Protein AF-A0A914VQD8-F1 (afdb_monomer)

Radius of gyration: 40.3 Å; Cα contacts (8 Å, |Δi|>4): 75; chains: 1; bounding box: 139×73×96 Å

Secondary structure (DSSP, 8-state):
--------PPPP--------SSHHHHHHHHHHHHHHHHHHHHHHHHHHHHHHHHHHHHHHHHHTT----------------PPPP------------PPP---HHHHHHHHHHHHHHHH-SS----------------------S--TTHHHHHHHHHHS-HHHHHHHHHHH-HHHHHHHHH-S-HHHHTS-TT-----------SSTTSPPP--TTSPPPSS--S-SS---------TTT-GGG----HHHHHHHTTHHHHHHHHHHHHHHHHHHHHTTT-HHHHHHHHHHHHHHHHHHHHHHHHHHHHHHHHHHHHHHHHHHHTTPPP----HHHHHHHHHHHHHHHHHHTT-HHHHHHHHHHHHHHHS---------------

Mean predicted aligned error: 22.5 Å

Foldseek 3Di:
DDDDDDDDDDDDDDDDPDDDDDVVVVVVVVVVVVVVVVVVVVVVVVVVVVVVVVVVVVVVVVVVVDDDPDDDDDDDDDPDDDDDPDDDDDPPPPPPPPPDPDDPVVVVVLVVLVVVLVPPPDDDPDPDDDDDDDDDDDDDDDDDPDDVPLVVVQVVLVPDDPVVNVVVCVVCDVVRSCCSNVNDDPVCVVPDPPDDPPPPPDQDDPDPPDDDDDDPPDDDDPDDPPPPPPPVPPPPDDLVPDVVVDDDDPVVCCVVVVCVVVVLVVVLVVLVVVLVVCVPPPVVVSVVSVVVSVVSVVVVVVVVVVVVVVVVVVVLVVVQVVCVVVVHHRDDDDPSVVSSVVSVVVCVVCVVVVNNVVVVVVVVVVVVVPPPDPPPPPPPPPDDDD

Structure (mmCIF, N/CA/C/O backbone):
data_AF-A0A914VQD8-F1
#
_entry.id   AF-A0A914VQD8-F1
#
loop_
_atom_site.group_PDB
_atom_site.id
_atom_site.type_symbol
_atom_site.label_atom_id
_atom_site.label_alt_id
_atom_site.label_comp_id
_atom_site.label_asym_id
_atom_site.label_entity_id
_atom_site.label_seq_id
_atom_site.pdbx_PDB_ins_code
_atom_site.Cartn_x
_atom_site.Cartn_y
_atom_site.Cartn_z
_atom_site.occupancy
_atom_site.B_iso_or_equiv
_atom_site.auth_seq_id
_atom_site.auth_comp_id
_atom_site.auth_asym_id
_atom_site.auth_atom_id
_atom_site.pdbx_PDB_model_num
ATOM 1 N N . MET A 1 1 ? 89.943 42.894 22.067 1.00 38.12 1 MET A N 1
ATOM 2 C CA . MET A 1 1 ? 89.591 43.968 21.122 1.00 38.12 1 MET A CA 1
ATOM 3 C C . MET A 1 1 ? 88.122 43.827 20.820 1.00 38.12 1 MET A C 1
ATOM 5 O O . MET A 1 1 ? 87.694 42.748 20.424 1.00 38.12 1 MET A O 1
ATOM 9 N N . GLU A 1 2 ? 87.382 44.873 21.157 1.00 41.12 2 GLU A N 1
ATOM 10 C CA . GLU A 1 2 ? 85.942 44.996 20.986 1.00 41.12 2 GLU A CA 1
ATOM 11 C C . GLU A 1 2 ? 85.512 44.722 19.547 1.00 41.12 2 GLU A C 1
ATOM 13 O O . GLU A 1 2 ? 86.228 45.039 18.602 1.00 41.12 2 GLU A O 1
ATOM 18 N N . ASN A 1 3 ? 84.305 44.184 19.399 1.00 42.91 3 ASN A N 1
ATOM 19 C CA . ASN A 1 3 ? 83.435 44.547 18.291 1.00 42.91 3 ASN A CA 1
ATOM 20 C C . ASN A 1 3 ? 81.985 44.344 18.729 1.00 42.91 3 ASN A C 1
ATOM 22 O O . ASN A 1 3 ? 81.437 43.243 18.719 1.00 42.91 3 ASN A O 1
ATOM 26 N N . GLU A 1 4 ? 81.388 45.454 19.142 1.00 46.78 4 GLU A N 1
ATOM 27 C CA . GLU A 1 4 ? 79.953 45.644 19.286 1.00 46.78 4 GLU A CA 1
ATOM 28 C C . GLU A 1 4 ? 79.242 45.360 17.956 1.00 46.78 4 GLU A C 1
ATOM 30 O O . GLU A 1 4 ? 79.749 45.737 16.896 1.00 46.78 4 GLU A O 1
ATOM 35 N N . ARG A 1 5 ? 78.031 44.781 18.005 1.00 43.19 5 ARG A N 1
ATOM 36 C CA . ARG A 1 5 ? 76.924 45.147 17.101 1.00 43.19 5 ARG A CA 1
ATOM 37 C C . ARG A 1 5 ? 75.587 44.500 17.490 1.00 43.19 5 ARG A C 1
ATOM 39 O O . ARG A 1 5 ? 75.412 43.292 17.401 1.00 43.19 5 ARG A O 1
ATOM 46 N N . ARG A 1 6 ? 74.623 45.408 17.698 1.00 44.56 6 ARG A N 1
ATOM 47 C CA . ARG A 1 6 ? 73.211 45.375 17.258 1.00 44.56 6 ARG A CA 1
ATOM 48 C C . ARG A 1 6 ? 72.182 44.721 18.182 1.00 44.56 6 ARG A C 1
ATOM 50 O O . ARG A 1 6 ? 71.815 43.559 18.062 1.00 44.56 6 ARG A O 1
ATOM 57 N N . THR A 1 7 ? 71.614 45.593 19.008 1.00 49.12 7 THR A N 1
ATOM 58 C CA . THR A 1 7 ? 70.276 45.514 19.593 1.00 49.12 7 THR A CA 1
ATOM 59 C C . THR A 1 7 ? 69.188 45.640 18.512 1.00 49.12 7 THR A C 1
ATOM 61 O O . THR A 1 7 ? 69.287 46.466 17.605 1.00 49.12 7 THR A O 1
ATOM 64 N N . PHE A 1 8 ? 68.122 44.841 18.627 1.00 45.28 8 PHE A N 1
ATOM 65 C CA . PHE A 1 8 ? 66.859 45.014 17.898 1.00 45.28 8 PHE A CA 1
ATOM 66 C C . PHE A 1 8 ? 65.726 45.285 18.906 1.00 45.28 8 PHE A C 1
ATOM 68 O O . PHE A 1 8 ? 65.614 44.550 19.891 1.00 45.28 8 PHE A O 1
ATOM 75 N N . PRO A 1 9 ? 64.870 46.303 18.694 1.00 49.47 9 PRO A N 1
ATOM 76 C CA . PRO A 1 9 ? 63.769 46.611 19.604 1.00 49.47 9 PRO A CA 1
ATOM 77 C C . PRO A 1 9 ? 62.592 45.631 19.447 1.00 49.47 9 PRO A C 1
ATOM 79 O O . PRO A 1 9 ? 62.105 45.381 18.340 1.00 49.47 9 PRO A O 1
ATOM 82 N N . LYS A 1 10 ? 62.106 45.102 20.580 1.00 47.50 10 LYS A N 1
ATOM 83 C CA . LYS A 1 10 ? 60.870 44.307 20.687 1.00 47.50 10 LYS A CA 1
ATOM 84 C C . LYS A 1 10 ? 59.663 45.171 20.309 1.00 47.50 10 LYS A C 1
ATOM 86 O O . LYS A 1 10 ? 59.457 46.245 20.867 1.00 47.50 10 LYS A O 1
ATOM 91 N N . LYS A 1 11 ? 58.880 44.682 19.348 1.00 46.66 11 LYS A N 1
ATOM 92 C CA . LYS A 1 11 ? 57.687 45.340 18.811 1.00 46.66 11 LYS A CA 1
ATOM 93 C C . LYS A 1 11 ? 56.562 45.414 19.851 1.00 46.66 11 LYS A C 1
ATOM 95 O O . LYS A 1 11 ? 56.348 44.486 20.625 1.00 46.66 11 LYS A O 1
ATOM 100 N N . PHE A 1 12 ? 55.870 46.548 19.798 1.00 38.16 12 PHE A N 1
ATOM 101 C CA . PHE A 1 12 ? 54.685 46.951 20.549 1.00 38.16 12 PHE A CA 1
ATOM 102 C C . PHE A 1 12 ? 53.541 45.924 20.521 1.00 38.16 12 PHE A C 1
ATOM 104 O O . PHE A 1 12 ? 53.239 45.336 19.482 1.00 38.16 12 PHE A O 1
ATOM 111 N N . SER A 1 13 ? 52.858 45.794 21.660 1.00 43.69 13 SER A N 1
ATOM 112 C CA . SER A 1 13 ? 51.566 45.129 21.829 1.00 43.69 13 SER A CA 1
ATOM 113 C C . SER A 1 13 ? 50.455 45.918 21.133 1.00 43.69 13 SER A C 1
ATOM 115 O O . SER A 1 13 ? 50.132 47.034 21.540 1.00 43.69 13 SER A O 1
ATOM 117 N N . GLY A 1 14 ? 49.875 45.319 20.093 1.00 37.81 14 GLY A N 1
ATOM 118 C CA . GLY A 1 14 ? 48.688 45.801 19.393 1.00 37.81 14 GLY A CA 1
ATOM 119 C C . GLY A 1 14 ? 47.431 45.065 19.855 1.00 37.81 14 GLY A C 1
ATOM 120 O O . GLY A 1 14 ? 47.380 43.840 19.886 1.00 37.81 14 GLY A O 1
ATOM 121 N N . THR A 1 15 ? 46.431 45.853 20.216 1.00 45.75 15 THR A N 1
ATOM 122 C CA . THR A 1 15 ? 45.051 45.531 20.577 1.00 45.75 15 THR A CA 1
ATOM 123 C C . THR A 1 15 ? 44.308 44.763 19.475 1.00 45.75 15 THR A C 1
ATOM 125 O O . THR A 1 15 ? 44.280 45.206 18.331 1.00 45.75 15 THR A O 1
ATOM 128 N N . THR A 1 16 ? 43.577 43.701 19.832 1.00 44.03 16 THR A N 1
ATOM 129 C CA . THR A 1 16 ? 42.424 43.205 19.053 1.00 44.03 16 THR A CA 1
ATOM 130 C C . THR A 1 16 ? 41.225 43.002 19.976 1.00 44.03 16 THR A C 1
ATOM 132 O O . THR A 1 16 ? 40.936 41.899 20.431 1.00 44.03 16 THR A O 1
ATOM 135 N N . ALA A 1 17 ? 40.517 44.096 20.256 1.00 51.00 17 ALA A N 1
ATOM 136 C CA . ALA A 1 17 ? 39.102 44.046 20.598 1.00 51.00 17 ALA A CA 1
ATOM 137 C C . ALA A 1 17 ? 38.326 43.990 19.273 1.00 51.00 17 ALA A C 1
ATOM 139 O O . ALA A 1 17 ? 38.384 44.936 18.489 1.00 51.00 17 ALA A O 1
ATOM 140 N N . GLY A 1 18 ? 37.646 42.877 18.986 1.00 38.78 18 GLY A N 1
ATOM 141 C CA . GLY A 1 18 ? 36.969 42.686 17.705 1.00 38.78 18 GLY A CA 1
ATOM 142 C C . GLY A 1 18 ? 35.860 41.636 17.744 1.00 38.78 18 GLY A C 1
ATOM 143 O O . GLY A 1 18 ? 36.127 40.445 17.703 1.00 38.78 18 GLY A O 1
ATOM 144 N N . TYR A 1 19 ? 34.615 42.123 17.749 1.00 45.91 19 TYR A N 1
ATOM 145 C CA . TYR A 1 19 ? 33.457 41.528 17.068 1.00 45.91 19 TYR A CA 1
ATOM 146 C C . TYR A 1 19 ? 33.001 40.104 17.456 1.00 45.91 19 TYR A C 1
ATOM 148 O O . TYR A 1 19 ? 32.973 39.192 16.638 1.00 45.91 19 TYR A O 1
ATOM 156 N N . ALA A 1 20 ? 32.438 39.951 18.656 1.00 49.69 20 ALA A N 1
ATOM 157 C CA . ALA A 1 20 ? 31.472 38.884 18.944 1.00 49.69 20 ALA A CA 1
ATOM 158 C C . ALA A 1 20 ? 30.211 39.507 19.564 1.00 49.69 20 ALA A C 1
ATOM 160 O O . ALA A 1 20 ? 30.188 39.818 20.749 1.00 49.69 20 ALA A O 1
ATOM 161 N N . GLY A 1 21 ? 29.164 39.775 18.769 1.00 51.62 21 GLY A N 1
ATOM 162 C CA . GLY A 1 21 ? 27.957 40.397 19.346 1.00 51.62 21 GLY A CA 1
ATOM 163 C C . GLY A 1 21 ? 26.736 40.654 18.459 1.00 51.62 21 GLY A C 1
ATOM 164 O O . GLY A 1 21 ? 25.701 41.056 18.981 1.00 51.62 21 GLY A O 1
ATOM 165 N N . GLN A 1 22 ? 26.786 40.421 17.144 1.00 51.38 22 GLN A N 1
ATOM 166 C CA . GLN A 1 22 ? 25.637 40.702 16.256 1.00 51.38 22 GLN A CA 1
ATOM 167 C C . GLN A 1 22 ? 24.951 39.436 15.704 1.00 51.38 22 GLN A C 1
ATOM 169 O O . GLN A 1 22 ? 23.740 39.442 15.475 1.00 51.38 22 GLN A O 1
ATOM 174 N N . GLY A 1 23 ? 25.686 38.330 15.528 1.00 49.38 23 GLY A N 1
ATOM 175 C CA . GLY A 1 23 ? 25.142 37.071 14.998 1.00 49.38 23 GLY A CA 1
ATOM 176 C C . GLY A 1 23 ? 24.211 36.344 15.975 1.00 49.38 23 GLY A C 1
ATOM 177 O O . GLY A 1 23 ? 23.111 35.932 15.597 1.00 49.38 23 GLY A O 1
ATOM 178 N N . ASP A 1 24 ? 24.602 36.259 17.248 1.00 55.53 24 ASP A N 1
ATOM 179 C CA . ASP A 1 24 ? 23.857 35.494 18.255 1.00 55.53 24 ASP A CA 1
ATOM 180 C C . ASP A 1 24 ? 22.565 36.177 18.705 1.00 55.53 24 ASP A C 1
ATOM 182 O O . ASP A 1 24 ? 21.549 35.509 18.904 1.00 55.53 24 ASP A O 1
ATOM 186 N N . LEU A 1 25 ? 22.534 37.513 18.773 1.00 52.12 25 LEU A N 1
ATOM 187 C CA . LEU A 1 25 ? 21.296 38.241 19.066 1.00 52.12 25 LEU A CA 1
ATOM 188 C C . LEU A 1 25 ? 20.255 38.074 17.948 1.00 52.12 25 LEU A C 1
ATOM 190 O O . LEU A 1 25 ? 19.067 37.933 18.240 1.00 52.12 25 LEU A O 1
ATOM 194 N N . LYS A 1 26 ? 20.671 38.049 16.673 1.00 56.47 26 LYS A N 1
ATOM 195 C CA . LYS A 1 26 ? 19.756 37.840 15.535 1.00 56.47 26 LYS A CA 1
ATOM 196 C C . LYS A 1 26 ? 19.213 36.408 15.496 1.00 56.47 26 LYS A C 1
ATOM 198 O O . LYS A 1 26 ? 18.017 36.231 15.266 1.00 56.47 26 LYS A O 1
ATOM 203 N N . LYS A 1 27 ? 20.046 35.400 15.786 1.00 56.53 27 LYS A N 1
ATOM 204 C CA . LYS A 1 27 ? 19.617 33.992 15.897 1.00 56.53 27 LYS A CA 1
ATOM 205 C C . LYS A 1 27 ? 18.636 33.784 17.057 1.00 56.53 27 LYS A C 1
ATOM 207 O O . LYS A 1 27 ? 17.594 33.164 16.861 1.00 56.53 27 LYS A O 1
ATOM 212 N N . ARG A 1 28 ? 18.904 34.381 18.227 1.00 61.25 28 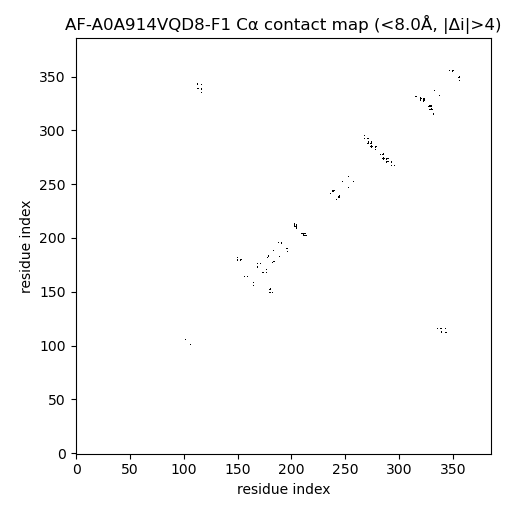ARG A N 1
ATOM 213 C CA . ARG A 1 28 ? 18.000 34.340 19.393 1.00 61.25 28 ARG A CA 1
ATOM 214 C C . ARG A 1 28 ? 16.667 35.047 19.127 1.00 61.25 28 ARG A C 1
ATOM 216 O O . ARG A 1 28 ? 15.627 34.514 19.486 1.00 61.25 28 ARG A O 1
ATOM 223 N N . LYS A 1 29 ? 16.670 36.199 18.443 1.00 64.38 29 LYS A N 1
ATOM 224 C CA . LYS A 1 29 ? 15.431 36.911 18.067 1.00 64.38 29 LYS A CA 1
ATOM 225 C C . LYS A 1 29 ? 14.594 36.144 17.033 1.00 64.38 29 LYS A C 1
ATOM 227 O O . LYS A 1 29 ? 13.368 36.131 17.128 1.00 64.38 29 LYS A O 1
ATOM 232 N N . ARG A 1 30 ? 15.235 35.476 16.063 1.00 62.09 30 ARG A N 1
ATOM 233 C CA . ARG A 1 30 ? 14.542 34.598 15.100 1.00 62.09 30 ARG A CA 1
ATOM 234 C C . ARG A 1 30 ? 13.937 33.372 15.787 1.00 62.09 30 ARG A C 1
ATOM 236 O O . ARG A 1 30 ? 12.787 33.049 15.512 1.00 62.09 30 ARG A O 1
ATOM 243 N N . SER A 1 31 ? 14.650 32.741 16.721 1.00 68.62 31 SER A N 1
ATOM 244 C CA . SER A 1 31 ? 14.124 31.573 17.439 1.00 68.62 31 SER A CA 1
ATOM 245 C C . SER A 1 31 ? 12.974 31.921 18.389 1.00 68.62 31 SER A C 1
ATOM 247 O O . SER A 1 31 ? 12.025 31.147 18.494 1.00 68.62 31 SER A O 1
ATOM 249 N N . THR A 1 32 ? 12.982 33.099 19.027 1.00 74.38 32 THR A N 1
ATOM 250 C CA . THR A 1 32 ? 11.830 33.566 19.817 1.00 74.38 32 THR A CA 1
ATOM 251 C C . THR A 1 32 ? 10.622 33.893 18.945 1.00 74.38 32 THR A C 1
ATOM 253 O O . THR A 1 32 ? 9.503 33.575 19.336 1.00 74.38 32 THR A O 1
ATOM 256 N N . LYS A 1 33 ? 10.832 34.467 17.751 1.00 81.81 33 LYS A N 1
ATOM 257 C CA . LYS A 1 33 ? 9.748 34.767 16.804 1.00 81.81 33 LYS A CA 1
ATOM 258 C C . LYS A 1 33 ? 9.082 33.487 16.284 1.00 81.81 33 LYS A C 1
ATOM 260 O O . LYS A 1 33 ? 7.865 33.376 16.343 1.00 81.81 33 LYS A O 1
ATOM 265 N N . LEU A 1 34 ? 9.877 32.486 15.898 1.00 77.56 34 LEU A N 1
ATOM 266 C CA . LEU A 1 34 ? 9.370 31.177 15.463 1.00 77.56 34 LEU A CA 1
ATOM 267 C C . LEU A 1 34 ? 8.591 30.453 16.573 1.00 77.56 34 LEU A C 1
ATOM 269 O O . LEU A 1 34 ? 7.558 29.845 16.306 1.00 77.56 34 LEU A O 1
ATOM 273 N N . LYS A 1 35 ? 9.036 30.554 17.834 1.00 80.75 35 LYS A N 1
ATOM 274 C CA . LYS A 1 35 ? 8.293 30.001 18.981 1.00 80.75 35 LYS A CA 1
ATOM 275 C C . LYS A 1 35 ? 6.947 30.700 19.194 1.00 80.75 35 LYS A C 1
ATOM 277 O O . LYS A 1 35 ? 5.954 30.024 19.442 1.00 80.75 35 LYS A O 1
ATOM 282 N N . GLN A 1 36 ? 6.901 32.026 19.063 1.00 82.38 36 GLN A N 1
ATOM 283 C CA . GLN A 1 36 ? 5.659 32.800 19.185 1.00 82.38 36 GLN A CA 1
ATOM 284 C C . GLN A 1 36 ? 4.675 32.498 18.044 1.00 82.38 36 GLN A C 1
ATOM 286 O O . GLN A 1 36 ? 3.476 32.373 18.288 1.00 82.38 36 GLN A O 1
ATOM 291 N N . GLU A 1 37 ? 5.169 32.324 16.816 1.00 82.56 37 GLU A N 1
ATOM 292 C CA . GLU A 1 37 ? 4.354 31.948 15.652 1.00 82.56 37 GLU A CA 1
ATOM 293 C C . GLU A 1 37 ? 3.789 30.524 15.788 1.00 82.56 37 GLU A C 1
ATOM 295 O O . GLU A 1 37 ? 2.594 30.315 15.569 1.00 82.56 37 GLU A O 1
ATOM 300 N N . ALA A 1 38 ? 4.597 29.562 16.248 1.00 82.75 38 ALA A N 1
ATOM 301 C CA . ALA A 1 38 ? 4.138 28.198 16.520 1.00 82.75 38 ALA A CA 1
ATOM 302 C C . ALA A 1 38 ? 3.072 28.152 17.631 1.00 82.75 38 ALA A C 1
ATOM 304 O O . ALA A 1 38 ? 2.064 27.454 17.509 1.00 82.75 38 ALA A O 1
ATOM 305 N N . GLU A 1 39 ? 3.245 28.939 18.696 1.00 85.50 39 GLU A N 1
ATOM 306 C CA . GLU A 1 39 ? 2.265 29.040 19.780 1.00 85.50 39 GLU A CA 1
ATOM 307 C C . GLU A 1 39 ? 0.954 29.699 19.310 1.00 85.50 39 GLU A C 1
ATOM 309 O O . GLU A 1 39 ? -0.137 29.267 19.693 1.00 85.50 39 GLU A O 1
ATOM 314 N N . ALA A 1 40 ? 1.030 30.708 18.437 1.00 87.75 40 ALA A N 1
ATOM 315 C CA . ALA A 1 40 ? -0.143 31.333 17.829 1.00 87.75 40 ALA A CA 1
ATOM 316 C C . ALA A 1 40 ? -0.903 30.359 16.910 1.00 87.75 40 ALA A C 1
ATOM 318 O O . ALA A 1 40 ? -2.132 30.268 16.993 1.00 87.75 40 ALA A O 1
ATOM 319 N N . MET A 1 41 ? -0.192 29.566 16.101 1.00 82.12 41 MET A N 1
ATOM 320 C CA . MET A 1 41 ? -0.794 28.511 15.276 1.00 82.12 41 MET A CA 1
ATOM 321 C C . MET A 1 41 ? -1.443 27.410 16.131 1.00 82.12 41 MET A C 1
ATOM 323 O O . MET A 1 41 ? -2.557 26.968 15.836 1.00 82.12 41 MET A O 1
ATOM 327 N N . ALA A 1 42 ? -0.819 27.013 17.243 1.00 86.50 42 ALA A N 1
ATOM 328 C CA . ALA A 1 42 ? -1.397 26.055 18.188 1.00 86.50 42 ALA A CA 1
ATOM 329 C C . ALA A 1 42 ? -2.680 26.595 18.857 1.00 86.50 42 ALA A C 1
ATOM 331 O O . ALA A 1 42 ? -3.669 25.875 19.009 1.00 86.50 42 ALA A O 1
ATOM 332 N N . LYS A 1 43 ? -2.719 27.888 19.201 1.00 86.88 43 LYS A N 1
ATOM 333 C CA . LYS A 1 43 ? -3.926 28.542 19.740 1.00 86.88 43 LYS A CA 1
ATOM 334 C C . LYS A 1 43 ? -5.045 28.626 18.699 1.00 86.88 43 LYS A C 1
ATOM 336 O O . LYS A 1 43 ? -6.201 28.352 19.026 1.00 86.88 43 LYS A O 1
ATOM 341 N N . HIS A 1 44 ? -4.717 28.946 17.448 1.00 88.50 44 HIS A N 1
ATOM 342 C CA . HIS A 1 44 ? -5.692 29.008 16.358 1.00 88.50 44 HIS A CA 1
ATOM 343 C C . HIS A 1 44 ? -6.298 27.629 16.049 1.00 88.50 44 HIS A C 1
ATOM 345 O O . HIS A 1 44 ? -7.518 27.488 15.945 1.00 88.50 44 HIS A O 1
ATOM 351 N N . THR A 1 45 ? -5.470 26.582 15.988 1.00 86.56 45 THR A N 1
ATOM 352 C CA . THR A 1 45 ? -5.936 25.200 15.781 1.00 86.56 45 THR A CA 1
ATOM 353 C C . THR A 1 45 ? -6.788 24.699 16.951 1.00 86.56 45 THR A C 1
ATOM 355 O O . THR A 1 45 ? -7.850 24.112 16.728 1.00 86.56 45 THR A O 1
ATOM 358 N N . ALA A 1 46 ? -6.411 25.000 18.197 1.00 87.50 46 ALA A N 1
ATOM 359 C CA . ALA A 1 46 ? -7.210 24.664 19.375 1.00 87.50 46 ALA A CA 1
ATOM 360 C C . ALA A 1 46 ? -8.579 25.370 19.385 1.00 87.50 46 ALA A C 1
ATOM 362 O O . ALA A 1 46 ? -9.590 24.752 19.737 1.00 87.50 46 ALA A O 1
ATOM 363 N N . ASN A 1 47 ? -8.636 26.639 18.971 1.00 87.44 47 ASN A N 1
ATOM 364 C CA . ASN A 1 47 ? -9.890 27.385 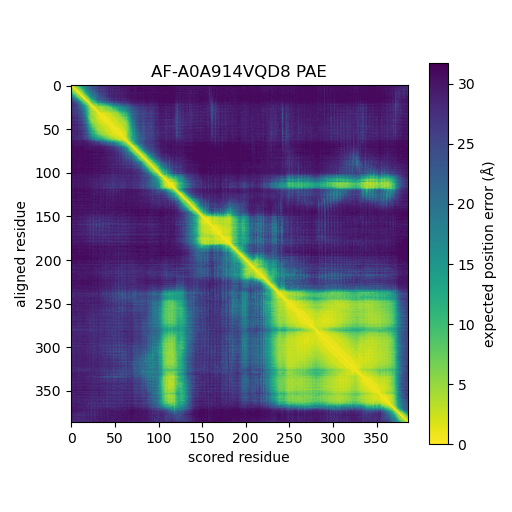18.855 1.00 87.44 47 ASN A CA 1
ATOM 365 C C . ASN A 1 47 ? -10.780 26.832 17.733 1.00 87.44 47 ASN A C 1
ATOM 367 O O . ASN 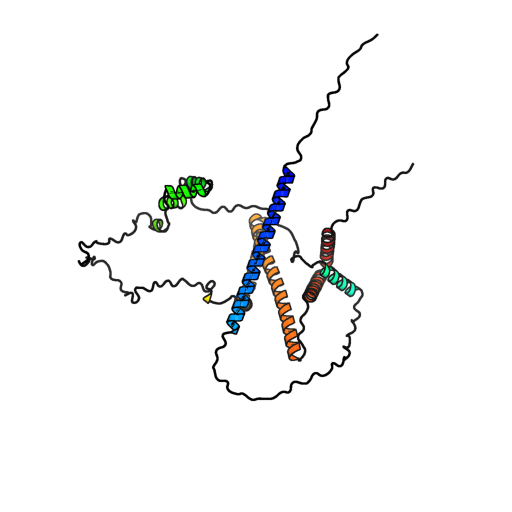A 1 47 ? -11.954 26.564 17.984 1.00 87.44 47 ASN A O 1
ATOM 371 N N . SER A 1 48 ? -10.213 26.530 16.559 1.00 90.25 48 SER A N 1
ATOM 372 C CA . SER A 1 48 ? -10.934 25.874 15.457 1.00 90.25 48 SER A CA 1
ATOM 373 C C . SER A 1 48 ? -11.522 24.517 15.878 1.00 90.25 48 SER A C 1
ATOM 375 O O . SER A 1 48 ? -12.681 24.204 15.600 1.00 90.25 48 SER A O 1
ATOM 377 N N . MET A 1 49 ? -10.767 23.717 16.637 1.00 86.25 49 MET A N 1
ATOM 378 C CA . MET A 1 49 ? -11.240 22.429 17.156 1.00 86.25 49 MET A CA 1
ATOM 379 C C . MET A 1 49 ? -12.343 22.582 18.215 1.00 86.25 49 MET A C 1
ATOM 381 O O . MET A 1 49 ? -13.279 21.776 18.256 1.00 86.25 49 MET A O 1
ATOM 385 N N . LYS A 1 50 ? -12.272 23.612 19.071 1.00 88.25 50 LYS A N 1
ATOM 386 C CA . LYS A 1 50 ? -13.342 23.941 20.030 1.00 88.25 50 LYS A CA 1
ATOM 387 C C . LYS A 1 50 ? -14.624 24.370 19.317 1.00 88.25 50 LYS A C 1
ATOM 389 O O . LYS A 1 50 ? -15.706 23.945 19.727 1.00 88.25 50 LYS A O 1
ATOM 394 N N . GLU A 1 51 ? -14.508 25.144 18.245 1.00 89.06 51 GLU A N 1
ATOM 395 C CA . GLU A 1 51 ? -15.642 25.605 17.445 1.00 89.06 51 GLU A CA 1
ATOM 396 C C . GLU A 1 51 ? -16.336 24.440 16.728 1.00 89.06 51 GLU A C 1
ATOM 398 O O . GLU A 1 51 ? -17.535 24.233 16.929 1.00 89.06 51 GLU A O 1
ATOM 403 N N . LYS A 1 52 ? -15.571 23.551 16.077 1.00 87.00 52 LYS A N 1
ATOM 404 C CA . LYS A 1 52 ? -16.092 22.300 15.491 1.00 87.00 52 LYS A CA 1
ATOM 405 C C . LYS A 1 52 ? -16.796 21.407 16.522 1.00 87.00 52 LYS A C 1
ATOM 407 O O . LYS A 1 52 ? -17.822 20.791 16.230 1.00 87.00 52 LYS A O 1
ATOM 412 N N . ARG A 1 53 ? -16.290 21.320 17.763 1.00 86.75 53 ARG A N 1
ATOM 413 C CA . ARG A 1 53 ? -16.978 20.584 18.850 1.00 86.75 53 ARG A CA 1
ATOM 414 C C . ARG A 1 53 ? -18.291 21.259 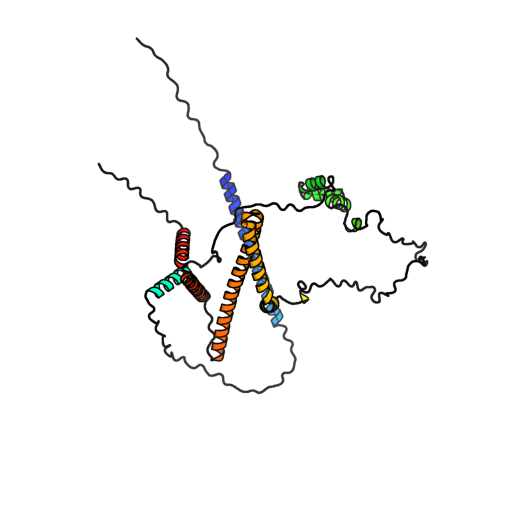19.254 1.00 86.75 53 ARG A C 1
ATOM 416 O O . ARG A 1 53 ? -19.256 20.548 19.546 1.00 86.75 53 ARG A O 1
ATOM 423 N N . ARG A 1 54 ? -18.349 22.595 19.261 1.00 86.69 54 ARG A N 1
ATOM 424 C CA . ARG A 1 54 ? -19.571 23.359 19.556 1.00 86.69 54 ARG A CA 1
ATOM 425 C C . ARG A 1 54 ? -20.624 23.160 18.465 1.00 86.69 54 ARG A C 1
ATOM 427 O O . ARG A 1 54 ? -21.774 22.889 18.799 1.00 86.69 54 ARG A O 1
ATOM 434 N N . GLU A 1 55 ? -20.222 23.178 17.196 1.00 86.12 55 GLU A N 1
ATOM 435 C CA . GLU A 1 55 ? -21.094 22.888 16.050 1.00 86.12 55 GLU A CA 1
ATOM 436 C C . GLU A 1 55 ? -21.646 21.462 16.088 1.00 86.12 55 GLU A C 1
ATOM 438 O O . GLU A 1 55 ? -22.855 21.266 15.981 1.00 86.12 55 GLU A O 1
ATOM 443 N N . ARG A 1 56 ? -20.799 20.455 16.350 1.00 83.56 56 ARG A N 1
ATOM 444 C CA . ARG A 1 56 ? -21.256 19.062 16.508 1.00 83.56 56 ARG A CA 1
ATOM 445 C C . ARG A 1 56 ? -22.252 18.905 17.657 1.00 83.56 56 ARG A C 1
ATOM 447 O O . ARG A 1 56 ? -23.228 18.171 17.522 1.00 83.56 56 ARG A O 1
ATOM 454 N N . ARG A 1 57 ? -22.042 19.606 18.777 1.00 83.38 57 ARG A N 1
ATOM 455 C CA . ARG A 1 57 ? -22.977 19.598 19.914 1.00 83.38 57 ARG A CA 1
ATOM 456 C C . ARG A 1 57 ? -24.300 20.295 19.573 1.00 83.38 57 ARG A C 1
ATOM 458 O O . ARG A 1 57 ? -25.344 19.806 19.992 1.00 83.38 57 ARG A O 1
ATOM 465 N N . ALA A 1 58 ? -24.264 21.376 18.792 1.00 81.38 58 ALA A N 1
ATOM 466 C CA . ALA A 1 58 ? -25.453 22.083 18.311 1.00 81.38 58 ALA A CA 1
ATOM 467 C C . ALA A 1 58 ? -26.246 21.275 17.265 1.00 81.38 58 ALA A C 1
ATOM 469 O O . ALA A 1 58 ? -27.475 21.284 17.272 1.00 81.38 58 ALA A O 1
ATOM 470 N N . LEU A 1 59 ? -25.562 20.528 16.394 1.00 77.38 59 LEU A N 1
ATOM 471 C CA . LEU A 1 59 ? -26.194 19.584 15.467 1.00 77.38 59 LEU A CA 1
ATOM 472 C C . LEU A 1 59 ? -26.837 18.414 16.219 1.00 77.38 59 LEU A C 1
ATOM 474 O O . LEU A 1 59 ? -27.972 18.047 15.925 1.00 77.38 59 LEU A O 1
ATOM 478 N N . ALA A 1 60 ? -26.161 17.879 17.240 1.00 75.56 60 ALA A N 1
ATOM 479 C CA . ALA A 1 60 ? -26.706 16.820 18.085 1.00 75.56 60 ALA A CA 1
ATOM 480 C C . ALA A 1 60 ? -27.926 17.280 18.906 1.00 75.56 60 ALA A C 1
ATOM 482 O O . ALA A 1 60 ? -28.865 16.505 19.081 1.00 75.56 60 ALA A O 1
ATOM 483 N N . SER A 1 61 ? -27.956 18.532 19.384 1.00 71.25 61 SER A N 1
ATOM 484 C CA . SER A 1 61 ? -29.137 19.080 20.067 1.00 71.25 61 SER A CA 1
ATOM 485 C C . SER A 1 61 ? -30.288 19.374 19.100 1.00 71.25 61 SER A C 1
ATOM 487 O O . SER A 1 61 ? -31.434 19.093 19.442 1.00 71.25 61 SER A O 1
ATOM 489 N N . LYS A 1 62 ? -30.008 19.829 17.868 1.00 72.88 62 LYS A N 1
ATOM 490 C CA . LYS A 1 62 ? -31.017 19.962 16.797 1.00 72.88 62 LYS A CA 1
ATOM 491 C C . LYS A 1 62 ? -31.608 18.617 16.371 1.00 72.88 62 LYS A C 1
ATOM 493 O O . LYS A 1 62 ? -32.816 18.525 16.172 1.00 72.88 62 LYS A O 1
ATOM 498 N N . ALA A 1 63 ? -30.790 17.568 16.290 1.00 63.19 63 ALA A N 1
ATOM 499 C CA . ALA A 1 63 ? -31.249 16.217 15.967 1.00 63.19 63 ALA A CA 1
ATOM 500 C C . ALA A 1 63 ? -32.149 15.617 17.064 1.00 63.19 63 ALA A C 1
ATOM 502 O O . ALA A 1 63 ? -33.017 14.802 16.770 1.00 63.19 63 ALA A O 1
ATOM 503 N N . LYS A 1 64 ? -31.995 16.053 18.322 1.00 57.53 64 LYS A N 1
ATOM 504 C CA . LYS A 1 64 ? -32.786 15.553 19.457 1.00 57.53 64 LYS A CA 1
ATOM 505 C C . LYS A 1 64 ? -34.171 16.201 19.593 1.00 57.53 64 LYS A C 1
ATOM 507 O O . LYS A 1 64 ? -34.984 15.703 20.362 1.00 57.53 64 LYS A O 1
ATOM 512 N N . ILE A 1 65 ? -34.447 17.271 18.840 1.00 51.19 65 ILE A N 1
ATOM 513 C CA . ILE A 1 65 ? -35.731 18.002 18.850 1.00 51.19 65 ILE A CA 1
ATOM 514 C C . ILE A 1 65 ? -36.654 17.567 17.692 1.00 51.19 65 ILE A C 1
ATOM 516 O O . ILE A 1 65 ? -37.830 17.916 17.677 1.00 51.19 65 ILE A O 1
ATOM 520 N N . LYS A 1 66 ? -36.186 16.744 16.742 1.00 49.47 66 LYS A N 1
ATOM 521 C CA . LYS A 1 66 ? -36.997 16.288 15.600 1.00 49.47 66 LYS A CA 1
ATOM 522 C C . LYS A 1 66 ? -37.269 14.782 15.651 1.00 49.47 66 LYS A C 1
ATOM 524 O O . LYS A 1 66 ? -36.755 14.029 14.833 1.00 49.47 66 LYS A O 1
ATOM 529 N N . ALA A 1 67 ? -38.097 14.352 16.601 1.00 39.53 67 ALA A N 1
ATOM 530 C CA . ALA A 1 67 ? -38.831 13.092 16.481 1.00 39.53 67 ALA A CA 1
ATOM 531 C C . ALA A 1 67 ? -40.244 13.415 15.961 1.00 39.53 67 ALA A C 1
ATOM 533 O O . ALA A 1 67 ? -40.937 14.209 16.601 1.00 39.53 67 ALA A O 1
ATOM 534 N N . PRO A 1 68 ? -40.684 12.877 14.810 1.00 41.28 68 PRO A N 1
ATOM 535 C CA . PRO A 1 68 ? -42.058 13.057 14.367 1.00 41.28 68 PRO A CA 1
ATOM 536 C C . PRO A 1 68 ? -42.998 12.260 15.279 1.00 41.28 68 PRO A C 1
ATOM 538 O O . PRO A 1 68 ? -42.897 11.040 15.400 1.00 41.28 68 PRO A O 1
ATOM 541 N N . SER A 1 69 ? -43.919 12.970 15.925 1.00 49.94 69 SER A N 1
ATOM 542 C CA . SER A 1 69 ? -45.097 12.381 16.548 1.00 49.94 69 SER A CA 1
ATOM 543 C C . SER A 1 69 ? -46.009 11.805 15.460 1.00 49.94 69 SER A C 1
ATOM 545 O O . SER A 1 69 ? -46.597 12.563 14.690 1.00 49.94 69 SER A O 1
ATOM 547 N N . GLY A 1 70 ? -46.144 10.479 15.426 1.00 44.75 70 GLY A N 1
ATOM 548 C CA . GLY A 1 70 ? -47.240 9.797 14.734 1.00 44.75 70 GLY A CA 1
ATOM 549 C C . GLY A 1 70 ? -46.816 8.722 13.735 1.00 44.75 70 GLY A C 1
ATOM 550 O O . GLY A 1 70 ? -46.518 9.037 12.590 1.00 44.75 70 GLY A O 1
ATOM 551 N N . ALA A 1 71 ? -46.872 7.454 14.156 1.00 34.91 71 ALA A N 1
ATOM 552 C CA . ALA A 1 71 ? -47.298 6.320 13.328 1.00 34.91 71 ALA A CA 1
ATOM 553 C C . ALA A 1 71 ? -47.461 5.051 14.191 1.00 34.91 71 ALA A C 1
ATOM 555 O O . ALA A 1 71 ? -46.578 4.679 14.959 1.00 34.91 71 ALA A O 1
ATOM 556 N N . ASN A 1 72 ? -48.632 4.437 14.037 1.00 42.59 72 ASN A N 1
ATOM 557 C CA . ASN A 1 72 ? -49.186 3.220 14.634 1.00 42.59 72 ASN A CA 1
ATOM 558 C C . ASN A 1 72 ? -48.199 2.092 15.000 1.00 42.59 72 ASN A C 1
ATOM 560 O O . ASN A 1 72 ? -47.506 1.550 14.142 1.00 42.59 72 ASN A O 1
ATOM 564 N N . MET A 1 73 ? -48.248 1.658 16.265 1.00 34.38 73 MET A N 1
ATOM 565 C CA . MET A 1 73 ? -47.653 0.407 16.745 1.00 34.38 73 MET A CA 1
ATOM 566 C C . MET A 1 73 ? -48.717 -0.694 16.793 1.00 34.38 73 MET A C 1
ATOM 568 O O . MET A 1 73 ? -49.743 -0.555 17.455 1.00 34.38 73 MET A O 1
ATOM 572 N N . ILE A 1 74 ? -48.444 -1.799 16.105 1.00 38.94 74 ILE A N 1
ATOM 573 C CA . ILE A 1 74 ? -49.142 -3.082 16.245 1.00 38.94 74 ILE A CA 1
ATOM 574 C C . ILE A 1 74 ? -48.597 -3.759 17.520 1.00 38.94 74 ILE A C 1
ATOM 576 O O . ILE A 1 74 ? -47.373 -3.842 17.655 1.00 38.94 74 ILE A O 1
ATOM 580 N N . PRO A 1 75 ? -49.430 -4.243 18.463 1.00 39.50 75 PRO A N 1
ATOM 581 C CA . PRO A 1 75 ? -48.931 -4.862 19.684 1.00 39.50 75 PRO A CA 1
ATOM 582 C C . PRO A 1 75 ? -48.596 -6.339 19.433 1.00 39.50 75 PRO A C 1
ATOM 584 O O . PRO A 1 75 ? -49.486 -7.164 19.241 1.00 39.50 75 PRO A O 1
ATOM 587 N N . LEU A 1 76 ? -47.309 -6.692 19.465 1.00 38.34 76 LEU A N 1
ATOM 588 C CA . LEU A 1 76 ? -46.871 -8.083 19.593 1.00 38.34 76 LEU A CA 1
ATOM 589 C C . LEU A 1 76 ? -46.535 -8.375 21.061 1.00 38.34 76 LEU A C 1
ATOM 591 O O . LEU A 1 76 ? -45.588 -7.825 21.613 1.00 38.34 76 LEU A O 1
ATOM 595 N N . GLY A 1 77 ? -47.364 -9.235 21.659 1.00 32.66 77 GLY A N 1
ATOM 596 C CA . GLY A 1 77 ? -47.084 -10.152 22.769 1.00 32.66 77 GLY A CA 1
ATOM 597 C C . GLY A 1 77 ? -46.140 -9.692 23.880 1.00 32.66 77 GLY A C 1
ATOM 598 O O . GLY A 1 77 ? -44.925 -9.853 23.798 1.00 32.66 77 GLY A O 1
ATOM 599 N N . THR A 1 78 ? -46.713 -9.274 25.006 1.00 37.47 78 THR A N 1
ATOM 600 C CA . THR A 1 78 ? -46.000 -9.186 26.282 1.00 37.47 78 THR A CA 1
ATOM 601 C C . THR A 1 78 ? -45.689 -10.592 26.807 1.00 37.47 78 THR A C 1
ATOM 603 O O . THR A 1 78 ? -46.543 -11.231 27.418 1.00 37.47 78 THR A O 1
ATOM 606 N N . SER A 1 79 ? -44.461 -11.074 26.605 1.00 36.34 79 SER A N 1
ATOM 607 C CA . SER A 1 79 ? -43.888 -12.142 27.430 1.00 36.34 79 SER A CA 1
ATOM 608 C C . SER A 1 79 ? -42.984 -11.496 28.476 1.00 36.34 79 SER A C 1
ATOM 610 O O . SER A 1 79 ? -41.896 -11.005 28.175 1.00 36.34 79 SER A O 1
ATOM 612 N N . SER A 1 80 ? -43.480 -11.411 29.709 1.00 39.38 80 SER A N 1
ATOM 613 C CA . SER A 1 80 ? -42.755 -10.841 30.840 1.00 39.38 80 SER A CA 1
ATOM 614 C C . SER A 1 80 ? -41.646 -11.795 31.295 1.00 39.38 80 SER A C 1
ATOM 616 O O . SER A 1 80 ? -41.868 -12.649 32.155 1.00 39.38 80 SER A O 1
ATOM 618 N N . MET A 1 81 ? -40.432 -11.650 30.765 1.00 39.59 81 MET A N 1
ATOM 619 C CA . MET A 1 81 ? -39.260 -12.211 31.437 1.00 39.59 81 MET A CA 1
ATOM 620 C C . MET A 1 81 ? -38.834 -11.280 32.574 1.00 39.59 81 MET A C 1
ATOM 622 O O . MET A 1 81 ? -38.458 -10.127 32.366 1.00 39.59 81 MET A O 1
ATOM 626 N N . ARG A 1 82 ? -38.934 -11.803 33.801 1.00 37.22 82 ARG A N 1
ATOM 627 C CA . ARG A 1 82 ? -38.437 -11.190 35.036 1.00 37.22 82 ARG A CA 1
ATOM 628 C C . ARG A 1 82 ? -36.962 -10.815 34.901 1.00 37.22 82 ARG A C 1
ATOM 630 O O . ARG A 1 82 ? -36.122 -11.663 34.623 1.00 37.22 82 ARG A O 1
ATOM 637 N N . ILE A 1 83 ? -36.655 -9.568 35.235 1.00 43.84 83 ILE A N 1
ATOM 638 C CA . ILE A 1 83 ? -35.316 -9.129 35.636 1.00 43.84 83 ILE A CA 1
ATOM 639 C C . ILE A 1 83 ? -34.979 -9.847 36.958 1.00 43.84 83 ILE A C 1
ATOM 641 O O . ILE A 1 83 ? -35.735 -9.681 37.922 1.00 43.84 83 ILE A O 1
ATOM 645 N N . PRO A 1 84 ? -33.889 -10.632 37.065 1.00 41.53 84 PRO A N 1
ATOM 646 C CA . PRO A 1 84 ? -33.481 -11.183 38.348 1.00 41.53 84 PRO A CA 1
ATOM 647 C C . PRO A 1 84 ? -32.906 -10.064 39.216 1.00 41.53 84 PRO A C 1
ATOM 649 O O . PRO A 1 84 ? -32.067 -9.273 38.778 1.00 41.53 84 PRO A O 1
ATOM 652 N N . GLN A 1 85 ? -33.366 -10.002 40.464 1.00 43.41 85 GLN A N 1
ATOM 653 C CA . GLN A 1 85 ? -32.800 -9.126 41.478 1.00 43.41 85 GLN A CA 1
ATOM 654 C C . GLN A 1 85 ? -31.316 -9.433 41.706 1.00 43.41 85 GLN A C 1
ATOM 656 O O . GLN A 1 85 ? -30.872 -10.573 41.586 1.00 43.41 85 GLN A O 1
ATOM 661 N N . LYS A 1 86 ? -30.565 -8.382 42.053 1.00 45.38 86 LYS A N 1
ATOM 662 C CA . LYS A 1 86 ? -29.136 -8.395 42.381 1.00 45.38 86 LYS A CA 1
ATOM 663 C C . LYS A 1 86 ? -28.811 -9.489 43.411 1.00 45.38 86 LYS A C 1
ATOM 665 O O . LYS A 1 86 ? -28.957 -9.277 44.613 1.00 45.38 86 LYS A O 1
ATOM 670 N N . GLY A 1 87 ? -28.341 -10.637 42.928 1.00 32.97 87 GLY A N 1
ATOM 671 C CA . GLY A 1 87 ? -27.711 -11.676 43.735 1.00 32.97 87 GLY A CA 1
ATOM 672 C C . GLY A 1 87 ? -26.296 -11.252 44.121 1.00 32.97 87 GLY A C 1
ATOM 673 O O . GLY A 1 87 ? -25.536 -10.757 43.289 1.00 32.97 87 GLY A O 1
ATOM 674 N N . LYS A 1 88 ? -25.965 -11.403 45.404 1.00 34.62 88 LYS A N 1
ATOM 675 C CA . LYS A 1 88 ? -24.626 -11.184 45.955 1.00 34.62 88 LYS A CA 1
ATOM 676 C C . LYS A 1 88 ? -23.618 -12.085 45.236 1.00 34.62 88 LYS A C 1
ATOM 678 O O . LYS A 1 88 ? -23.885 -13.260 45.009 1.00 34.62 88 LYS A O 1
ATOM 683 N N . TRP A 1 89 ? -22.465 -11.519 44.903 1.00 33.19 89 TRP A N 1
ATOM 684 C CA . TRP A 1 89 ? -21.366 -12.226 44.258 1.00 33.19 89 TRP A CA 1
ATOM 685 C C . TRP A 1 89 ? -20.699 -13.163 45.263 1.00 33.19 89 TRP A C 1
ATOM 687 O O . TRP A 1 89 ? -19.987 -12.720 46.165 1.00 33.19 89 TRP A O 1
ATOM 697 N N . GLU A 1 90 ? -20.933 -14.458 45.108 1.00 37.22 90 GLU A N 1
ATOM 698 C CA . GLU A 1 90 ? -20.114 -15.489 45.725 1.00 37.22 90 GLU A CA 1
ATOM 699 C C . GLU A 1 90 ? -18.774 -15.516 44.975 1.00 37.22 90 GLU A C 1
ATOM 701 O O . GLU A 1 90 ? -18.729 -15.742 43.762 1.00 37.22 90 GLU A O 1
ATOM 706 N N . LYS A 1 91 ? -17.675 -15.206 45.677 1.00 41.66 91 LYS A N 1
ATOM 707 C CA . LYS A 1 91 ? -16.307 -15.373 45.167 1.00 41.66 91 LYS A CA 1
ATOM 708 C C . LYS A 1 91 ? -16.061 -16.866 44.958 1.00 41.66 91 LYS A C 1
ATOM 710 O O . LYS A 1 91 ? -15.500 -17.537 45.820 1.00 41.66 91 LYS A O 1
ATOM 715 N N . LYS A 1 92 ? -16.483 -17.387 43.810 1.00 34.53 92 LYS A N 1
ATOM 716 C CA . LYS A 1 92 ? -16.054 -18.698 43.346 1.00 34.53 92 LYS A CA 1
ATOM 717 C C . LYS A 1 92 ? -14.576 -18.562 43.011 1.00 34.53 92 LYS A C 1
ATOM 719 O O . LYS A 1 92 ? -14.214 -17.730 42.181 1.00 34.53 92 LYS A O 1
ATOM 724 N N . GLN A 1 93 ? -13.742 -19.289 43.751 1.00 36.50 93 GLN A N 1
ATOM 725 C CA . GLN A 1 93 ? -12.308 -19.342 43.526 1.00 36.50 93 GLN A CA 1
ATOM 726 C C . GLN A 1 93 ? -12.078 -19.659 42.051 1.00 36.50 93 GLN A C 1
ATOM 728 O O . GLN A 1 93 ? -12.416 -20.736 41.567 1.00 36.50 93 GLN A O 1
ATOM 733 N N . GLU A 1 94 ? -11.574 -18.660 41.339 1.00 37.91 94 GLU A N 1
ATOM 734 C CA . GLU A 1 94 ? -10.951 -18.835 40.047 1.00 37.91 94 GLU A CA 1
ATOM 735 C C . GLU A 1 94 ? -9.807 -19.815 40.283 1.00 37.91 94 GLU A C 1
ATOM 737 O O . GLU A 1 94 ? -8.829 -19.504 40.970 1.00 37.91 94 GLU A O 1
ATOM 742 N N . GLU A 1 95 ? -10.007 -21.042 39.813 1.00 37.19 95 GLU A N 1
ATOM 743 C CA . GLU A 1 95 ? -8.984 -22.063 39.728 1.00 37.19 95 GLU A CA 1
ATOM 744 C C . GLU A 1 95 ? -7.877 -21.464 38.862 1.00 37.19 95 GLU A C 1
ATOM 746 O O . GLU A 1 95 ? -7.944 -21.441 37.631 1.00 37.19 95 GLU A O 1
ATOM 751 N N . LYS A 1 96 ? -6.900 -20.847 39.535 1.00 40.53 96 LYS A N 1
ATOM 752 C CA . LYS A 1 96 ? -5.661 -20.385 38.933 1.00 40.53 96 LYS A CA 1
ATOM 753 C C . LYS A 1 96 ? -5.100 -21.598 38.215 1.00 40.53 96 LYS A C 1
ATOM 755 O O . LYS A 1 96 ? -4.569 -22.496 38.865 1.00 40.53 96 LYS A O 1
ATOM 760 N N . ARG A 1 97 ? -5.220 -21.631 36.884 1.00 36.19 97 ARG A N 1
ATOM 761 C CA . ARG A 1 97 ? -4.367 -22.486 36.064 1.00 36.19 97 ARG A CA 1
ATOM 762 C C . ARG A 1 97 ? -2.951 -22.092 36.460 1.00 36.19 97 ARG A C 1
ATOM 764 O O . ARG A 1 97 ? -2.508 -20.984 36.158 1.00 36.19 97 ARG A O 1
ATOM 771 N N . LEU A 1 98 ? -2.325 -22.950 37.262 1.00 32.03 98 LEU A N 1
ATOM 772 C CA . LEU A 1 98 ? -0.924 -22.854 37.625 1.00 32.03 98 LEU A CA 1
ATOM 773 C C . LEU A 1 98 ? -0.149 -22.619 36.324 1.00 32.03 98 LEU A C 1
ATOM 775 O O . LEU A 1 98 ? -0.444 -23.304 35.336 1.00 32.03 98 LEU A O 1
ATOM 779 N N . PRO A 1 99 ? 0.784 -21.653 36.286 1.00 43.19 99 PRO A N 1
ATOM 780 C CA . PRO A 1 99 ? 1.717 -21.564 35.179 1.00 43.19 99 PRO A CA 1
ATOM 781 C C . PRO A 1 99 ? 2.348 -22.944 35.042 1.00 43.19 99 PRO A C 1
ATOM 783 O O . PRO A 1 99 ? 2.900 -23.472 36.012 1.00 43.19 99 PRO A O 1
ATOM 786 N N . GLN A 1 100 ? 2.188 -23.564 33.877 1.00 34.69 100 GLN A N 1
ATOM 787 C CA . GLN A 1 100 ? 3.008 -24.716 33.549 1.00 34.69 100 GLN A CA 1
ATOM 788 C C . GLN A 1 100 ? 4.453 -24.233 33.688 1.00 34.69 100 GLN A C 1
ATOM 790 O O . GLN A 1 100 ? 4.778 -23.139 33.237 1.00 34.69 100 GLN A O 1
ATOM 795 N N . HIS A 1 101 ? 5.265 -24.964 34.443 1.00 39.31 101 HIS A N 1
ATOM 796 C CA . HIS A 1 101 ? 6.668 -24.635 34.638 1.00 39.31 101 HIS A CA 1
ATOM 797 C C . HIS A 1 101 ? 7.364 -24.788 33.281 1.00 39.31 101 HIS A C 1
ATOM 799 O O . HIS A 1 101 ? 7.739 -25.892 32.891 1.00 39.31 101 HIS A O 1
ATOM 805 N N . GLU A 1 102 ? 7.478 -23.687 32.546 1.00 42.97 102 GLU A N 1
ATOM 806 C CA . GLU A 1 102 ? 8.229 -23.607 31.295 1.00 42.97 102 GLU A CA 1
ATOM 807 C C . GLU A 1 102 ? 9.728 -23.628 31.634 1.00 42.97 102 GLU A C 1
ATOM 809 O O . GLU A 1 102 ? 10.131 -23.333 32.763 1.00 42.97 102 GLU A O 1
ATOM 814 N N . GLY A 1 103 ? 10.565 -24.128 30.729 1.00 38.69 103 GLY A N 1
ATOM 815 C CA . GLY A 1 103 ? 11.984 -24.315 31.026 1.00 38.69 103 GLY A CA 1
ATOM 816 C C . GLY A 1 103 ? 12.704 -22.971 31.225 1.00 38.69 103 GLY A C 1
ATOM 817 O O . GLY A 1 103 ? 12.230 -21.939 30.753 1.00 38.69 103 GLY A O 1
ATOM 818 N N . PRO A 1 104 ? 13.909 -22.955 31.827 1.00 51.91 104 PRO A N 1
ATOM 819 C CA . PRO A 1 104 ? 14.686 -21.724 32.033 1.00 51.91 104 PRO A CA 1
ATOM 820 C C . PRO A 1 104 ? 15.015 -20.954 30.735 1.00 51.91 104 PRO A C 1
ATOM 822 O O . PRO A 1 104 ? 15.402 -19.788 30.786 1.00 51.91 104 PRO A O 1
ATOM 825 N N . ALA A 1 105 ? 14.859 -21.583 29.565 1.00 54.72 105 ALA A N 1
ATOM 826 C CA . ALA A 1 105 ? 15.037 -20.953 28.260 1.00 54.72 105 ALA A CA 1
ATOM 827 C C . ALA A 1 105 ? 13.832 -20.096 27.819 1.00 54.72 105 ALA A C 1
ATOM 829 O O . ALA A 1 105 ? 14.033 -19.082 27.150 1.00 54.72 105 ALA A O 1
ATOM 830 N N . ASP A 1 106 ? 12.608 -20.459 28.209 1.00 55.25 106 ASP A N 1
ATOM 831 C CA . ASP A 1 106 ? 11.378 -19.776 27.782 1.00 55.25 106 ASP A CA 1
ATOM 832 C C . ASP A 1 106 ? 11.151 -18.495 28.603 1.00 55.25 106 ASP A C 1
ATOM 834 O O . ASP A 1 106 ? 10.784 -17.445 28.064 1.00 55.25 106 ASP A O 1
ATOM 838 N N . ASP A 1 107 ? 11.527 -18.521 29.886 1.00 61.00 107 ASP A N 1
ATOM 839 C CA . ASP A 1 107 ? 11.548 -17.341 30.759 1.00 61.00 107 ASP A CA 1
ATOM 840 C C . ASP A 1 107 ? 12.531 -16.264 30.261 1.00 61.00 107 ASP A C 1
ATOM 842 O O . ASP A 1 107 ? 12.236 -15.064 30.299 1.00 61.00 107 ASP A O 1
ATOM 846 N N . ALA A 1 108 ? 13.683 -16.665 29.714 1.00 66.88 108 ALA A N 1
ATOM 847 C CA . ALA A 1 108 ? 14.649 -15.740 29.119 1.00 66.88 108 ALA A CA 1
ATOM 848 C C . ALA A 1 108 ? 14.104 -15.069 27.841 1.00 66.88 108 ALA A C 1
ATOM 850 O O . ALA A 1 108 ? 14.346 -13.887 27.591 1.00 66.88 108 ALA A O 1
ATOM 851 N N . GLN A 1 109 ? 13.321 -15.792 27.035 1.00 66.69 109 GLN A N 1
ATOM 852 C CA . GLN A 1 109 ? 12.687 -15.228 25.840 1.00 66.69 109 GLN A CA 1
ATOM 853 C C . GLN A 1 109 ? 11.546 -14.278 26.206 1.00 66.69 109 GLN A C 1
ATOM 855 O O . GLN A 1 109 ? 11.426 -13.194 25.632 1.00 66.69 109 GLN A O 1
ATOM 860 N N . LYS A 1 110 ? 10.743 -14.646 27.206 1.00 72.50 110 LYS A N 1
ATOM 861 C CA . LYS A 1 110 ? 9.648 -13.825 27.722 1.00 72.50 110 LYS A CA 1
ATOM 862 C C . LYS A 1 110 ? 10.147 -12.511 28.319 1.00 72.50 110 LYS A C 1
ATOM 864 O O . LYS A 1 110 ? 9.645 -11.448 27.959 1.00 72.50 110 LYS A O 1
ATOM 869 N N . THR A 1 111 ? 11.183 -12.569 29.156 1.00 74.88 111 THR A N 1
ATOM 870 C CA . THR A 1 111 ? 11.830 -11.371 29.721 1.00 74.88 111 THR A CA 1
ATOM 871 C C . THR A 1 111 ? 12.415 -10.473 28.632 1.00 74.88 111 THR A C 1
ATOM 873 O O . THR A 1 111 ? 12.308 -9.251 28.717 1.00 74.88 111 THR A O 1
ATOM 876 N N . MET A 1 112 ? 12.957 -11.054 27.559 1.00 74.56 112 MET A N 1
ATOM 877 C CA . MET A 1 112 ? 13.461 -10.302 26.411 1.00 74.56 112 MET A CA 1
ATOM 878 C C . MET A 1 112 ? 12.348 -9.635 25.593 1.00 74.56 112 MET A C 1
ATOM 880 O O . MET A 1 112 ? 12.498 -8.481 25.193 1.00 74.56 112 MET A O 1
ATOM 884 N N . VAL A 1 113 ? 11.222 -10.314 25.358 1.00 79.69 113 VAL A N 1
ATOM 885 C CA . VAL A 1 113 ? 10.052 -9.712 24.697 1.00 79.69 113 VAL A CA 1
ATOM 886 C C . VAL A 1 113 ? 9.478 -8.577 25.543 1.00 79.69 113 VAL A C 1
ATOM 888 O O . VAL A 1 113 ? 9.152 -7.527 24.993 1.00 79.69 113 VAL A O 1
ATOM 891 N N . ASP A 1 114 ? 9.410 -8.747 26.864 1.00 78.38 114 ASP A N 1
ATOM 892 C CA . ASP A 1 114 ? 8.971 -7.704 27.794 1.00 78.38 114 ASP A CA 1
ATOM 893 C C . ASP A 1 114 ? 9.915 -6.497 27.803 1.00 78.38 114 ASP A C 1
ATOM 895 O O . ASP A 1 114 ? 9.448 -5.358 27.740 1.00 78.38 114 ASP A O 1
ATOM 899 N N . TYR A 1 115 ? 11.227 -6.741 27.791 1.00 79.62 115 TYR A N 1
ATOM 900 C CA . TYR A 1 115 ? 12.239 -5.699 27.648 1.00 79.62 115 TYR A CA 1
ATOM 901 C C . TYR A 1 115 ? 12.090 -4.964 26.308 1.00 79.62 115 TYR A C 1
ATOM 903 O O . TYR A 1 115 ? 11.990 -3.745 26.276 1.00 79.62 115 TYR A O 1
ATOM 911 N N . LEU A 1 116 ? 11.974 -5.659 25.171 1.00 74.75 116 LEU A N 1
ATOM 912 C CA . LEU A 1 116 ? 11.753 -4.969 23.893 1.00 74.75 116 LEU A CA 1
ATOM 913 C C . LEU A 1 116 ? 10.398 -4.251 23.827 1.00 74.75 116 LEU A C 1
ATOM 915 O O . LEU A 1 116 ? 10.286 -3.223 23.157 1.00 74.75 116 LEU A O 1
ATOM 919 N N . ALA A 1 117 ? 9.366 -4.764 24.490 1.00 76.19 117 ALA A N 1
ATOM 920 C CA . ALA A 1 117 ? 8.067 -4.109 24.540 1.00 76.19 117 ALA A CA 1
ATOM 921 C C . ALA A 1 117 ? 8.128 -2.768 25.290 1.00 76.19 117 ALA A C 1
ATOM 923 O O . ALA A 1 117 ? 7.405 -1.853 24.898 1.00 76.19 117 ALA A O 1
ATOM 924 N N . SER A 1 118 ? 8.998 -2.624 26.301 1.00 73.25 118 SER A N 1
ATOM 925 C CA . SER A 1 118 ? 9.125 -1.387 27.085 1.00 73.25 118 SER A CA 1
ATOM 926 C C . SER A 1 118 ? 9.900 -0.266 26.385 1.00 73.25 118 SER A C 1
ATOM 928 O O . SER A 1 118 ? 9.687 0.894 26.711 1.00 73.25 118 SER A O 1
ATOM 930 N N . TYR A 1 119 ? 10.780 -0.578 25.427 1.00 68.31 119 TYR A N 1
ATOM 931 C CA . TYR A 1 119 ? 11.566 0.437 24.701 1.00 68.31 119 TYR A CA 1
ATOM 932 C C . TYR A 1 119 ? 10.876 0.986 23.447 1.00 68.31 119 TYR A C 1
ATOM 934 O O . TYR A 1 119 ? 11.257 2.038 22.950 1.00 68.31 119 TYR A O 1
ATOM 942 N N . ASN A 1 120 ? 9.876 0.290 22.903 1.00 58.72 120 ASN A N 1
ATOM 943 C CA . ASN A 1 120 ? 9.256 0.667 21.628 1.00 58.72 120 ASN A CA 1
ATOM 944 C C . ASN A 1 120 ? 8.040 1.609 21.798 1.00 58.72 120 ASN A C 1
ATOM 946 O O . ASN A 1 120 ? 7.080 1.452 21.043 1.00 58.72 120 ASN A O 1
ATOM 950 N N . ASP A 1 121 ? 7.991 2.504 22.792 1.00 48.34 121 ASP A N 1
ATOM 951 C CA . ASP A 1 121 ? 6.744 3.242 23.090 1.00 48.34 121 ASP A CA 1
ATOM 952 C C . ASP A 1 121 ? 6.430 4.416 22.141 1.00 48.34 121 ASP A C 1
ATOM 954 O O . ASP A 1 121 ? 5.286 4.846 22.086 1.00 48.34 121 ASP A O 1
ATOM 958 N N . ASP A 1 122 ? 7.361 4.889 21.312 1.00 45.44 122 ASP A N 1
ATOM 959 C CA . ASP A 1 122 ? 7.042 5.941 20.337 1.00 45.44 122 ASP A CA 1
ATOM 960 C C . ASP A 1 122 ? 8.078 5.978 19.214 1.00 45.44 122 ASP A C 1
ATOM 962 O O . ASP A 1 122 ? 9.037 6.724 19.302 1.00 45.44 122 ASP A O 1
ATOM 966 N N . GLU A 1 123 ? 7.946 5.121 18.200 1.00 41.12 123 GLU A N 1
ATOM 967 C CA . GLU A 1 123 ? 8.451 5.407 16.849 1.00 41.12 123 GLU A CA 1
ATOM 968 C C . GLU A 1 123 ? 7.993 4.323 15.869 1.00 41.12 123 GLU A C 1
ATOM 970 O O . GLU A 1 123 ? 7.825 3.151 16.223 1.00 41.12 123 GLU A O 1
ATOM 975 N N . GLY A 1 124 ? 7.702 4.759 14.644 1.00 44.19 124 GLY A N 1
ATOM 976 C CA . GLY A 1 124 ? 7.206 3.932 13.554 1.00 44.19 124 GLY A CA 1
ATOM 977 C C . GLY A 1 124 ? 8.089 2.720 13.267 1.00 44.19 124 GLY A C 1
ATOM 978 O O . GLY A 1 124 ? 9.239 2.630 13.683 1.00 44.19 124 GLY A O 1
ATOM 979 N N . ASP A 1 125 ? 7.489 1.769 12.562 1.00 41.84 125 ASP A N 1
ATOM 980 C CA . ASP A 1 125 ? 8.081 0.526 12.075 1.00 41.84 125 ASP A CA 1
ATOM 981 C C . ASP A 1 125 ? 9.292 0.810 11.167 1.00 41.84 125 ASP A C 1
ATOM 983 O O . ASP A 1 125 ? 9.181 0.838 9.946 1.00 41.84 125 ASP A O 1
ATOM 987 N N . ASP A 1 126 ? 10.435 1.085 11.791 1.00 42.47 126 ASP A N 1
ATOM 988 C CA . ASP A 1 126 ? 11.691 1.447 11.145 1.00 42.47 126 ASP A CA 1
ATOM 989 C C . ASP A 1 126 ? 12.678 0.284 11.297 1.00 42.47 126 ASP A C 1
ATOM 991 O O . ASP A 1 126 ? 13.656 0.300 12.057 1.00 42.47 126 ASP A O 1
ATOM 995 N N . ASP A 1 127 ? 12.361 -0.810 10.607 1.00 44.06 127 ASP A N 1
ATOM 996 C CA . ASP A 1 127 ? 13.387 -1.754 10.192 1.00 44.06 127 ASP A CA 1
ATOM 997 C C . ASP A 1 127 ? 14.008 -1.275 8.874 1.00 44.06 127 ASP A C 1
ATOM 999 O O . ASP A 1 127 ? 13.637 -1.710 7.787 1.00 44.06 127 ASP A O 1
ATOM 1003 N N . GLU A 1 128 ? 15.011 -0.413 9.043 1.00 49.00 128 GLU A N 1
ATOM 1004 C CA . GLU A 1 128 ? 16.175 -0.171 8.182 1.00 49.00 128 GLU A CA 1
ATOM 1005 C C . GLU A 1 128 ? 16.576 -1.379 7.305 1.00 49.00 128 GLU A C 1
ATOM 1007 O O . GLU A 1 128 ? 16.755 -2.490 7.836 1.00 49.00 128 GLU A O 1
ATOM 1012 N N . MET A 1 129 ? 16.831 -1.130 6.007 1.00 40.91 129 MET A N 1
ATOM 1013 C CA .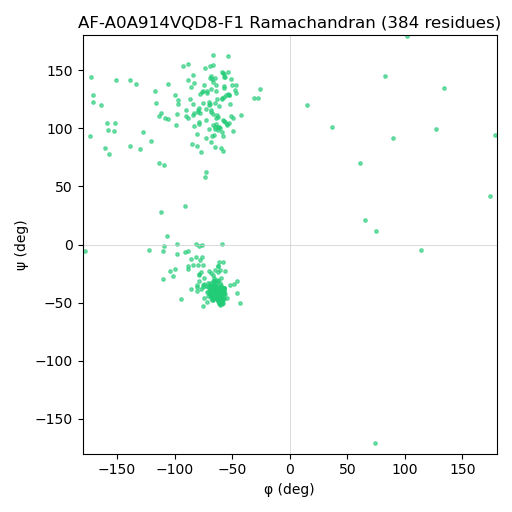 MET A 1 129 ? 18.188 -1.143 5.409 1.00 40.91 129 MET A CA 1
ATOM 1014 C C . MET A 1 129 ? 18.218 -0.444 4.028 1.00 40.91 129 MET A C 1
ATOM 1016 O O . MET A 1 129 ? 17.530 -0.868 3.102 1.00 40.91 129 MET A O 1
ATOM 1020 N N . GLU A 1 130 ? 19.043 0.605 3.959 1.00 39.41 130 GLU A N 1
ATOM 1021 C CA . GLU A 1 130 ? 20.051 0.957 2.935 1.00 39.41 130 GLU A CA 1
ATOM 1022 C C . GLU A 1 130 ? 20.009 0.228 1.577 1.00 39.41 130 GLU A C 1
ATOM 1024 O O . GLU A 1 130 ? 20.207 -0.986 1.525 1.00 39.41 130 GLU A O 1
ATOM 1029 N N . ASP A 1 131 ? 19.825 0.995 0.492 1.00 35.84 131 ASP A N 1
ATOM 1030 C CA . ASP A 1 131 ? 20.837 1.245 -0.562 1.00 35.84 131 ASP A CA 1
ATOM 1031 C C . ASP A 1 131 ? 20.201 2.140 -1.652 1.00 35.84 131 ASP A C 1
ATOM 1033 O O . ASP A 1 131 ? 19.477 1.649 -2.519 1.00 35.84 131 ASP A O 1
ATOM 1037 N N . ALA A 1 132 ? 20.385 3.458 -1.556 1.00 38.22 132 ALA A N 1
ATOM 1038 C CA . ALA A 1 132 ? 20.094 4.402 -2.637 1.00 38.22 132 ALA A CA 1
ATOM 1039 C C . ALA A 1 132 ? 20.913 5.672 -2.391 1.00 38.22 132 ALA A C 1
ATOM 1041 O O . ALA A 1 132 ? 20.571 6.490 -1.534 1.00 38.22 132 ALA A O 1
ATOM 1042 N N . GLU A 1 133 ? 22.039 5.762 -3.093 1.00 34.84 133 GLU A N 1
ATOM 1043 C CA . GLU A 1 133 ? 22.799 6.995 -3.244 1.00 34.84 133 GLU A CA 1
ATOM 1044 C C . GLU A 1 133 ? 21.924 8.097 -3.844 1.00 34.84 133 GLU A C 1
ATOM 1046 O O . GLU A 1 133 ? 21.023 7.859 -4.651 1.00 34.84 133 GLU A O 1
ATOM 1051 N N . ASP A 1 134 ? 22.236 9.298 -3.381 1.00 35.94 134 ASP A N 1
ATOM 1052 C CA . ASP A 1 134 ? 21.730 10.585 -3.817 1.00 35.94 134 ASP A CA 1
ATOM 1053 C C . ASP A 1 134 ? 21.921 10.753 -5.331 1.00 35.94 134 ASP A C 1
ATOM 1055 O O . ASP A 1 134 ? 23.002 10.515 -5.871 1.00 35.94 134 ASP A O 1
ATOM 1059 N N . GLY A 1 135 ? 20.849 11.131 -6.015 1.00 33.38 135 GLY A N 1
ATOM 1060 C CA . GLY A 1 135 ? 20.790 11.227 -7.466 1.00 33.38 135 GLY A CA 1
ATOM 1061 C C . GLY A 1 135 ? 19.681 12.184 -7.850 1.00 33.38 135 GLY A C 1
ATOM 1062 O O . GLY A 1 135 ? 18.569 11.778 -8.180 1.00 33.38 135 GLY A O 1
ATOM 1063 N N . GLU A 1 136 ? 19.985 13.468 -7.723 1.00 36.56 136 GLU A N 1
ATOM 1064 C CA . GLU A 1 136 ? 19.183 14.569 -8.233 1.00 36.56 136 GLU A CA 1
ATOM 1065 C C . GLU A 1 136 ? 19.103 14.433 -9.762 1.00 36.56 136 GLU A C 1
ATOM 1067 O O . GLU A 1 136 ? 20.062 14.747 -10.463 1.00 36.56 136 GLU A O 1
ATOM 1072 N N . GLU A 1 137 ? 17.990 13.917 -10.296 1.00 33.12 137 GLU A N 1
ATOM 1073 C CA . GLU A 1 137 ? 17.782 13.836 -11.745 1.00 33.12 137 GLU A CA 1
ATOM 1074 C C . GLU A 1 137 ? 16.638 14.758 -12.173 1.00 33.12 137 GLU A C 1
ATOM 1076 O O . GLU A 1 137 ? 15.459 14.583 -11.852 1.00 33.12 137 GLU A O 1
ATOM 1081 N N . GLN A 1 138 ? 17.077 15.795 -12.872 1.00 32.81 138 GLN A N 1
ATOM 1082 C CA . GLN A 1 138 ? 16.336 16.844 -13.538 1.00 32.81 138 GLN A CA 1
ATOM 1083 C C . GLN A 1 138 ? 15.346 16.256 -14.552 1.00 32.81 138 GLN A C 1
ATOM 1085 O O . GLN A 1 138 ? 15.697 15.453 -15.412 1.00 32.81 138 GLN A O 1
ATOM 1090 N N . THR A 1 139 ? 14.079 16.652 -14.442 1.00 29.44 139 THR A N 1
ATOM 1091 C CA . THR A 1 139 ? 13.040 16.281 -15.403 1.00 29.44 139 THR A CA 1
ATOM 1092 C C . THR A 1 139 ? 13.132 17.183 -16.631 1.00 29.44 139 THR A C 1
ATOM 1094 O O . THR A 1 139 ? 12.540 18.261 -16.632 1.00 29.44 139 THR A O 1
ATOM 1097 N N . ASP A 1 140 ? 13.820 16.737 -17.678 1.00 30.98 140 ASP A N 1
ATOM 1098 C CA . ASP A 1 140 ? 13.699 17.353 -19.001 1.00 30.98 140 ASP A CA 1
ATOM 1099 C C . ASP A 1 140 ? 12.550 16.683 -19.767 1.00 30.98 140 ASP A C 1
ATOM 1101 O O . ASP A 1 140 ? 12.600 15.512 -20.154 1.00 30.98 140 ASP A O 1
ATOM 1105 N N . ALA A 1 141 ? 11.463 17.437 -19.928 1.00 31.25 141 ALA A N 1
ATOM 1106 C CA . ALA A 1 141 ? 10.353 17.086 -20.802 1.00 31.25 141 ALA A CA 1
ATOM 1107 C C . ALA A 1 141 ? 10.681 17.507 -22.249 1.00 31.25 141 ALA A C 1
ATOM 1109 O O . ALA A 1 141 ? 11.205 18.603 -22.444 1.00 31.25 141 ALA A O 1
ATOM 1110 N N . PRO A 1 142 ? 10.363 16.687 -23.267 1.00 43.62 142 PRO A N 1
ATOM 1111 C CA . PRO A 1 142 ? 10.602 17.038 -24.660 1.00 43.62 142 PRO A CA 1
ATOM 1112 C C . PRO A 1 142 ? 9.411 17.799 -25.266 1.00 43.62 142 PRO A C 1
ATOM 1114 O O . PRO A 1 142 ? 8.257 17.428 -25.039 1.00 43.62 142 PRO A O 1
ATOM 1117 N N . GLY A 1 143 ? 9.716 18.796 -26.099 1.00 32.59 143 GLY A N 1
ATOM 1118 C CA . GLY A 1 143 ? 8.783 19.494 -26.997 1.00 32.59 143 GLY A CA 1
ATOM 1119 C C . GLY A 1 143 ? 8.977 21.011 -26.920 1.00 32.59 143 GLY A C 1
ATOM 1120 O O . GLY A 1 143 ? 9.105 21.545 -25.828 1.00 32.59 143 GLY A O 1
ATOM 1121 N N . ASP A 1 144 ? 9.036 21.789 -27.992 1.00 37.12 144 ASP A N 1
ATOM 1122 C CA . ASP A 1 144 ? 8.956 21.549 -29.432 1.00 37.12 144 ASP A CA 1
ATOM 1123 C C . ASP A 1 144 ? 9.804 22.658 -30.090 1.00 37.12 144 ASP A C 1
ATOM 1125 O O . ASP A 1 144 ? 9.817 23.797 -29.624 1.00 37.12 144 ASP A O 1
ATOM 1129 N N . GLU A 1 145 ? 10.542 22.333 -31.149 1.00 46.38 145 GLU A N 1
ATOM 1130 C CA . GLU A 1 145 ? 11.371 23.285 -31.899 1.00 46.38 145 GLU A CA 1
ATOM 1131 C C . GLU A 1 145 ? 10.510 24.165 -32.824 1.00 46.38 145 GLU A C 1
ATOM 1133 O O . GLU A 1 145 ? 10.436 23.878 -34.013 1.00 46.38 145 GLU A O 1
ATOM 1138 N N . ASP A 1 146 ? 9.856 25.210 -32.303 1.00 50.34 146 ASP A N 1
ATOM 1139 C CA . ASP A 1 146 ? 9.482 26.424 -33.062 1.00 50.34 146 ASP A CA 1
ATOM 1140 C C . ASP A 1 146 ? 8.878 27.477 -32.111 1.00 50.34 146 ASP A C 1
ATOM 1142 O O . ASP A 1 146 ? 7.693 27.377 -31.821 1.00 50.34 146 ASP A O 1
ATOM 1146 N N . ASP A 1 147 ? 9.668 28.425 -31.569 1.00 49.22 147 ASP A N 1
ATOM 1147 C CA . ASP A 1 147 ? 9.194 29.745 -31.057 1.00 49.22 147 ASP A CA 1
ATOM 1148 C C . ASP A 1 147 ? 10.303 30.583 -30.357 1.00 49.22 147 ASP A C 1
ATOM 1150 O O . ASP A 1 147 ? 10.067 31.260 -29.353 1.00 49.22 147 ASP A O 1
ATOM 1154 N N . GLY A 1 148 ? 11.527 30.631 -30.899 1.00 50.81 148 GLY A N 1
ATOM 1155 C CA . GLY A 1 148 ? 12.690 31.275 -30.249 1.00 50.81 148 GLY A CA 1
ATOM 1156 C C . GLY A 1 148 ? 12.586 32.778 -29.904 1.00 50.81 148 GLY A C 1
ATOM 1157 O O . GLY A 1 148 ? 13.534 33.333 -29.370 1.00 50.81 148 GLY A O 1
ATOM 1158 N N . ILE A 1 149 ? 11.467 33.454 -30.191 1.00 53.69 149 ILE A N 1
ATOM 1159 C CA . ILE A 1 149 ? 11.223 34.865 -29.833 1.00 53.69 149 ILE A CA 1
ATOM 1160 C C . ILE A 1 149 ? 10.309 35.001 -28.596 1.00 53.69 149 ILE A C 1
ATOM 1162 O O . ILE A 1 149 ? 10.399 35.993 -27.875 1.00 53.69 149 ILE A O 1
ATOM 1166 N N . ASN A 1 150 ? 9.429 34.030 -28.316 1.00 64.12 150 ASN A N 1
ATOM 1167 C CA . ASN A 1 150 ? 8.497 34.114 -27.179 1.00 64.12 150 ASN A CA 1
ATOM 1168 C C . ASN A 1 150 ? 9.090 33.557 -25.876 1.00 64.12 150 ASN A C 1
ATOM 1170 O O . ASN A 1 150 ? 8.628 33.929 -24.797 1.00 64.12 150 ASN A O 1
ATOM 1174 N N . ASP A 1 151 ? 10.113 32.707 -25.955 1.00 69.75 151 ASP A N 1
ATOM 1175 C CA . ASP A 1 151 ? 10.719 32.093 -24.770 1.00 69.75 151 ASP A CA 1
ATOM 1176 C C . ASP A 1 151 ? 11.609 33.070 -23.989 1.00 69.75 151 ASP A C 1
ATOM 1178 O O . ASP A 1 151 ? 11.510 33.128 -22.765 1.00 69.75 151 ASP A O 1
ATOM 1182 N N . GLU A 1 152 ? 12.341 33.958 -24.669 1.00 79.31 152 GLU A N 1
ATOM 1183 C CA . GLU A 1 152 ? 13.097 35.042 -24.016 1.00 79.31 152 GLU A CA 1
ATOM 1184 C C . GLU A 1 152 ? 12.168 35.979 -23.219 1.00 79.31 152 GLU A C 1
ATOM 1186 O O . GLU A 1 152 ? 12.447 36.343 -22.075 1.00 79.31 152 GLU A O 1
ATOM 1191 N N . PHE A 1 153 ? 11.000 36.310 -23.784 1.00 80.31 153 PHE A N 1
ATOM 1192 C CA . PHE A 1 153 ? 9.986 37.132 -23.119 1.00 80.31 153 PHE A CA 1
ATOM 1193 C C . PHE A 1 153 ? 9.352 36.420 -21.910 1.00 80.31 153 PHE A C 1
ATOM 1195 O O . PHE A 1 153 ? 9.028 37.055 -20.902 1.00 80.31 153 PHE A O 1
ATOM 1202 N N . ARG A 1 154 ? 9.186 35.092 -21.975 1.00 84.00 154 ARG A N 1
ATOM 1203 C CA . ARG A 1 154 ? 8.693 34.274 -20.853 1.00 84.00 154 ARG A CA 1
ATOM 1204 C C . ARG A 1 154 ? 9.706 34.203 -19.716 1.00 84.00 154 ARG A C 1
ATOM 1206 O O . ARG A 1 154 ? 9.311 34.351 -18.559 1.00 84.00 154 ARG A O 1
ATOM 1213 N N . GLU A 1 155 ? 10.982 34.006 -20.032 1.00 86.19 155 GLU A N 1
ATOM 1214 C CA . GLU A 1 155 ? 12.068 33.982 -19.050 1.00 86.19 155 GLU A CA 1
ATOM 1215 C C . GLU A 1 155 ? 12.238 35.343 -18.360 1.00 86.19 155 GLU A C 1
ATOM 1217 O O . GLU A 1 155 ? 12.399 35.410 -17.138 1.00 86.19 155 GLU A O 1
ATOM 1222 N N . GLU A 1 156 ? 12.117 36.445 -19.104 1.00 85.94 156 GLU A N 1
ATOM 1223 C CA . GLU A 1 156 ? 12.166 37.800 -18.545 1.00 85.94 156 GLU A CA 1
ATOM 1224 C C . GLU A 1 156 ? 10.986 38.068 -17.592 1.00 85.94 156 GLU A C 1
ATOM 1226 O O . GLU A 1 156 ? 11.180 38.573 -16.484 1.00 85.94 156 GLU A O 1
ATOM 1231 N N . ILE A 1 157 ? 9.767 37.645 -17.956 1.00 87.31 157 ILE A N 1
ATOM 1232 C CA . ILE A 1 157 ? 8.591 37.734 -17.073 1.00 87.31 157 ILE A CA 1
ATOM 1233 C C . ILE A 1 157 ? 8.750 36.860 -15.824 1.00 87.31 157 ILE A C 1
ATOM 1235 O O . ILE A 1 157 ? 8.345 37.286 -14.741 1.00 87.31 157 ILE A O 1
ATOM 1239 N N . ALA A 1 158 ? 9.328 35.663 -15.949 1.00 88.50 158 ALA A N 1
ATOM 1240 C CA . ALA A 1 158 ? 9.548 34.757 -14.822 1.00 88.50 158 ALA A CA 1
ATOM 1241 C C . ALA A 1 158 ? 10.530 35.334 -13.786 1.00 88.50 158 ALA A C 1
ATOM 1243 O O . ALA A 1 158 ? 10.389 35.071 -12.590 1.00 88.50 158 ALA A O 1
ATOM 1244 N N . ASN A 1 159 ? 11.481 36.158 -14.236 1.00 90.25 159 ASN A N 1
ATOM 1245 C CA . ASN A 1 159 ? 12.475 36.815 -13.388 1.00 90.25 159 ASN A CA 1
ATOM 1246 C C . ASN A 1 159 ? 11.995 38.151 -12.778 1.00 90.25 159 ASN A C 1
ATOM 1248 O O . ASN A 1 159 ? 12.634 38.659 -11.852 1.00 90.25 159 ASN A O 1
ATOM 1252 N N . MET A 1 160 ? 10.872 38.721 -13.236 1.00 87.44 160 MET A N 1
ATOM 1253 C CA . MET A 1 160 ? 10.299 39.951 -12.669 1.00 87.44 160 MET A CA 1
ATOM 1254 C C . MET A 1 160 ? 9.408 39.686 -11.438 1.00 87.44 160 MET A C 1
ATOM 1256 O O . MET A 1 160 ? 8.687 38.688 -11.378 1.00 87.44 160 MET A O 1
ATOM 1260 N N . PRO A 1 161 ? 9.380 40.592 -10.436 1.00 94.31 161 PRO A N 1
ATOM 1261 C CA . PRO A 1 161 ? 8.489 40.446 -9.291 1.00 94.31 161 PRO A CA 1
ATOM 1262 C C . PRO A 1 161 ? 7.020 40.532 -9.728 1.00 94.31 161 PRO A C 1
ATOM 1264 O O . PRO A 1 161 ? 6.644 41.348 -10.569 1.00 94.31 161 PRO A O 1
ATOM 1267 N N . LEU A 1 162 ? 6.156 39.737 -9.090 1.00 90.69 162 LEU A N 1
ATOM 1268 C CA . LEU A 1 162 ? 4.740 39.601 -9.461 1.00 90.69 162 LEU A CA 1
ATOM 1269 C C . LEU A 1 162 ? 3.991 40.942 -9.579 1.00 90.69 162 LEU A C 1
ATOM 1271 O O . LEU A 1 162 ? 3.126 41.088 -10.439 1.00 90.69 162 LEU A O 1
ATOM 1275 N N . SER A 1 163 ? 4.327 41.937 -8.752 1.00 91.81 163 SER A N 1
ATOM 1276 C CA . SER A 1 163 ? 3.730 43.278 -8.828 1.00 91.81 163 SER A CA 1
ATOM 1277 C C . SER A 1 163 ? 3.967 43.963 -10.175 1.00 91.81 163 SER A C 1
ATOM 1279 O O . SER A 1 163 ? 3.093 44.663 -10.681 1.00 91.81 163 SER A O 1
ATOM 1281 N N . GLU A 1 164 ? 5.142 43.754 -10.759 1.00 91.94 164 GLU A N 1
ATOM 1282 C CA . GLU A 1 164 ? 5.551 44.353 -12.026 1.00 91.94 164 GLU A CA 1
ATOM 1283 C C . GLU A 1 164 ? 4.955 43.593 -13.213 1.00 91.94 164 GLU A C 1
ATOM 1285 O O . GLU A 1 164 ? 4.461 44.213 -14.153 1.00 91.94 164 GLU A O 1
ATOM 1290 N N . VAL A 1 165 ? 4.847 42.266 -13.099 1.00 92.06 165 VAL A N 1
ATOM 1291 C CA . VAL A 1 165 ? 4.121 41.421 -14.061 1.00 92.06 165 VAL A CA 1
ATOM 1292 C C . VAL A 1 165 ? 2.635 41.795 -14.127 1.00 92.06 165 VAL A C 1
ATOM 1294 O O . VAL A 1 165 ? 2.069 41.903 -15.215 1.00 92.06 165 VAL A O 1
ATOM 1297 N N . MET A 1 166 ? 1.994 42.062 -12.983 1.00 90.31 166 MET A N 1
ATOM 1298 C CA . MET A 1 166 ? 0.601 42.527 -12.950 1.00 90.31 166 MET A CA 1
ATOM 1299 C C . MET A 1 166 ? 0.445 43.904 -13.605 1.00 90.31 166 MET A C 1
ATOM 1301 O O . MET A 1 166 ? -0.453 44.091 -14.424 1.00 90.31 166 MET A O 1
ATOM 1305 N N . ALA A 1 167 ? 1.356 44.842 -13.326 1.00 93.69 167 ALA A N 1
ATOM 1306 C CA . ALA A 1 167 ? 1.345 46.153 -13.971 1.00 93.69 167 ALA A CA 1
ATOM 1307 C C . ALA A 1 167 ? 1.583 46.060 -15.490 1.00 93.69 167 ALA A C 1
ATOM 1309 O O . ALA A 1 167 ? 0.992 46.826 -16.253 1.00 93.69 167 ALA A O 1
ATOM 1310 N N . LEU A 1 168 ? 2.425 45.126 -15.944 1.00 90.75 168 LEU A N 1
ATOM 1311 C CA . LEU A 1 168 ? 2.662 44.861 -17.362 1.00 90.75 168 LEU A CA 1
ATOM 1312 C C . LEU A 1 168 ? 1.406 44.294 -18.039 1.00 90.75 168 LEU A C 1
ATOM 1314 O O . LEU A 1 168 ? 1.002 44.795 -19.089 1.00 90.75 168 LEU A O 1
ATOM 1318 N N . ARG A 1 169 ? 0.738 43.319 -17.408 1.00 89.12 169 ARG A N 1
ATOM 1319 C CA . ARG A 1 169 ? -0.549 42.772 -17.865 1.00 89.12 169 ARG A CA 1
ATOM 1320 C C . ARG A 1 169 ? -1.622 43.855 -17.979 1.00 89.12 169 ARG A C 1
ATOM 1322 O O . ARG A 1 169 ? -2.370 43.861 -18.955 1.00 89.12 169 ARG A O 1
ATOM 1329 N N . ASP A 1 170 ? -1.703 44.763 -17.013 1.00 92.56 170 ASP A N 1
ATOM 1330 C CA . ASP A 1 170 ? -2.712 45.826 -17.012 1.00 92.56 170 ASP A CA 1
ATOM 1331 C C . ASP A 1 170 ? -2.435 46.890 -18.088 1.00 92.56 170 ASP A C 1
ATOM 1333 O O . ASP A 1 170 ? -3.373 47.418 -18.687 1.00 92.56 170 ASP A O 1
ATOM 1337 N N . LYS A 1 171 ? -1.157 47.163 -18.393 1.00 92.31 171 LYS A N 1
ATOM 1338 C CA . LYS A 1 171 ? -0.738 48.087 -19.463 1.00 92.31 171 LYS A CA 1
ATOM 1339 C C . LYS A 1 171 ? -0.916 47.501 -20.866 1.00 92.31 171 LYS A C 1
ATOM 1341 O O . LYS A 1 171 ? -1.406 48.196 -21.752 1.00 92.31 171 LYS A O 1
ATOM 1346 N N . LEU A 1 172 ? -0.499 46.250 -21.079 1.00 86.88 172 LEU A N 1
ATOM 1347 C CA . LEU A 1 172 ? -0.586 45.565 -22.377 1.00 86.88 172 LEU A CA 1
ATOM 1348 C C . LEU A 1 172 ? -2.002 45.041 -22.662 1.00 86.88 172 LEU A C 1
ATOM 1350 O O . LEU A 1 172 ? -2.400 44.891 -23.816 1.00 86.88 172 LEU A O 1
ATOM 1354 N N . GLY A 1 173 ? -2.774 44.778 -21.609 1.00 87.44 173 GLY A N 1
ATOM 1355 C CA . GLY A 1 173 ? -4.082 44.147 -21.677 1.00 87.44 173 GLY A CA 1
ATOM 1356 C C . GLY A 1 173 ? -3.995 42.620 -21.752 1.00 87.44 173 GLY A C 1
ATOM 1357 O O . GLY A 1 173 ? -3.133 42.044 -22.415 1.00 87.44 173 GLY A O 1
ATOM 1358 N N . LEU A 1 174 ? -4.967 41.966 -21.109 1.00 84.31 174 LEU A N 1
ATOM 1359 C CA . LEU A 1 174 ? -5.095 40.506 -20.979 1.00 84.31 174 LEU A CA 1
ATOM 1360 C C . LEU A 1 174 ? -4.813 39.731 -22.276 1.00 84.31 174 LEU A C 1
ATOM 1362 O O . LEU A 1 174 ? -3.984 38.839 -22.290 1.00 84.31 174 LEU A O 1
ATOM 1366 N N . LYS A 1 175 ? -5.440 40.109 -23.394 1.00 81.19 175 LYS A N 1
ATOM 1367 C CA . LYS A 1 175 ? -5.355 39.341 -24.650 1.00 81.19 175 LYS A CA 1
ATOM 1368 C C . LYS A 1 175 ? -3.984 39.383 -25.323 1.00 81.19 175 LYS A C 1
ATOM 1370 O O . LYS A 1 175 ? -3.628 38.436 -26.013 1.00 81.19 175 LYS A O 1
ATOM 1375 N N . LEU A 1 176 ? -3.260 40.496 -25.201 1.00 82.50 176 LEU A N 1
ATOM 1376 C CA . LEU A 1 176 ? -1.926 40.628 -25.793 1.00 82.50 176 LEU A CA 1
ATOM 1377 C C . LEU A 1 176 ? -0.885 39.960 -24.899 1.00 82.50 176 LEU A C 1
ATOM 1379 O O . LEU A 1 176 ? -0.020 39.259 -25.413 1.00 82.50 176 LEU A O 1
ATOM 1383 N N . TYR A 1 177 ? -1.029 40.121 -23.581 1.00 86.50 177 TYR A N 1
ATOM 1384 C CA . TYR A 1 177 ? -0.207 39.433 -22.591 1.00 86.50 177 TYR A CA 1
ATOM 1385 C C . TYR A 1 177 ? -0.354 37.910 -22.701 1.00 86.50 177 TYR A C 1
ATOM 1387 O O . TYR A 1 177 ? 0.640 37.219 -22.882 1.00 86.50 177 TYR A O 1
ATOM 1395 N N . ASP A 1 178 ? -1.585 37.394 -22.700 1.00 84.19 178 ASP A N 1
ATOM 1396 C CA . ASP A 1 178 ? -1.843 35.954 -22.784 1.00 84.19 178 ASP A CA 1
ATOM 1397 C C . ASP A 1 178 ? -1.340 35.371 -24.113 1.00 84.19 178 ASP A C 1
ATOM 1399 O O . ASP A 1 178 ? -0.787 34.279 -24.130 1.00 84.19 178 ASP A O 1
ATOM 1403 N N . LYS A 1 179 ? -1.436 36.120 -25.221 1.00 83.12 179 LYS A N 1
ATOM 1404 C CA . LYS A 1 179 ? -0.898 35.691 -26.520 1.00 83.12 179 LYS A CA 1
ATOM 1405 C C . LYS A 1 179 ? 0.634 35.640 -26.542 1.00 83.12 179 LYS A C 1
ATOM 1407 O O . LYS A 1 179 ? 1.191 34.757 -27.184 1.00 83.12 179 LYS A O 1
ATOM 1412 N N . ALA A 1 180 ? 1.305 36.585 -25.887 1.00 81.81 180 ALA A N 1
ATOM 1413 C CA . ALA A 1 180 ? 2.765 36.620 -25.816 1.00 81.81 180 ALA A CA 1
ATOM 1414 C C . ALA A 1 180 ? 3.318 35.570 -24.836 1.00 81.81 180 ALA A C 1
ATOM 1416 O O . ALA A 1 180 ? 4.351 34.967 -25.094 1.00 81.81 180 ALA A O 1
ATOM 1417 N N . VAL A 1 181 ? 2.606 35.307 -23.734 1.00 82.88 181 VAL A N 1
ATOM 1418 C CA . VAL A 1 181 ? 3.030 34.344 -22.707 1.00 82.88 181 VAL A CA 1
ATOM 1419 C C . VAL A 1 181 ? 2.606 32.918 -23.036 1.00 82.88 181 VAL A C 1
ATOM 1421 O O . VAL A 1 181 ? 3.369 31.995 -22.798 1.00 82.88 181 VAL A O 1
ATOM 1424 N N . PHE A 1 182 ? 1.423 32.681 -23.588 1.00 80.88 182 PHE A N 1
ATOM 1425 C CA . PHE A 1 182 ? 0.910 31.326 -23.831 1.00 80.88 182 PHE A CA 1
ATOM 1426 C C . PHE A 1 182 ? 0.866 30.949 -25.317 1.00 80.88 182 PHE A C 1
ATOM 1428 O O . PHE A 1 182 ? 0.524 29.815 -25.639 1.00 80.88 182 PHE A O 1
ATOM 1435 N N . GLY A 1 183 ? 1.259 31.856 -26.217 1.00 74.75 183 GLY A N 1
ATOM 1436 C CA . GLY A 1 183 ? 1.102 31.660 -27.656 1.00 74.75 183 GLY A CA 1
ATOM 1437 C C . GLY A 1 183 ? -0.357 31.819 -28.100 1.00 74.75 183 GLY A C 1
ATOM 1438 O O . GLY A 1 183 ? -1.223 32.276 -27.353 1.00 74.75 183 GLY A O 1
ATOM 1439 N N . ALA A 1 184 ? -0.658 31.480 -29.355 1.00 65.62 184 ALA A N 1
ATOM 1440 C CA . ALA A 1 184 ? -2.037 31.507 -29.844 1.00 65.62 184 ALA A CA 1
ATOM 1441 C C . ALA A 1 184 ? -2.865 30.355 -29.238 1.00 65.62 184 ALA A C 1
ATOM 1443 O O . ALA A 1 184 ? -2.465 29.196 -29.318 1.00 65.62 184 ALA A O 1
ATOM 1444 N N . ASP A 1 185 ? -4.049 30.663 -28.693 1.00 56.41 185 ASP A N 1
ATOM 1445 C CA . ASP A 1 185 ? -4.949 29.675 -28.086 1.00 56.41 185 ASP A CA 1
ATOM 1446 C C . ASP A 1 185 ? -5.209 28.459 -29.011 1.00 56.41 185 ASP A C 1
ATOM 1448 O O . ASP A 1 185 ? -5.560 28.648 -30.189 1.00 56.41 185 ASP A O 1
ATOM 1452 N N . PRO A 1 186 ? -5.210 27.212 -28.487 1.00 53.19 186 PRO A N 1
ATOM 1453 C CA . PRO A 1 186 ? -5.504 25.997 -29.263 1.00 53.19 186 PRO A CA 1
ATOM 1454 C C . PRO A 1 186 ? -6.921 25.963 -29.861 1.00 53.19 186 PRO A C 1
ATOM 1456 O O . PRO A 1 186 ? -7.209 25.244 -30.823 1.00 53.19 186 PRO A O 1
ATOM 1459 N N . VAL A 1 187 ? -7.832 26.785 -29.331 1.00 49.03 187 VAL A N 1
ATOM 1460 C CA . VAL A 1 187 ? -9.184 26.957 -29.885 1.00 49.03 187 VAL A CA 1
ATOM 1461 C C . VAL A 1 187 ? -9.155 27.694 -31.232 1.00 49.03 187 VAL A C 1
ATOM 1463 O O . VAL A 1 187 ? -10.072 27.530 -32.034 1.00 49.03 187 VAL A O 1
ATOM 1466 N N . THR A 1 188 ? -8.098 28.462 -31.510 1.00 47.84 188 THR A N 1
ATOM 1467 C CA . THR A 1 188 ? -7.886 29.135 -32.800 1.00 47.84 188 THR A CA 1
ATOM 1468 C C . THR A 1 188 ? -6.846 28.463 -33.694 1.00 47.84 188 THR A C 1
ATOM 1470 O O . THR A 1 188 ? -6.939 28.628 -34.905 1.00 47.84 188 THR A O 1
ATOM 1473 N N . SER A 1 189 ? -5.914 27.669 -33.157 1.00 45.72 189 SER A N 1
ATOM 1474 C CA . SER A 1 189 ? -4.910 26.948 -33.962 1.00 45.72 189 SER A CA 1
ATOM 1475 C C . SER A 1 189 ? -5.328 25.533 -34.392 1.00 45.72 189 SER A C 1
ATOM 1477 O O . SER A 1 189 ? -4.670 24.929 -35.232 1.00 45.72 189 SER A O 1
ATOM 1479 N N . SER A 1 190 ? -6.466 25.012 -33.913 1.00 43.62 190 SER A N 1
ATOM 1480 C CA . SER A 1 190 ? -7.042 23.745 -34.409 1.00 43.62 190 SER A CA 1
ATOM 1481 C C . SER A 1 190 ? -7.739 23.853 -35.776 1.00 43.62 190 SER A C 1
ATOM 1483 O O . SER A 1 190 ? -8.208 22.844 -36.311 1.00 43.62 190 SER A O 1
ATOM 1485 N N . SER A 1 191 ? -7.786 25.038 -36.397 1.00 45.56 191 SER A N 1
ATOM 1486 C CA . SER A 1 191 ? -8.045 25.126 -37.834 1.00 45.56 191 SER A CA 1
ATOM 1487 C C . SER A 1 191 ? -6.759 24.791 -38.583 1.00 45.56 191 SER A C 1
ATOM 1489 O O . SER A 1 191 ? -5.848 25.612 -38.648 1.00 45.56 191 SER A O 1
ATOM 1491 N N . VAL A 1 192 ? -6.714 23.576 -39.137 1.00 42.69 192 VAL A N 1
ATOM 1492 C CA . VAL A 1 192 ? -5.754 23.106 -40.148 1.00 42.69 192 VAL A CA 1
ATOM 1493 C C . VAL A 1 192 ? -5.249 24.275 -41.001 1.00 42.69 192 VAL A C 1
ATOM 1495 O O . VAL A 1 192 ? -6.060 25.020 -41.563 1.00 42.69 192 VAL A O 1
ATOM 1498 N N . ALA A 1 193 ? -3.923 24.429 -41.070 1.00 44.12 193 ALA A N 1
ATOM 1499 C CA . ALA A 1 193 ? -3.238 25.500 -41.786 1.00 44.12 193 ALA A CA 1
ATOM 1500 C C . ALA A 1 193 ? -3.886 25.758 -43.161 1.00 44.12 193 ALA A C 1
ATOM 1502 O O . ALA A 1 193 ? -3.855 24.907 -44.049 1.00 44.12 193 ALA A O 1
ATOM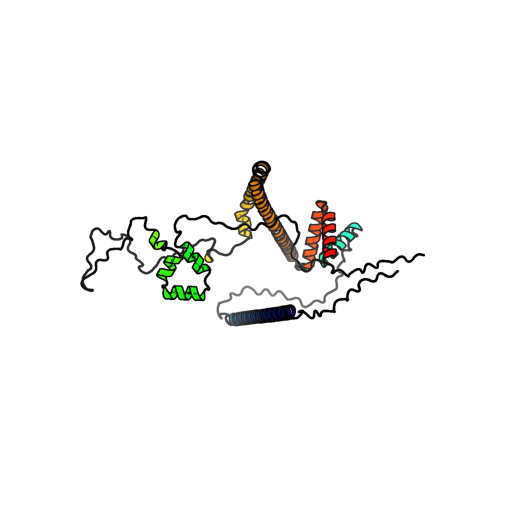 1503 N N . GLY A 1 194 ? -4.522 26.926 -43.307 1.00 47.09 194 GLY A N 1
ATOM 1504 C CA . GLY A 1 194 ? -5.133 27.386 -44.559 1.00 47.09 194 GLY A CA 1
ATOM 1505 C C . GLY A 1 194 ? -6.660 27.518 -44.578 1.00 47.09 194 GLY A C 1
ATOM 1506 O O . GLY A 1 194 ? -7.191 28.016 -45.571 1.00 47.09 194 GLY A O 1
ATOM 1507 N N . GLN A 1 195 ? -7.392 27.140 -43.523 1.00 49.72 195 GLN A N 1
ATOM 1508 C CA . GLN A 1 195 ? -8.828 27.443 -43.436 1.00 49.72 195 GLN A CA 1
ATOM 1509 C C . GLN A 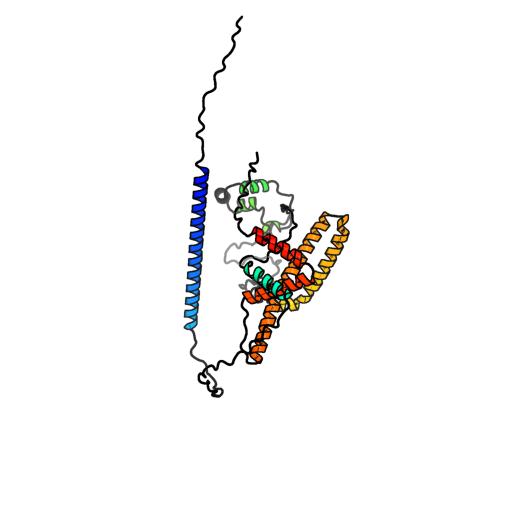1 195 ? -9.124 28.521 -42.394 1.00 49.72 195 GLN A C 1
ATOM 1511 O O . GLN A 1 195 ? -9.083 28.272 -41.193 1.00 49.72 195 GLN A O 1
ATOM 1516 N N . GLU A 1 196 ? -9.489 29.715 -42.874 1.00 53.88 196 GLU A N 1
ATOM 1517 C CA . GLU A 1 196 ? -10.139 30.748 -42.062 1.00 53.88 196 GLU A CA 1
ATOM 1518 C C . GLU A 1 196 ? -11.284 30.122 -41.247 1.00 53.88 196 GLU A C 1
ATOM 1520 O O . GLU A 1 196 ? -12.062 29.333 -41.804 1.00 53.88 196 GLU A O 1
ATOM 1525 N N . PRO A 1 197 ? -11.449 30.475 -39.956 1.00 50.97 197 PRO A N 1
ATOM 1526 C CA . PRO A 1 197 ? -12.554 29.962 -39.160 1.00 50.97 197 PRO A CA 1
ATOM 15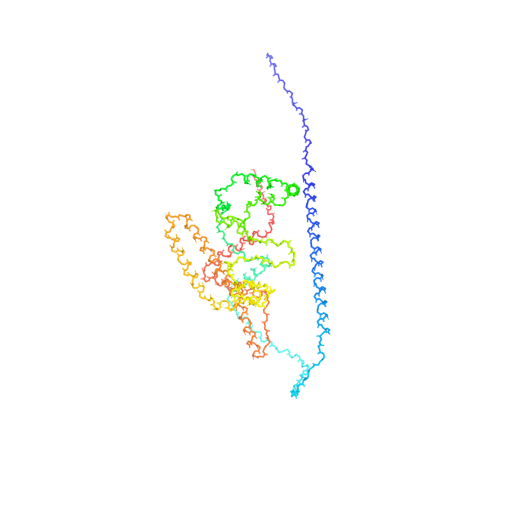27 C C . PRO A 1 197 ? -13.848 30.229 -39.923 1.00 50.97 197 PRO A C 1
ATOM 1529 O O . PRO A 1 197 ? -14.078 31.363 -40.350 1.00 50.97 197 PRO A O 1
ATOM 1532 N N . PHE A 1 198 ? -14.685 29.200 -40.118 1.00 52.16 198 PHE A N 1
ATOM 1533 C CA . PHE A 1 198 ? -15.976 29.322 -40.801 1.00 52.16 198 PHE A CA 1
ATOM 1534 C C . PHE A 1 198 ? -16.867 30.318 -40.046 1.00 52.16 198 PHE A C 1
ATOM 1536 O O . PHE A 1 198 ? -17.743 29.960 -39.252 1.00 52.16 198 PHE A O 1
ATOM 1543 N N . LYS A 1 199 ? -16.671 31.610 -40.315 1.00 57.09 199 LYS A N 1
ATOM 1544 C CA . LYS A 1 199 ? -17.555 32.684 -39.900 1.00 57.09 199 LYS A CA 1
ATOM 1545 C C . LYS A 1 199 ? -18.840 32.411 -40.650 1.00 57.09 199 LYS A C 1
ATOM 1547 O O . LYS A 1 199 ? -18.941 32.653 -41.852 1.00 57.09 199 LYS A O 1
ATOM 1552 N N . ARG A 1 200 ? -19.820 31.828 -39.954 1.00 62.03 200 ARG A N 1
ATOM 1553 C CA . ARG A 1 200 ? -21.177 31.669 -40.480 1.00 62.03 200 ARG A CA 1
ATOM 1554 C C . ARG A 1 200 ? -21.581 33.042 -41.012 1.00 62.03 200 ARG A C 1
ATOM 1556 O O . ARG A 1 200 ? -21.755 33.951 -40.207 1.00 62.03 200 ARG A O 1
ATOM 1563 N N . LYS A 1 201 ? -21.679 33.215 -42.337 1.00 63.38 201 LYS A N 1
ATOM 1564 C CA . LYS A 1 201 ? -22.175 34.463 -42.931 1.00 63.38 201 LYS A CA 1
ATOM 1565 C C . LYS A 1 201 ? -23.598 34.654 -42.422 1.00 63.38 201 LYS A C 1
ATOM 1567 O O . LYS A 1 201 ? -24.527 33.974 -42.855 1.00 63.38 201 LYS A O 1
ATOM 1572 N N . VAL A 1 202 ? -23.741 35.508 -41.416 1.00 64.62 202 VAL A N 1
ATOM 1573 C CA . VAL A 1 202 ? -25.034 35.911 -40.886 1.00 64.62 202 VAL A CA 1
ATOM 1574 C C . VAL A 1 202 ? -25.510 37.025 -41.800 1.00 64.62 202 VAL A C 1
ATOM 1576 O O . VAL A 1 202 ? -25.027 38.147 -41.703 1.00 64.62 202 VAL A O 1
ATOM 1579 N N . PHE A 1 203 ? -26.427 36.713 -42.714 1.00 68.62 203 PHE A N 1
ATOM 1580 C CA . PHE A 1 203 ? -27.058 37.742 -43.533 1.00 68.62 203 PHE A CA 1
ATOM 1581 C C . PHE A 1 203 ? -27.814 38.703 -42.606 1.00 68.62 203 PHE A C 1
ATOM 1583 O O . PHE A 1 203 ? -28.676 38.292 -41.816 1.00 68.62 203 PHE A O 1
ATOM 1590 N N . SER A 1 204 ? -27.421 39.977 -42.615 1.00 70.38 204 SER A N 1
ATOM 1591 C CA . SER A 1 204 ? -28.144 41.011 -41.879 1.00 70.38 204 SER A CA 1
ATOM 1592 C C . SER A 1 204 ? -29.527 41.204 -42.501 1.00 70.38 204 SER A C 1
ATOM 1594 O O . SER A 1 204 ? -29.740 40.873 -43.663 1.00 70.38 204 SER A O 1
ATOM 1596 N N . ARG A 1 205 ? -30.480 41.688 -41.707 1.00 75.19 205 ARG A N 1
ATOM 1597 C CA . ARG A 1 205 ? -31.792 42.114 -42.204 1.00 75.19 205 ARG A CA 1
ATOM 1598 C C . ARG A 1 205 ? -31.823 43.636 -42.179 1.00 75.19 205 ARG A C 1
ATOM 1600 O O . ARG A 1 205 ? -31.402 44.207 -41.177 1.00 75.19 205 ARG A O 1
ATOM 1607 N N . ASP A 1 206 ? -32.364 44.265 -43.215 1.00 78.25 206 ASP A N 1
ATOM 1608 C CA . ASP A 1 206 ? -32.419 45.735 -43.290 1.00 78.25 206 ASP A CA 1
ATOM 1609 C C . ASP A 1 206 ? -33.322 46.340 -42.201 1.00 78.25 206 ASP A C 1
ATOM 1611 O O . ASP A 1 206 ? -33.074 47.436 -41.713 1.00 78.25 206 ASP A O 1
ATOM 1615 N N . HIS A 1 207 ? -34.348 45.601 -41.758 1.00 81.69 207 HIS A N 1
ATOM 1616 C CA . HIS A 1 207 ? -35.225 45.992 -40.652 1.00 81.69 207 HIS A CA 1
ATOM 1617 C C . HIS A 1 207 ? -35.532 44.790 -39.750 1.00 81.69 207 HIS A C 1
ATOM 1619 O O . HIS A 1 207 ? -35.800 43.684 -40.217 1.00 81.69 207 HIS A O 1
ATOM 1625 N N . ALA A 1 208 ? -35.584 45.017 -38.434 1.00 81.62 208 ALA A N 1
ATOM 1626 C CA . ALA A 1 208 ? -35.978 44.046 -37.406 1.00 81.62 208 ALA A CA 1
ATOM 1627 C C . ALA A 1 208 ? -37.258 43.216 -37.686 1.00 81.62 208 ALA A C 1
ATOM 1629 O O . ALA A 1 208 ? -37.313 42.070 -37.251 1.00 81.62 208 ALA A O 1
ATOM 1630 N N . LYS A 1 209 ? -38.262 43.758 -38.399 1.00 84.38 209 LYS A N 1
ATOM 1631 C CA . LYS A 1 209 ? -39.551 43.092 -38.671 1.00 84.38 209 LYS A CA 1
ATOM 1632 C C . LYS A 1 209 ? -39.620 42.421 -40.049 1.00 84.38 209 LYS A C 1
ATOM 1634 O O . LYS A 1 209 ? -40.646 41.843 -40.390 1.00 84.38 209 LYS A O 1
ATOM 1639 N N . ARG A 1 210 ? -38.544 42.483 -40.843 1.00 83.00 210 ARG A N 1
ATOM 1640 C CA . ARG A 1 210 ? -38.465 41.828 -42.154 1.00 83.00 210 ARG A CA 1
ATOM 1641 C C . ARG A 1 210 ? -38.000 40.373 -41.980 1.00 83.00 210 ARG A C 1
ATOM 1643 O O . ARG A 1 210 ? -37.052 40.146 -41.218 1.00 83.00 210 ARG A O 1
ATOM 1650 N N . PRO A 1 211 ? -38.620 39.389 -42.659 1.00 82.38 211 PRO A N 1
ATOM 1651 C CA . PRO A 1 211 ? -38.115 38.019 -42.665 1.00 82.38 211 PRO A CA 1
ATOM 1652 C C . PRO A 1 211 ? -36.671 37.982 -43.177 1.00 82.38 211 PRO A C 1
ATOM 1654 O O . PRO A 1 211 ? -36.283 38.759 -44.047 1.00 82.38 211 PRO A O 1
ATOM 1657 N N . ARG A 1 212 ? -35.858 37.093 -42.600 1.00 77.94 212 ARG A N 1
ATOM 1658 C CA . ARG A 1 212 ? -34.448 36.943 -42.970 1.00 77.94 212 ARG A CA 1
ATOM 1659 C C . ARG A 1 212 ? -34.329 35.978 -44.146 1.00 77.94 212 ARG A C 1
ATOM 1661 O O . ARG A 1 212 ? -34.760 34.833 -44.043 1.00 77.94 212 ARG A O 1
ATOM 1668 N N . GLU A 1 213 ? -33.692 36.427 -45.218 1.00 78.00 213 GLU A N 1
ATOM 1669 C CA . GLU A 1 213 ? -33.363 35.578 -46.360 1.00 78.00 213 GLU A CA 1
ATOM 1670 C C . GLU A 1 213 ? -32.301 34.535 -45.965 1.00 78.00 213 GLU A C 1
ATOM 1672 O O . GLU A 1 213 ? -31.314 34.841 -45.290 1.00 78.00 213 GLU A O 1
ATOM 1677 N N . MET A 1 214 ? -32.521 33.277 -46.352 1.00 78.06 214 MET A N 1
ATOM 1678 C CA . MET A 1 214 ? -31.634 32.144 -46.075 1.00 78.06 214 MET A CA 1
ATOM 1679 C C . MET A 1 214 ? -31.436 31.336 -47.360 1.00 78.06 214 MET A C 1
ATOM 1681 O O . MET A 1 214 ? -32.388 31.098 -48.097 1.00 78.06 214 MET A O 1
ATOM 1685 N N . SER A 1 215 ? -30.205 30.889 -47.629 1.00 80.88 215 SER A N 1
ATOM 1686 C CA . SER A 1 215 ? -29.910 30.078 -48.820 1.00 80.88 215 SER A CA 1
ATOM 1687 C C . SER A 1 215 ? -30.631 28.727 -48.774 1.00 80.88 215 SER A C 1
ATOM 1689 O O . SER A 1 215 ? -30.509 28.000 -47.787 1.00 80.88 215 SER A O 1
ATOM 1691 N N . SER A 1 216 ? -31.287 28.354 -49.876 1.00 79.25 216 SER A N 1
ATOM 1692 C CA . SER A 1 216 ? -31.954 27.054 -50.061 1.00 79.25 216 SER A CA 1
ATOM 1693 C C . SER A 1 216 ? -31.002 25.854 -50.006 1.00 79.25 216 SER A C 1
ATOM 1695 O O . SER A 1 216 ? -31.435 24.735 -49.759 1.00 79.25 216 SER A O 1
ATOM 1697 N N . LYS A 1 217 ? -29.692 26.079 -50.180 1.00 81.44 217 LYS A N 1
ATOM 1698 C CA . LYS A 1 217 ? -28.657 25.042 -50.054 1.00 81.44 217 LYS A CA 1
ATOM 1699 C C . LYS A 1 217 ? -28.346 24.676 -48.602 1.00 81.44 217 LYS A C 1
ATOM 1701 O O . LYS A 1 217 ? -27.611 23.722 -48.370 1.00 81.44 217 LYS A O 1
ATOM 1706 N N . ARG A 1 218 ? -28.846 25.433 -47.614 1.00 76.75 218 ARG A N 1
ATOM 1707 C CA . ARG A 1 218 ? -28.659 25.088 -46.200 1.00 76.75 218 ARG A CA 1
ATOM 1708 C C . ARG A 1 218 ? -29.634 23.970 -45.828 1.00 76.75 218 ARG A C 1
ATOM 1710 O O . ARG A 1 218 ? -30.836 24.232 -45.786 1.00 76.75 218 ARG A O 1
ATOM 1717 N N . PRO A 1 219 ? -29.150 22.755 -45.517 1.00 78.94 219 PRO A N 1
ATOM 1718 C CA . PRO A 1 219 ? -30.031 21.682 -45.089 1.00 78.94 219 PRO A CA 1
ATOM 1719 C C . PRO A 1 219 ? -30.687 22.060 -43.758 1.00 78.94 219 PRO A C 1
ATOM 1721 O O . PRO A 1 219 ? -30.040 22.590 -42.851 1.00 78.94 219 PRO A O 1
ATOM 1724 N N . VAL A 1 220 ? -31.982 21.787 -43.636 1.00 76.62 220 VAL A N 1
ATOM 1725 C CA . VAL A 1 220 ? -32.694 21.913 -42.361 1.00 76.62 220 VAL A CA 1
ATOM 1726 C C . VAL A 1 220 ? -32.291 20.733 -41.472 1.00 76.62 220 VAL A C 1
ATOM 1728 O O . VAL A 1 220 ? -32.188 19.602 -41.949 1.00 76.62 220 VAL A O 1
ATOM 1731 N N . SER A 1 221 ? -32.046 20.981 -40.181 1.00 75.94 221 SER A N 1
ATOM 1732 C CA . SER A 1 221 ? -31.807 19.893 -39.222 1.00 75.94 221 SER A CA 1
ATOM 1733 C C . SER A 1 221 ? -33.019 18.961 -39.195 1.00 75.94 221 SER A C 1
ATOM 1735 O O . SER A 1 221 ? -34.138 19.414 -38.958 1.00 75.94 221 SER A O 1
ATOM 1737 N N . LYS A 1 222 ? -32.801 17.657 -39.404 1.00 78.00 222 LYS A N 1
ATOM 1738 C CA . LYS A 1 222 ? -33.855 16.632 -39.286 1.00 78.00 222 LYS A CA 1
ATOM 1739 C C . LYS A 1 222 ? -34.322 16.456 -37.837 1.00 78.00 222 LYS A C 1
ATOM 1741 O O . LYS A 1 222 ? -35.450 16.038 -37.598 1.00 78.00 222 LYS A O 1
ATOM 1746 N N . PHE A 1 223 ? -33.470 16.802 -36.872 1.00 76.56 223 PHE A N 1
ATOM 1747 C CA . PHE A 1 223 ? -33.786 16.732 -35.452 1.00 76.56 223 PHE A CA 1
ATOM 1748 C C . PHE A 1 223 ? -34.386 18.062 -34.989 1.00 76.56 223 PHE A C 1
ATOM 1750 O O . PHE A 1 223 ? -33.714 19.099 -35.016 1.00 76.56 223 PHE A O 1
ATOM 1757 N N . ARG A 1 224 ? -35.654 18.035 -34.559 1.00 69.81 224 ARG A N 1
ATOM 1758 C CA . ARG A 1 224 ? -36.248 19.108 -33.750 1.00 69.81 224 ARG A CA 1
ATOM 1759 C C . ARG A 1 224 ? -35.706 18.972 -32.328 1.00 69.81 224 ARG A C 1
ATOM 1761 O O . ARG A 1 224 ? -35.921 17.943 -31.696 1.00 69.81 224 ARG A O 1
ATOM 1768 N N . ASN A 1 225 ? -35.047 20.007 -31.809 1.00 63.91 225 ASN A N 1
ATOM 1769 C CA . ASN A 1 225 ? -34.765 20.102 -30.376 1.00 63.91 225 ASN A CA 1
ATOM 1770 C C . ASN A 1 225 ? -36.102 20.289 -29.645 1.00 63.91 225 ASN A C 1
ATOM 1772 O O . ASN A 1 225 ? -36.590 21.409 -29.530 1.00 63.91 225 ASN A O 1
ATOM 1776 N N . ILE A 1 226 ? -36.715 19.190 -29.196 1.00 65.81 226 ILE A N 1
ATOM 1777 C CA . ILE A 1 226 ? -37.972 19.208 -28.422 1.00 65.81 226 ILE A CA 1
ATOM 1778 C C . ILE A 1 226 ? -37.756 19.891 -27.055 1.00 65.81 226 ILE A C 1
ATOM 1780 O O . ILE A 1 226 ? -38.689 20.447 -26.488 1.00 65.81 226 ILE A O 1
ATOM 1784 N N . TYR A 1 227 ? -36.507 19.946 -26.581 1.00 67.75 227 TYR A N 1
ATOM 1785 C CA . TYR A 1 227 ? -36.094 20.693 -25.395 1.00 67.75 227 TYR A CA 1
ATOM 1786 C C . TYR A 1 227 ? -35.037 21.739 -25.785 1.00 67.75 227 TYR A C 1
ATOM 1788 O O . TYR A 1 227 ? -33.847 21.422 -25.780 1.00 67.75 227 TYR A O 1
ATOM 1796 N N . PRO A 1 228 ? -35.430 22.969 -26.169 1.00 61.59 228 PRO A N 1
ATOM 1797 C CA . PRO A 1 228 ? -34.481 24.006 -26.584 1.00 61.59 228 PRO A CA 1
ATOM 1798 C C . PRO A 1 228 ? -33.509 24.428 -25.465 1.00 61.59 228 PRO A C 1
ATOM 1800 O O . PRO A 1 228 ? -32.394 24.844 -25.774 1.00 61.59 228 PRO A O 1
ATOM 1803 N N . ASP A 1 229 ? -33.882 24.232 -24.193 1.00 59.44 229 ASP A N 1
ATOM 1804 C CA . ASP A 1 229 ? -33.139 24.760 -23.037 1.00 59.44 229 ASP A CA 1
ATOM 1805 C C . ASP A 1 229 ? -32.424 23.693 -22.195 1.00 59.44 229 ASP A C 1
ATOM 1807 O O . ASP A 1 229 ? -31.657 24.019 -21.286 1.00 59.44 229 ASP A O 1
ATOM 1811 N N . GLN A 1 230 ? -32.612 22.405 -22.499 1.00 61.28 230 GLN A N 1
ATOM 1812 C CA . GLN A 1 230 ? -31.834 21.354 -21.850 1.00 61.28 230 GLN A CA 1
ATOM 1813 C C . GLN A 1 230 ? -30.478 21.268 -22.538 1.00 61.28 230 GLN A C 1
ATOM 1815 O O . GLN A 1 230 ? -30.255 20.445 -23.427 1.00 61.28 230 GLN A O 1
ATOM 1820 N N . LYS A 1 231 ? -29.542 22.122 -22.110 1.00 62.53 231 LYS A N 1
ATOM 1821 C CA . LYS A 1 231 ? -28.121 21.839 -22.307 1.00 62.53 231 LYS A CA 1
ATOM 1822 C C . LYS A 1 231 ? -27.890 20.467 -21.685 1.00 62.53 231 LYS A C 1
ATOM 1824 O O . LYS A 1 231 ? -27.867 20.337 -20.465 1.00 62.53 231 LYS A O 1
ATOM 1829 N N . LEU A 1 232 ? -27.791 19.433 -22.516 1.00 59.78 232 LEU A N 1
ATOM 1830 C CA . LEU A 1 232 ? -27.499 18.071 -22.097 1.00 59.78 232 LEU A CA 1
ATOM 1831 C C . LEU A 1 232 ? -26.019 18.020 -21.687 1.00 59.78 232 LEU A C 1
ATOM 1833 O O . LEU A 1 232 ? -25.207 17.340 -22.302 1.00 59.78 232 LEU A O 1
ATOM 1837 N N . THR A 1 233 ? -25.643 18.775 -20.653 1.00 60.16 233 THR A N 1
ATOM 1838 C CA . THR A 1 233 ? -24.361 18.667 -19.961 1.00 60.16 233 THR A CA 1
ATOM 1839 C C . THR A 1 233 ? -24.409 17.397 -19.122 1.00 60.16 233 THR A C 1
ATOM 1841 O O . THR A 1 233 ? -24.309 17.428 -17.898 1.00 60.16 233 THR A O 1
ATOM 1844 N N . LYS A 1 234 ? -24.633 16.251 -19.769 1.00 64.56 234 LYS A N 1
ATOM 1845 C CA . LYS A 1 234 ? -24.273 14.970 -19.185 1.00 64.56 234 LYS A CA 1
ATOM 1846 C C . LYS A 1 234 ? -22.755 14.987 -19.183 1.00 64.56 234 LYS A C 1
ATOM 1848 O O . LYS A 1 234 ? -22.124 14.629 -20.174 1.00 64.56 234 LYS A O 1
ATOM 1853 N N . THR A 1 235 ? -22.184 15.526 -18.111 1.00 69.75 235 THR A N 1
ATOM 1854 C CA . THR A 1 235 ? -20.779 15.316 -17.793 1.00 69.75 235 THR A CA 1
ATOM 1855 C C . THR A 1 235 ? -20.528 13.820 -17.954 1.00 69.75 235 THR A C 1
ATOM 1857 O O . THR A 1 235 ? -21.354 12.997 -17.554 1.00 69.75 235 THR A O 1
ATOM 1860 N N . ARG A 1 236 ? -19.475 13.452 -18.683 1.00 76.12 236 ARG A N 1
ATOM 1861 C CA . ARG A 1 236 ? -19.141 12.044 -18.888 1.00 76.12 236 ARG A CA 1
ATOM 1862 C C . ARG A 1 236 ? -18.788 11.481 -17.516 1.00 76.12 236 ARG A C 1
ATOM 1864 O O . ARG A 1 236 ? -17.784 11.877 -16.938 1.00 76.12 236 ARG A O 1
ATOM 1871 N N . LEU A 1 237 ? -19.665 10.643 -16.981 1.00 85.25 237 LEU A N 1
ATOM 1872 C CA . LEU A 1 237 ? -19.515 10.093 -15.641 1.00 85.25 237 LEU A CA 1
ATOM 1873 C C . LEU A 1 237 ? -18.507 8.960 -15.717 1.00 85.25 237 LEU A C 1
ATOM 1875 O O . LEU A 1 237 ? -18.729 7.997 -16.453 1.00 85.25 237 LEU A O 1
ATOM 1879 N N . ASP A 1 238 ? -17.389 9.100 -15.012 1.00 86.94 238 ASP A N 1
ATOM 1880 C CA . ASP A 1 238 ? -16.466 7.991 -14.817 1.00 86.94 238 ASP A CA 1
ATOM 1881 C C . ASP A 1 238 ? -16.892 7.256 -13.544 1.00 86.94 238 ASP A C 1
ATOM 1883 O O . ASP A 1 238 ? -16.742 7.811 -12.456 1.00 86.94 238 ASP A O 1
ATOM 1887 N N . PRO A 1 239 ? -17.418 6.026 -13.640 1.00 87.06 239 PRO A N 1
ATOM 1888 C CA . PRO A 1 239 ? -17.912 5.300 -12.475 1.00 87.06 239 PRO A CA 1
ATOM 1889 C C . PRO A 1 239 ? -16.834 5.013 -11.422 1.00 87.06 239 PRO A C 1
ATOM 1891 O O . PRO A 1 239 ? -17.169 4.666 -10.296 1.00 87.06 239 PRO A O 1
ATOM 1894 N N . ARG A 1 240 ? -15.546 5.156 -11.762 1.00 83.56 240 ARG A N 1
ATOM 1895 C CA . ARG A 1 240 ? -14.437 5.013 -10.808 1.00 83.56 240 ARG A CA 1
ATOM 1896 C C . ARG A 1 240 ? -14.241 6.249 -9.934 1.00 83.56 240 ARG A C 1
ATOM 1898 O O . ARG A 1 240 ? -13.684 6.131 -8.849 1.00 83.56 240 ARG A O 1
ATOM 1905 N N . PHE A 1 241 ? -14.637 7.418 -10.433 1.00 83.94 241 PHE A N 1
ATOM 1906 C CA . PHE A 1 241 ? -14.351 8.715 -9.814 1.00 83.94 241 PHE A CA 1
ATOM 1907 C C . PHE A 1 241 ? -15.615 9.524 -9.497 1.00 83.94 241 PHE A C 1
ATOM 1909 O O . PHE A 1 241 ? -15.519 10.601 -8.917 1.00 83.94 241 PHE A O 1
ATOM 1916 N N . ASP A 1 242 ? -16.795 9.038 -9.883 1.00 88.31 242 ASP A N 1
ATOM 1917 C CA . ASP A 1 242 ? -18.073 9.671 -9.572 1.00 88.31 242 ASP A CA 1
ATOM 1918 C C . ASP A 1 242 ? -18.548 9.253 -8.178 1.00 88.31 242 ASP A C 1
ATOM 1920 O O . ASP A 1 242 ? -18.793 8.075 -7.915 1.00 88.31 242 ASP A O 1
ATOM 1924 N N . GLU A 1 243 ? -18.744 10.236 -7.300 1.00 89.06 243 GLU A N 1
ATOM 1925 C CA . GLU A 1 243 ? -19.218 10.050 -5.922 1.00 89.06 243 GLU A CA 1
ATOM 1926 C C . GLU A 1 243 ? -20.558 9.295 -5.843 1.00 89.06 243 GLU A C 1
ATOM 1928 O O . GLU A 1 243 ? -20.873 8.669 -4.832 1.00 89.06 243 GLU A O 1
ATOM 1933 N N . ARG A 1 244 ? -21.361 9.306 -6.916 1.00 86.69 244 ARG A N 1
ATOM 1934 C CA . ARG A 1 244 ? -22.645 8.588 -6.971 1.00 86.69 244 ARG A CA 1
ATOM 1935 C C . ARG A 1 244 ? -22.503 7.083 -7.155 1.00 86.69 244 ARG A C 1
ATOM 1937 O O . ARG A 1 244 ? -23.473 6.366 -6.920 1.00 86.69 244 ARG A O 1
ATOM 1944 N N . CYS A 1 245 ? -21.343 6.602 -7.597 1.00 87.50 245 CYS A N 1
ATOM 1945 C CA . CYS A 1 245 ? -21.107 5.180 -7.840 1.00 87.50 245 CYS A CA 1
ATOM 1946 C C . CYS A 1 245 ? -20.768 4.388 -6.564 1.00 87.50 245 CYS A C 1
ATOM 1948 O O . CYS A 1 245 ? -20.638 3.167 -6.638 1.00 87.50 245 CYS A O 1
ATOM 1950 N N . GLY A 1 246 ? -20.725 5.050 -5.402 1.00 88.25 246 GLY A N 1
ATOM 1951 C CA . GLY A 1 246 ? -20.520 4.431 -4.092 1.00 88.25 246 GLY A CA 1
ATOM 1952 C C . GLY A 1 246 ? -19.098 4.596 -3.558 1.00 88.25 246 GLY A C 1
ATOM 1953 O O . GLY A 1 246 ? -18.240 5.201 -4.196 1.00 88.25 246 GLY A O 1
ATOM 1954 N N . GLU A 1 247 ? -18.859 4.068 -2.357 1.00 90.38 247 GLU A N 1
ATOM 1955 C CA . GLU A 1 247 ? -17.547 4.102 -1.704 1.00 90.38 247 GLU A CA 1
ATOM 1956 C C . GLU A 1 247 ? -16.735 2.835 -2.007 1.00 90.38 247 GLU A C 1
ATOM 1958 O O . GLU A 1 247 ? -17.281 1.762 -2.272 1.00 90.38 247 GLU A O 1
ATOM 1963 N N . PHE A 1 248 ? -15.409 2.962 -1.959 1.00 91.38 248 PHE A N 1
ATOM 1964 C CA . PHE A 1 248 ? -14.494 1.844 -2.154 1.00 91.38 248 PHE A CA 1
ATOM 1965 C C . PHE A 1 248 ? -14.550 0.871 -0.969 1.00 91.38 248 PHE A C 1
ATOM 1967 O O . PHE A 1 248 ? -14.264 1.251 0.166 1.00 91.38 248 PHE A O 1
ATOM 1974 N N . ASP A 1 249 ? -14.866 -0.394 -1.251 1.00 91.88 249 ASP A N 1
ATOM 1975 C CA . ASP A 1 249 ? -14.793 -1.483 -0.279 1.00 91.88 249 ASP A CA 1
ATOM 1976 C C . ASP A 1 249 ? -13.575 -2.378 -0.563 1.00 91.88 249 ASP A C 1
ATOM 1978 O O . ASP A 1 249 ? -13.565 -3.170 -1.514 1.00 91.88 249 ASP A O 1
ATOM 1982 N N . ASP A 1 250 ? -12.565 -2.272 0.307 1.00 91.81 250 ASP A N 1
ATOM 1983 C CA . ASP A 1 250 ? -11.353 -3.099 0.328 1.00 91.81 250 ASP A CA 1
ATOM 1984 C C . ASP A 1 250 ? -11.645 -4.601 0.180 1.00 91.81 250 ASP A C 1
ATOM 1986 O O . ASP A 1 250 ? -10.898 -5.316 -0.491 1.00 91.81 250 ASP A O 1
ATOM 1990 N N . TYR A 1 251 ? -12.683 -5.105 0.856 1.00 91.38 251 TYR A N 1
ATOM 1991 C CA . TYR A 1 251 ? -12.972 -6.536 0.929 1.00 91.38 251 TYR A CA 1
ATOM 1992 C C . TYR A 1 251 ? -13.506 -7.054 -0.404 1.00 91.38 251 TYR A C 1
ATOM 1994 O O . TYR A 1 251 ? -12.985 -8.036 -0.938 1.00 91.38 251 TYR A O 1
ATOM 2002 N N . ILE A 1 252 ? -14.499 -6.360 -0.965 1.00 93.94 252 ILE A N 1
ATOM 2003 C CA . ILE A 1 252 ? -15.081 -6.700 -2.269 1.00 93.94 252 ILE A CA 1
ATOM 2004 C C . ILE A 1 252 ? -14.016 -6.568 -3.359 1.00 93.94 252 ILE A C 1
ATOM 2006 O O . ILE A 1 252 ? -13.887 -7.448 -4.210 1.00 93.94 252 ILE A O 1
ATOM 2010 N N . PHE A 1 253 ? -13.211 -5.504 -3.312 1.00 93.69 253 PHE A N 1
ATOM 2011 C CA . PHE A 1 253 ? -12.117 -5.308 -4.255 1.00 93.69 253 PHE A CA 1
ATOM 2012 C C . PHE A 1 253 ? -11.101 -6.454 -4.196 1.00 93.69 253 PHE A C 1
ATOM 2014 O O . PHE A 1 253 ? -10.771 -7.036 -5.228 1.00 93.69 253 PHE A O 1
ATOM 2021 N N . ALA A 1 254 ? -10.644 -6.826 -2.998 1.00 92.19 254 ALA A N 1
ATOM 2022 C CA . ALA A 1 254 ? -9.672 -7.902 -2.828 1.00 92.19 254 ALA A CA 1
ATOM 2023 C C . ALA A 1 254 ? -10.193 -9.264 -3.320 1.00 92.19 254 ALA A C 1
ATOM 2025 O O . ALA A 1 254 ? -9.401 -10.079 -3.794 1.00 92.19 254 ALA A O 1
ATOM 2026 N N . GLN A 1 255 ? -11.503 -9.512 -3.224 1.00 94.69 255 GLN A N 1
ATOM 2027 C CA . GLN A 1 255 ? -12.128 -10.729 -3.745 1.00 94.69 255 GLN A CA 1
ATOM 2028 C C . GLN A 1 255 ? -12.267 -10.707 -5.267 1.00 94.69 255 GLN A C 1
ATOM 2030 O O . GLN A 1 255 ? -11.801 -11.631 -5.934 1.00 94.69 255 GLN A O 1
ATOM 2035 N N . ASN A 1 256 ? -12.865 -9.645 -5.812 1.00 96.44 256 ASN A N 1
ATOM 2036 C CA . ASN A 1 256 ? -13.154 -9.531 -7.242 1.00 96.44 256 ASN A CA 1
ATOM 2037 C C . ASN A 1 256 ? -11.878 -9.427 -8.089 1.00 96.44 256 ASN A C 1
ATOM 2039 O O . ASN A 1 256 ? -11.848 -9.903 -9.220 1.00 96.44 256 ASN A O 1
ATOM 2043 N N . TYR A 1 257 ? -10.819 -8.833 -7.535 1.00 95.88 257 TYR A N 1
ATOM 2044 C CA . TYR A 1 257 ? -9.532 -8.627 -8.203 1.00 95.88 257 TYR A CA 1
ATOM 2045 C C . TYR A 1 257 ? -8.409 -9.477 -7.598 1.00 95.88 257 TYR A C 1
ATOM 2047 O O . TYR A 1 257 ? -7.236 -9.111 -7.668 1.00 95.88 257 TYR A O 1
ATOM 2055 N N . SER A 1 258 ? -8.743 -10.631 -7.015 1.00 95.12 258 SER A N 1
ATOM 2056 C CA . SER A 1 258 ? -7.758 -11.547 -6.423 1.00 95.12 258 SER A CA 1
ATOM 2057 C C . SER A 1 258 ? -6.680 -11.987 -7.427 1.00 95.12 258 SER A C 1
ATOM 2059 O O . SER A 1 258 ? -5.498 -12.013 -7.082 1.00 95.12 258 SER A O 1
ATOM 2061 N N . PHE A 1 259 ? -7.069 -12.205 -8.688 1.00 96.56 259 PHE A N 1
ATOM 2062 C CA . PHE A 1 259 ? -6.194 -12.604 -9.798 1.00 96.56 259 PHE A CA 1
ATOM 2063 C C . PHE A 1 259 ? -5.069 -11.601 -10.109 1.00 96.56 259 PHE A C 1
ATOM 2065 O O . PHE A 1 259 ? -4.044 -11.970 -10.680 1.00 96.56 259 PHE A O 1
ATOM 2072 N N . VAL A 1 260 ? -5.220 -10.327 -9.724 1.00 96.00 260 VAL A N 1
ATOM 2073 C CA . VAL A 1 260 ? -4.190 -9.298 -9.947 1.00 96.00 260 VAL A CA 1
ATOM 2074 C C . VAL A 1 260 ? -2.901 -9.650 -9.201 1.00 96.00 260 VAL A C 1
ATOM 2076 O O . VAL A 1 260 ? -1.811 -9.338 -9.676 1.00 96.00 260 VAL A O 1
ATOM 2079 N N . LYS A 1 261 ? -2.999 -10.343 -8.058 1.00 93.50 261 LYS A N 1
ATOM 2080 C CA . LYS A 1 261 ? -1.824 -10.821 -7.313 1.00 93.50 261 LYS A CA 1
ATOM 2081 C C . LYS A 1 261 ? -1.031 -11.847 -8.117 1.00 93.50 261 LYS A C 1
ATOM 2083 O O . LYS A 1 261 ? 0.197 -11.776 -8.148 1.00 93.50 261 LYS A O 1
ATOM 2088 N N . ASP A 1 262 ? -1.727 -12.744 -8.809 1.00 95.88 262 ASP A N 1
ATOM 2089 C CA . ASP A 1 262 ? -1.098 -13.779 -9.627 1.00 95.88 262 ASP A CA 1
ATOM 2090 C C . ASP A 1 262 ? -0.380 -13.149 -10.822 1.00 95.88 262 ASP A C 1
ATOM 2092 O O . ASP A 1 262 ? 0.792 -13.450 -11.053 1.00 95.88 262 ASP A O 1
ATOM 2096 N N . ILE A 1 263 ? -1.022 -12.191 -11.500 1.00 97.12 263 ILE A N 1
ATOM 2097 C CA . ILE A 1 263 ? -0.415 -11.430 -12.604 1.00 97.12 263 ILE A CA 1
ATOM 2098 C C . ILE A 1 263 ? 0.843 -10.692 -12.127 1.00 97.12 263 ILE A C 1
ATOM 2100 O O . ILE A 1 263 ? 1.917 -10.887 -12.694 1.00 97.12 263 ILE A O 1
ATOM 2104 N N . ARG A 1 264 ? 0.759 -9.929 -11.027 1.00 95.75 264 ARG A N 1
ATOM 2105 C CA . ARG A 1 264 ? 1.920 -9.218 -10.456 1.00 95.75 264 ARG A CA 1
ATOM 2106 C C . ARG A 1 264 ? 3.065 -10.165 -10.103 1.00 95.75 264 ARG A C 1
ATOM 2108 O O . ARG A 1 264 ? 4.233 -9.830 -10.292 1.00 95.75 264 ARG A O 1
ATOM 2115 N N . SER A 1 265 ? 2.751 -11.359 -9.596 1.00 96.00 265 SER A N 1
ATOM 2116 C CA . SER A 1 265 ? 3.767 -12.362 -9.269 1.00 96.00 265 SER A CA 1
ATOM 2117 C C . SER A 1 265 ? 4.496 -12.873 -10.519 1.00 96.00 265 SER A C 1
ATOM 2119 O O . SER A 1 265 ? 5.719 -13.033 -10.492 1.00 96.00 265 SER A O 1
ATOM 2121 N N . GLN A 1 266 ? 3.767 -13.067 -11.624 1.00 97.38 266 GLN A N 1
ATOM 2122 C CA . GLN A 1 266 ? 4.323 -13.468 -12.914 1.00 97.38 266 GLN A CA 1
ATOM 2123 C C . GLN A 1 266 ? 5.189 -12.351 -13.503 1.00 97.38 266 GLN A C 1
ATOM 2125 O O . GLN A 1 266 ? 6.339 -12.607 -13.852 1.00 97.38 266 GLN A O 1
ATOM 2130 N N . GLU A 1 267 ? 4.693 -11.112 -13.524 1.00 96.50 267 GLU A N 1
ATOM 2131 C CA . GLU A 1 267 ? 5.435 -9.930 -13.987 1.00 96.50 267 GLU A CA 1
ATOM 2132 C C . GLU A 1 267 ? 6.739 -9.740 -13.206 1.00 96.50 267 GLU A C 1
ATOM 2134 O O . GLU A 1 267 ? 7.809 -9.589 -13.793 1.00 96.50 267 GLU A O 1
ATOM 2139 N N . LYS A 1 268 ? 6.691 -9.849 -11.873 1.00 97.00 268 LYS A N 1
ATOM 2140 C CA . LYS A 1 268 ? 7.885 -9.798 -11.020 1.00 97.00 268 LYS A CA 1
ATOM 2141 C C . LYS A 1 268 ? 8.906 -10.874 -11.397 1.00 97.00 268 LYS A C 1
ATOM 2143 O O . LYS A 1 268 ? 10.107 -10.605 -11.395 1.00 97.00 268 LYS A O 1
ATOM 2148 N N . ASN A 1 269 ? 8.456 -12.091 -11.702 1.00 97.44 269 ASN A N 1
ATOM 2149 C CA . ASN A 1 269 ? 9.348 -13.174 -12.116 1.00 97.44 269 ASN A CA 1
ATOM 2150 C C . ASN A 1 269 ? 9.966 -12.896 -13.493 1.00 97.44 269 ASN A C 1
ATOM 2152 O O . ASN A 1 269 ? 11.171 -13.086 -13.652 1.00 97.44 269 ASN A O 1
ATOM 2156 N N . LEU A 1 270 ? 9.187 -12.383 -14.450 1.00 97.50 270 LEU A N 1
ATOM 2157 C CA . LEU A 1 270 ? 9.695 -11.964 -15.760 1.00 97.50 270 LEU A CA 1
ATOM 2158 C C . LEU A 1 270 ? 10.776 -10.889 -15.608 1.00 97.50 270 LEU A C 1
ATOM 2160 O O . LEU A 1 270 ? 11.898 -11.098 -16.071 1.00 97.50 270 LEU A O 1
ATOM 2164 N N . LEU A 1 271 ? 10.505 -9.831 -14.840 1.00 97.00 271 LEU A N 1
ATOM 2165 C CA . LEU A 1 271 ? 11.473 -8.769 -14.550 1.00 97.00 271 LEU A CA 1
ATOM 2166 C C . LEU A 1 271 ? 12.749 -9.312 -13.893 1.00 97.00 271 LEU A C 1
ATOM 2168 O O . LEU A 1 271 ? 13.854 -8.917 -14.258 1.00 97.00 271 LEU A O 1
ATOM 2172 N N . LYS A 1 272 ? 12.640 -10.277 -12.971 1.00 96.81 272 LYS A N 1
ATOM 2173 C CA . LYS A 1 272 ? 13.820 -10.934 -12.380 1.00 96.81 272 LYS A CA 1
ATOM 2174 C C . LYS A 1 272 ? 14.646 -11.687 -13.421 1.00 96.81 272 LYS A C 1
ATOM 2176 O O . LYS A 1 272 ? 15.875 -11.626 -13.368 1.00 96.81 272 LYS A O 1
ATOM 2181 N N . THR A 1 273 ? 14.006 -12.383 -14.361 1.00 96.94 273 THR A N 1
ATOM 2182 C CA . THR A 1 273 ? 14.732 -13.076 -15.437 1.00 96.94 273 THR A CA 1
ATOM 2183 C C . THR A 1 273 ? 15.393 -12.099 -16.409 1.00 96.94 273 THR A C 1
ATOM 2185 O O . THR A 1 273 ? 16.535 -12.321 -16.808 1.00 96.94 273 THR A O 1
ATOM 2188 N N . GLU A 1 274 ? 14.727 -10.996 -16.752 1.00 95.38 274 GLU A N 1
ATOM 2189 C CA . GLU A 1 274 ? 15.281 -9.943 -17.609 1.00 95.38 274 GLU A CA 1
ATOM 2190 C C . GLU A 1 274 ? 16.461 -9.238 -16.944 1.00 95.38 274 GLU A C 1
ATOM 2192 O O . GLU A 1 274 ? 17.519 -9.105 -17.558 1.00 95.38 274 GLU A O 1
ATOM 2197 N N . MET A 1 275 ? 16.333 -8.898 -15.659 1.00 95.62 275 MET A N 1
ATOM 2198 C CA . MET A 1 275 ? 17.420 -8.349 -14.848 1.00 95.62 275 MET A CA 1
ATOM 2199 C C . MET A 1 275 ? 18.652 -9.259 -14.887 1.00 95.62 275 MET A C 1
ATOM 2201 O O . MET A 1 275 ? 19.766 -8.780 -15.083 1.00 95.62 275 MET A O 1
ATOM 2205 N N . GLN A 1 276 ? 18.474 -10.576 -14.731 1.00 94.62 276 GLN A N 1
ATOM 2206 C CA . GLN A 1 276 ? 19.586 -11.532 -14.769 1.00 94.62 276 GLN A CA 1
ATOM 2207 C C . GLN A 1 276 ? 20.259 -11.607 -16.144 1.00 94.62 276 GLN A C 1
ATOM 2209 O O . GLN A 1 276 ? 21.488 -11.677 -16.204 1.00 94.62 276 GLN A O 1
ATOM 2214 N N . LYS A 1 277 ? 19.481 -11.565 -17.233 1.00 94.50 277 LYS A N 1
ATOM 2215 C CA . LYS A 1 277 ? 20.004 -11.558 -18.610 1.00 94.50 277 LYS A CA 1
ATOM 2216 C C . LYS A 1 277 ? 20.788 -10.277 -18.905 1.00 94.50 277 LYS A C 1
ATOM 2218 O O . LYS A 1 277 ? 21.888 -10.341 -19.447 1.00 94.50 277 LYS A O 1
ATOM 2223 N N . LEU A 1 278 ? 20.240 -9.126 -18.517 1.00 93.69 278 LEU A N 1
ATOM 2224 C CA . LEU A 1 278 ? 20.811 -7.812 -18.817 1.00 93.69 278 LEU A CA 1
ATOM 2225 C C . LEU A 1 278 ? 21.960 -7.417 -17.889 1.00 93.69 278 LEU A C 1
ATOM 2227 O O . LEU A 1 278 ? 22.760 -6.575 -18.276 1.00 93.69 278 LEU A O 1
ATOM 2231 N N . ARG A 1 279 ? 22.113 -8.059 -16.722 1.00 91.88 279 ARG A N 1
ATOM 2232 C CA . ARG A 1 279 ? 23.141 -7.733 -15.713 1.00 91.88 279 ARG A CA 1
ATOM 2233 C C . ARG A 1 279 ? 24.559 -7.573 -16.274 1.00 91.88 279 ARG A C 1
ATOM 2235 O O . ARG A 1 279 ? 25.336 -6.803 -15.724 1.00 91.88 279 ARG A O 1
ATOM 2242 N N . LYS A 1 280 ? 24.918 -8.334 -17.313 1.00 91.56 280 LYS A N 1
ATOM 2243 C CA . LYS A 1 280 ? 26.245 -8.271 -17.953 1.00 91.56 280 LYS A CA 1
ATOM 2244 C C . LYS A 1 280 ? 26.276 -7.453 -19.246 1.00 91.56 280 LYS A C 1
ATOM 2246 O O . LYS A 1 280 ? 27.358 -7.067 -19.661 1.00 91.56 280 LYS A O 1
ATOM 2251 N N . VAL A 1 281 ? 25.128 -7.256 -19.893 1.00 94.06 281 VAL A N 1
ATOM 2252 C CA . VAL A 1 281 ? 25.036 -6.630 -21.222 1.00 94.06 281 VAL A CA 1
ATOM 2253 C C . VAL A 1 281 ? 24.766 -5.134 -21.088 1.00 94.06 281 VAL A C 1
ATOM 2255 O O . VAL A 1 281 ? 25.440 -4.327 -21.707 1.00 94.06 281 VAL A O 1
ATOM 2258 N N . GLU A 1 282 ? 23.801 -4.770 -20.245 1.00 94.81 282 GLU A N 1
ATOM 2259 C CA . GLU A 1 282 ? 23.263 -3.417 -20.101 1.00 94.81 282 GLU A CA 1
ATOM 2260 C C . GLU A 1 282 ? 23.062 -3.124 -18.603 1.00 94.81 282 GLU A C 1
ATOM 2262 O O . GLU A 1 282 ? 21.968 -3.347 -18.062 1.00 94.81 282 GLU A O 1
ATOM 2267 N N . PRO A 1 283 ? 24.113 -2.669 -17.894 1.00 93.25 283 PRO A N 1
ATOM 2268 C CA . PRO A 1 283 ? 24.064 -2.501 -16.445 1.00 93.25 283 PRO A CA 1
ATOM 2269 C C . PRO A 1 283 ? 23.012 -1.469 -16.016 1.00 93.25 283 PRO A C 1
ATOM 2271 O O . PRO A 1 283 ? 22.261 -1.742 -15.081 1.00 93.25 283 PRO A O 1
ATOM 2274 N N . GLU A 1 284 ? 22.868 -0.356 -16.740 1.00 94.50 284 GLU A N 1
ATOM 2275 C CA . GLU A 1 284 ? 21.885 0.696 -16.434 1.00 94.50 284 GLU A CA 1
ATOM 2276 C C . GLU A 1 284 ? 20.441 0.189 -16.505 1.00 94.50 284 GLU A C 1
ATOM 2278 O O . GLU A 1 284 ? 19.654 0.375 -15.576 1.00 94.50 284 GLU A O 1
ATOM 2283 N N . LYS A 1 285 ? 20.086 -0.532 -17.578 1.00 93.88 285 LYS A N 1
ATOM 2284 C CA . LYS A 1 285 ? 18.753 -1.143 -17.711 1.00 93.88 285 LYS A CA 1
ATOM 2285 C C . LYS A 1 285 ? 18.510 -2.172 -16.610 1.00 93.88 285 LYS A C 1
ATOM 2287 O O . LYS A 1 285 ? 17.415 -2.230 -16.055 1.00 93.88 285 LYS A O 1
ATOM 2292 N N . SER A 1 286 ? 19.528 -2.958 -16.255 1.00 94.44 286 SER A N 1
ATOM 2293 C CA . SER A 1 286 ? 19.416 -3.936 -15.170 1.00 94.44 286 SER A CA 1
ATOM 2294 C C . SER A 1 286 ? 19.199 -3.281 -13.798 1.00 94.44 286 SER A C 1
ATOM 2296 O O . SER A 1 286 ? 18.430 -3.814 -12.997 1.00 94.44 286 SER A O 1
ATOM 2298 N N . ALA A 1 287 ? 19.803 -2.112 -13.551 1.00 95.44 287 ALA A N 1
ATOM 2299 C CA . ALA A 1 287 ? 19.599 -1.326 -12.337 1.00 95.44 287 ALA A CA 1
ATOM 2300 C C . ALA A 1 287 ? 18.163 -0.786 -12.261 1.00 95.44 287 ALA A C 1
ATOM 2302 O O . ALA A 1 287 ? 17.469 -1.044 -11.282 1.00 95.44 287 ALA A O 1
ATOM 2303 N N . ARG A 1 288 ? 17.650 -0.195 -13.351 1.00 96.38 288 ARG A N 1
ATOM 2304 C CA . ARG A 1 288 ? 16.246 0.258 -13.422 1.00 96.38 288 ARG A CA 1
ATOM 2305 C C . ARG A 1 288 ? 15.259 -0.878 -13.134 1.00 96.38 288 ARG A C 1
ATOM 2307 O O . ARG A 1 288 ? 14.294 -0.704 -12.391 1.00 96.38 288 ARG A O 1
ATOM 2314 N N . ILE A 1 289 ? 15.504 -2.068 -13.690 1.00 96.44 289 ILE A N 1
ATOM 2315 C CA . ILE A 1 289 ? 14.662 -3.245 -13.427 1.00 96.44 289 ILE A CA 1
ATOM 2316 C C . ILE A 1 289 ? 14.773 -3.686 -11.958 1.00 96.44 289 ILE A C 1
ATOM 2318 O O . ILE A 1 289 ? 13.757 -4.026 -11.349 1.00 96.44 289 ILE A O 1
ATOM 2322 N N . LYS A 1 290 ? 15.973 -3.655 -11.363 1.00 96.12 290 LYS A N 1
ATOM 2323 C CA . LYS A 1 290 ? 16.183 -3.956 -9.937 1.00 96.12 290 LYS A CA 1
ATOM 2324 C C . LYS A 1 290 ? 15.353 -3.026 -9.044 1.00 96.12 290 LYS A C 1
ATOM 2326 O O . LYS A 1 290 ? 14.734 -3.510 -8.093 1.00 96.12 290 LYS A O 1
ATOM 2331 N N . ASP A 1 291 ? 15.276 -1.739 -9.365 1.00 96.62 291 ASP A N 1
ATOM 2332 C CA . ASP A 1 291 ? 14.499 -0.764 -8.588 1.00 96.62 291 ASP A CA 1
ATOM 2333 C C . ASP A 1 291 ? 12.998 -1.046 -8.664 1.00 96.62 291 ASP A C 1
ATOM 2335 O O . ASP A 1 291 ? 12.296 -1.037 -7.649 1.00 96.62 291 ASP A O 1
ATOM 2339 N N . ILE A 1 292 ? 12.505 -1.388 -9.858 1.00 96.75 292 ILE A N 1
ATOM 2340 C CA . ILE A 1 292 ? 11.108 -1.790 -10.061 1.00 96.75 292 ILE A CA 1
ATOM 2341 C C . ILE A 1 292 ? 10.794 -3.053 -9.252 1.00 96.75 292 ILE A C 1
ATOM 2343 O O . ILE A 1 292 ? 9.803 -3.086 -8.522 1.00 96.75 292 ILE A O 1
ATOM 2347 N N . VAL A 1 293 ? 11.646 -4.080 -9.328 1.00 97.00 293 VAL A N 1
ATOM 2348 C CA . VAL A 1 293 ? 11.473 -5.321 -8.555 1.00 97.00 293 VAL A CA 1
ATOM 2349 C C . VAL A 1 293 ? 11.468 -5.027 -7.055 1.00 97.00 293 VAL A C 1
ATOM 2351 O O . VAL A 1 293 ? 10.612 -5.538 -6.336 1.00 97.00 293 VAL A O 1
ATOM 2354 N N . THR A 1 294 ? 12.371 -4.168 -6.584 1.00 96.44 294 THR A N 1
ATOM 2355 C CA . THR A 1 294 ? 12.447 -3.766 -5.173 1.00 96.44 294 THR A CA 1
ATOM 2356 C C . THR A 1 294 ? 11.167 -3.058 -4.729 1.00 96.44 294 THR A C 1
ATOM 2358 O O . THR A 1 294 ? 10.625 -3.372 -3.668 1.00 96.44 294 THR A O 1
ATOM 2361 N N . ARG A 1 295 ? 10.623 -2.163 -5.564 1.00 96.69 295 ARG A N 1
ATOM 2362 C CA . ARG A 1 295 ? 9.347 -1.482 -5.307 1.00 96.69 295 ARG A CA 1
ATOM 2363 C C . ARG A 1 295 ? 8.188 -2.474 -5.196 1.00 96.69 295 ARG A C 1
ATOM 2365 O O . ARG A 1 295 ? 7.414 -2.385 -4.245 1.00 96.69 295 ARG A O 1
ATOM 2372 N N . ILE A 1 296 ? 8.106 -3.443 -6.112 1.00 95.44 296 ILE A N 1
ATOM 2373 C CA . ILE A 1 296 ? 7.081 -4.498 -6.077 1.00 95.44 296 ILE A CA 1
ATOM 2374 C C . ILE A 1 296 ? 7.214 -5.331 -4.797 1.00 95.44 296 ILE A C 1
ATOM 2376 O O . ILE A 1 296 ? 6.227 -5.557 -4.102 1.00 95.44 296 ILE A O 1
ATOM 2380 N N . GLU A 1 297 ? 8.426 -5.754 -4.437 1.00 95.69 297 GLU A N 1
ATOM 2381 C CA . GLU A 1 297 ? 8.650 -6.538 -3.219 1.00 95.69 297 GLU A CA 1
ATOM 2382 C C . GLU A 1 297 ? 8.309 -5.756 -1.945 1.00 95.69 297 GLU A C 1
ATOM 2384 O O . GLU A 1 297 ? 7.756 -6.323 -1.002 1.00 95.69 297 GLU A O 1
ATOM 2389 N N . ASN A 1 298 ? 8.609 -4.457 -1.900 1.00 95.06 298 ASN A N 1
ATOM 2390 C CA . ASN A 1 298 ? 8.248 -3.596 -0.775 1.00 95.06 298 ASN A CA 1
ATOM 2391 C C . ASN A 1 298 ? 6.731 -3.439 -0.651 1.00 95.06 298 ASN A C 1
ATOM 2393 O O . ASN A 1 298 ? 6.194 -3.526 0.456 1.00 95.06 298 ASN A O 1
ATOM 2397 N N . GLN A 1 299 ? 6.033 -3.284 -1.777 1.00 93.62 299 GLN A N 1
ATOM 2398 C CA . GLN A 1 299 ? 4.577 -3.255 -1.795 1.00 93.62 299 GLN A CA 1
ATOM 2399 C C . GLN A 1 299 ? 3.984 -4.583 -1.301 1.00 93.62 299 GLN A C 1
ATOM 2401 O O . GLN A 1 299 ? 3.150 -4.569 -0.399 1.00 93.62 299 GLN A O 1
ATOM 2406 N N . GLU A 1 300 ? 4.463 -5.728 -1.798 1.00 94.44 300 GLU A N 1
ATOM 2407 C CA . GLU A 1 300 ? 4.022 -7.054 -1.337 1.00 94.44 300 GLU A CA 1
ATOM 2408 C C . GLU A 1 300 ? 4.269 -7.254 0.168 1.00 94.44 300 GLU A C 1
ATOM 2410 O O . GLU A 1 300 ? 3.419 -7.793 0.882 1.00 94.44 300 GLU A O 1
ATOM 2415 N N . ARG A 1 301 ? 5.421 -6.797 0.682 1.00 93.25 301 ARG A N 1
ATOM 2416 C CA . ARG A 1 301 ? 5.732 -6.838 2.120 1.00 93.25 301 ARG A CA 1
ATOM 2417 C C . ARG A 1 301 ? 4.730 -6.007 2.916 1.00 93.25 301 ARG A C 1
ATOM 2419 O O . ARG A 1 301 ? 4.157 -6.539 3.867 1.00 93.25 301 ARG A O 1
ATOM 2426 N N . SER A 1 302 ? 4.485 -4.761 2.512 1.00 93.44 302 SER A N 1
ATOM 2427 C CA . SER A 1 302 ? 3.521 -3.865 3.162 1.00 93.44 302 SER A CA 1
ATOM 2428 C C . SER A 1 302 ? 2.106 -4.454 3.159 1.00 93.44 302 SER A C 1
ATOM 2430 O O . SER A 1 302 ? 1.482 -4.584 4.215 1.00 93.44 302 SER A O 1
ATOM 2432 N N . GLU A 1 303 ? 1.636 -4.932 2.003 1.00 91.94 303 GLU A N 1
ATOM 2433 C CA . GLU A 1 303 ? 0.336 -5.595 1.862 1.00 91.94 303 GLU A CA 1
ATOM 2434 C C . GLU A 1 303 ? 0.234 -6.826 2.782 1.00 91.94 303 GLU A C 1
ATOM 2436 O O . GLU A 1 303 ? -0.760 -6.991 3.489 1.00 91.94 303 GLU A O 1
ATOM 2441 N N . SER A 1 304 ? 1.284 -7.654 2.859 1.00 92.38 304 SER A N 1
ATOM 2442 C CA . SER A 1 304 ? 1.305 -8.835 3.734 1.00 92.38 304 SER A CA 1
ATOM 2443 C C . SER A 1 304 ? 1.263 -8.490 5.228 1.00 92.38 304 SER A C 1
ATOM 2445 O O . SER A 1 304 ? 0.654 -9.216 6.017 1.00 92.38 304 SER A O 1
ATOM 2447 N N . LEU A 1 305 ? 1.894 -7.385 5.638 1.00 91.62 305 LEU A N 1
ATOM 2448 C CA . LEU A 1 305 ? 1.845 -6.901 7.017 1.00 91.62 305 LEU A CA 1
ATOM 2449 C C . LEU A 1 305 ? 0.441 -6.402 7.359 1.00 91.62 305 LEU A C 1
ATOM 2451 O O . LEU A 1 305 ? -0.091 -6.735 8.420 1.00 91.62 305 LEU A O 1
ATOM 2455 N N . MET A 1 306 ? -0.183 -5.655 6.448 1.00 91.69 306 MET A N 1
ATOM 2456 C CA . MET A 1 306 ? -1.555 -5.183 6.619 1.00 91.69 306 MET A CA 1
ATOM 2457 C C . MET A 1 306 ? -2.554 -6.340 6.676 1.00 91.69 306 MET A C 1
ATOM 2459 O O . MET A 1 306 ? -3.427 -6.342 7.545 1.00 91.69 306 MET A O 1
ATOM 2463 N N . GLU A 1 307 ? -2.393 -7.358 5.828 1.00 92.25 307 GLU A N 1
ATOM 2464 C CA . GLU A 1 307 ? -3.248 -8.549 5.843 1.00 92.25 307 GLU A CA 1
ATOM 2465 C C . GLU A 1 307 ? -3.120 -9.317 7.164 1.00 92.25 307 GLU A C 1
ATOM 2467 O O . GLU A 1 307 ? -4.131 -9.646 7.776 1.00 92.25 307 GLU A O 1
ATOM 2472 N N . ARG A 1 308 ? -1.900 -9.498 7.692 1.00 92.25 308 ARG A N 1
ATOM 2473 C CA . ARG A 1 308 ? -1.686 -10.128 9.011 1.00 92.25 308 ARG A CA 1
ATOM 2474 C C . ARG A 1 308 ? -2.371 -9.369 10.146 1.00 92.25 308 ARG A C 1
ATOM 2476 O O . ARG A 1 308 ? -2.942 -9.984 11.048 1.00 92.25 308 ARG A O 1
ATOM 2483 N N . LYS A 1 309 ? -2.347 -8.033 10.104 1.00 91.31 309 LYS A N 1
ATOM 2484 C CA . LYS A 1 309 ? -3.064 -7.190 11.074 1.00 91.31 309 LYS A CA 1
ATOM 2485 C C . LYS A 1 309 ? -4.581 -7.373 10.943 1.00 91.31 309 LYS A C 1
ATOM 2487 O O . LYS A 1 309 ? -5.260 -7.567 11.954 1.00 91.31 309 LYS A O 1
ATOM 2492 N N . LYS A 1 310 ? -5.114 -7.377 9.713 1.00 92.00 310 LYS A N 1
ATOM 2493 C CA . LYS A 1 310 ? -6.537 -7.645 9.426 1.00 92.00 310 LYS A CA 1
ATOM 2494 C C . LYS A 1 310 ? -6.950 -9.054 9.886 1.00 92.00 310 LYS A C 1
ATOM 2496 O O . LYS A 1 310 ? -8.002 -9.204 10.507 1.00 92.00 310 LYS A O 1
ATOM 2501 N N . ASP A 1 311 ? -6.120 -10.068 9.654 1.00 93.00 311 ASP A N 1
ATOM 2502 C CA . ASP A 1 311 ? -6.314 -11.451 10.110 1.00 93.00 311 ASP A CA 1
ATOM 2503 C C . ASP A 1 311 ? -6.385 -11.558 11.625 1.00 93.00 311 ASP A C 1
ATOM 2505 O O . ASP A 1 311 ? -7.295 -12.191 12.157 1.00 93.00 311 ASP A O 1
ATOM 2509 N N . ARG A 1 312 ? -5.466 -10.904 12.337 1.00 92.75 312 ARG A N 1
ATOM 2510 C CA . ARG A 1 312 ? -5.475 -10.885 13.801 1.00 92.75 312 ARG A CA 1
ATOM 2511 C C . ARG A 1 312 ? -6.775 -10.297 14.343 1.00 92.75 312 ARG A C 1
ATOM 2513 O O . ARG A 1 312 ? -7.405 -10.889 15.213 1.00 92.75 312 ARG A O 1
ATOM 2520 N N . ILE A 1 313 ? -7.220 -9.170 13.787 1.00 92.75 313 ILE A N 1
ATOM 2521 C CA . ILE A 1 313 ? -8.496 -8.552 14.172 1.00 92.75 313 ILE A CA 1
ATOM 2522 C C . ILE A 1 313 ? -9.670 -9.488 13.858 1.00 92.75 313 ILE A C 1
ATOM 2524 O O . ILE A 1 313 ? -10.581 -9.614 14.678 1.00 92.75 313 ILE A O 1
ATOM 2528 N N . ARG A 1 314 ? -9.660 -10.164 12.701 1.00 94.12 314 ARG A N 1
ATOM 2529 C CA . ARG A 1 314 ? -10.682 -11.159 12.345 1.00 94.12 314 ARG A CA 1
ATOM 2530 C C . ARG A 1 314 ? -10.730 -12.312 13.346 1.00 94.12 314 ARG A C 1
ATOM 2532 O O . ARG A 1 314 ? -11.823 -12.642 13.792 1.00 94.12 314 ARG A O 1
ATOM 2539 N N . ARG A 1 315 ? -9.579 -12.865 13.743 1.00 94.25 315 ARG A N 1
ATOM 2540 C CA . ARG A 1 315 ? -9.483 -13.940 14.749 1.00 94.25 315 ARG A CA 1
ATOM 2541 C C . ARG A 1 315 ? -10.051 -13.501 16.095 1.00 94.25 315 ARG A C 1
ATOM 2543 O O . ARG A 1 315 ? -10.974 -14.131 16.590 1.00 94.25 315 ARG A O 1
ATOM 2550 N N . LEU A 1 316 ? -9.628 -12.344 16.605 1.00 94.69 316 LEU A N 1
ATOM 2551 C CA . LEU A 1 316 ? -10.150 -11.797 17.866 1.00 94.69 316 LEU A CA 1
ATOM 2552 C C . LEU A 1 316 ? -11.665 -11.558 17.824 1.00 94.69 316 LEU A C 1
ATOM 2554 O O . LEU A 1 316 ? -12.360 -11.734 18.823 1.00 94.69 316 LEU A O 1
ATOM 2558 N N . ARG A 1 317 ? -12.205 -11.133 16.676 1.00 95.62 317 ARG A N 1
ATOM 2559 C CA . ARG A 1 317 ? -13.656 -10.986 16.496 1.00 95.62 317 ARG A CA 1
ATOM 2560 C C . ARG A 1 317 ? -14.362 -12.341 16.476 1.00 95.62 317 ARG A C 1
ATOM 2562 O O . ARG A 1 317 ? -15.406 -12.457 17.110 1.00 95.62 317 ARG A O 1
ATOM 2569 N N . ALA A 1 318 ? -13.800 -13.336 15.793 1.00 97.06 318 ALA A N 1
ATOM 2570 C CA . ALA A 1 318 ? -14.337 -14.693 15.751 1.00 97.06 318 ALA A CA 1
ATOM 2571 C C . ALA A 1 318 ? -14.354 -15.334 17.150 1.00 97.06 318 ALA A C 1
ATOM 2573 O O . ALA A 1 318 ? -15.410 -15.769 17.601 1.00 97.06 318 ALA A O 1
ATOM 2574 N N . ASP A 1 319 ? -13.253 -15.252 17.897 1.00 96.12 319 ASP A N 1
ATOM 2575 C CA . ASP A 1 319 ? -13.167 -15.777 19.266 1.00 96.12 319 ASP A CA 1
ATOM 2576 C C . ASP A 1 319 ? -14.197 -15.120 20.195 1.00 96.12 319 ASP A C 1
ATOM 2578 O O . ASP A 1 319 ? -14.806 -15.765 21.050 1.00 96.12 319 ASP A O 1
ATOM 2582 N N . ASN A 1 320 ? -14.432 -13.819 20.016 1.00 96.62 320 ASN A N 1
ATOM 2583 C CA . ASN A 1 320 ? -15.456 -13.090 20.758 1.00 96.62 320 ASN A CA 1
ATOM 2584 C C . ASN A 1 320 ? -16.877 -13.500 20.375 1.00 96.62 320 ASN A C 1
ATOM 2586 O O . ASN A 1 320 ? -17.736 -13.606 21.253 1.00 96.62 320 ASN A O 1
ATOM 2590 N N . MET A 1 321 ? -17.125 -13.759 19.091 1.00 97.44 321 MET A N 1
ATOM 2591 C CA . MET A 1 321 ? -18.392 -14.320 18.624 1.00 97.44 321 MET A CA 1
ATOM 2592 C C . MET A 1 321 ? -18.645 -15.693 19.249 1.00 97.44 321 MET A C 1
ATOM 2594 O O . MET A 1 321 ? -19.752 -15.950 19.719 1.00 97.44 321 MET A O 1
ATOM 2598 N N . ASP A 1 322 ? -17.626 -16.544 19.332 1.00 97.38 322 ASP A N 1
ATOM 2599 C CA . ASP A 1 322 ? -17.751 -17.878 19.917 1.00 97.38 322 ASP A CA 1
ATOM 2600 C C . ASP A 1 322 ? -17.929 -17.840 21.440 1.00 97.38 322 ASP A C 1
ATOM 2602 O O . ASP A 1 322 ? -18.744 -18.589 21.983 1.00 97.38 322 ASP A O 1
ATOM 2606 N N . ARG A 1 323 ? -17.275 -16.907 22.146 1.00 97.25 323 ARG A N 1
ATOM 2607 C CA . ARG A 1 323 ? -17.544 -16.649 23.574 1.00 97.25 323 ARG A CA 1
ATOM 2608 C C . ARG A 1 323 ? -18.992 -16.233 23.808 1.00 97.25 323 ARG A C 1
ATOM 2610 O O . ARG A 1 323 ? -19.643 -16.802 24.682 1.00 97.25 323 ARG A O 1
ATOM 2617 N N . LEU A 1 324 ? -19.507 -15.304 23.002 1.00 97.12 324 LEU A N 1
ATOM 2618 C CA . LEU A 1 324 ? -20.902 -14.866 23.081 1.00 97.12 324 LEU A CA 1
ATOM 2619 C C . LEU A 1 324 ? -21.878 -16.010 22.806 1.00 97.12 324 LEU A C 1
ATOM 2621 O O . LEU A 1 324 ? -22.854 -16.158 23.537 1.00 97.12 324 LEU A O 1
ATOM 2625 N N . ARG A 1 325 ? -21.601 -16.853 21.802 1.00 96.75 325 ARG A N 1
ATOM 2626 C CA . ARG A 1 325 ? -22.399 -18.058 21.508 1.00 96.75 325 ARG A CA 1
ATOM 2627 C C . ARG A 1 325 ? -22.440 -19.029 22.688 1.00 96.75 325 ARG A C 1
ATOM 2629 O O . ARG A 1 325 ? -23.470 -19.646 22.927 1.00 96.75 325 ARG A O 1
ATOM 2636 N N . GLN A 1 326 ? -21.351 -19.129 23.449 1.00 96.94 326 GLN A N 1
ATOM 2637 C CA . GLN A 1 326 ? -21.273 -19.917 24.685 1.00 96.94 326 GLN A CA 1
ATOM 2638 C C . GLN A 1 326 ? -21.914 -19.222 25.904 1.00 96.94 326 GLN A C 1
ATOM 2640 O O . GLN A 1 326 ? -21.877 -19.775 27.001 1.00 96.94 326 GLN A O 1
ATOM 2645 N N . GLY A 1 327 ? -22.447 -18.003 25.758 1.00 97.06 327 GLY A N 1
ATOM 2646 C CA . GLY A 1 327 ? -22.980 -17.200 26.864 1.00 97.06 327 GLY A CA 1
ATOM 2647 C C . GLY A 1 327 ? -21.909 -16.560 27.758 1.00 97.06 327 GLY A C 1
ATOM 2648 O O . GLY A 1 327 ? -22.228 -16.051 28.830 1.00 97.06 327 GLY A O 1
ATOM 2649 N N . LYS A 1 328 ? -20.637 -16.581 27.341 1.00 97.38 328 LYS A N 1
ATOM 2650 C CA . LYS A 1 328 ? -19.525 -15.911 28.027 1.00 97.38 328 LYS A CA 1
ATOM 2651 C C . LYS A 1 328 ? -19.377 -14.475 27.521 1.00 97.38 328 LYS A C 1
ATOM 2653 O O . LYS A 1 328 ? -19.715 -14.154 26.383 1.00 97.38 328 LYS A O 1
ATOM 2658 N N . ASN A 1 329 ? -18.799 -13.614 28.352 1.00 95.38 329 ASN A N 1
ATOM 2659 C CA . ASN A 1 329 ? -18.534 -12.228 27.973 1.00 95.38 329 ASN A CA 1
ATOM 2660 C C . ASN A 1 329 ? -17.418 -12.136 26.905 1.00 95.38 329 ASN A C 1
ATOM 2662 O O . ASN A 1 329 ? -16.435 -12.885 26.991 1.00 95.38 329 ASN A O 1
ATOM 2666 N N . PRO A 1 330 ? -17.520 -11.203 25.934 1.00 96.25 330 PRO A N 1
ATOM 2667 C CA . PRO A 1 330 ? -16.432 -10.892 25.011 1.00 96.25 330 PRO A CA 1
ATOM 2668 C C . PRO A 1 330 ? -15.172 -10.446 25.754 1.00 96.25 330 PRO A C 1
ATOM 2670 O O . PRO A 1 330 ? -15.242 -9.785 26.791 1.00 96.25 330 PRO A O 1
ATOM 2673 N N . PHE A 1 331 ? -14.017 -10.765 25.189 1.00 94.00 331 PHE A N 1
ATOM 2674 C CA . PHE A 1 331 ? -12.704 -10.389 25.678 1.00 94.00 331 PHE A CA 1
ATOM 2675 C C . PHE A 1 331 ? -11.988 -9.483 24.678 1.00 94.00 331 PHE A C 1
ATOM 2677 O O . PHE A 1 331 ? -11.762 -9.832 23.519 1.00 94.00 331 PHE A O 1
ATOM 2684 N N . PHE A 1 332 ? -11.619 -8.297 25.151 1.00 93.31 332 PHE A N 1
ATOM 2685 C CA . PHE A 1 332 ? -10.883 -7.312 24.373 1.00 93.31 332 PHE A CA 1
ATOM 2686 C C . PHE A 1 332 ? -9.482 -7.180 24.956 1.00 93.31 332 PHE A C 1
ATOM 2688 O O . PHE A 1 332 ? -9.319 -6.707 26.080 1.00 93.31 332 PHE A O 1
ATOM 2695 N N . MET A 1 333 ? -8.482 -7.597 24.184 1.00 91.38 333 MET A N 1
ATOM 2696 C CA . MET A 1 333 ? -7.081 -7.471 24.577 1.00 91.38 333 MET A CA 1
ATOM 2697 C C . MET A 1 333 ? -6.644 -6.012 24.593 1.00 91.38 333 MET A C 1
ATOM 2699 O O . MET A 1 333 ? -7.065 -5.206 23.753 1.00 91.38 333 MET A O 1
ATOM 2703 N N . LYS A 1 334 ? -5.765 -5.666 25.534 1.00 93.62 334 LYS A N 1
ATOM 2704 C CA . LYS A 1 334 ? -5.154 -4.334 25.557 1.00 93.62 334 LYS A CA 1
ATOM 2705 C C . LYS A 1 334 ? -4.198 -4.185 24.376 1.00 93.62 334 LYS A C 1
ATOM 2707 O O . LYS A 1 334 ? -3.592 -5.147 23.915 1.00 93.62 334 LYS A O 1
ATOM 2712 N N . LYS A 1 335 ? -3.983 -2.946 23.924 1.00 89.88 335 LYS A N 1
ATOM 2713 C CA . LYS A 1 335 ? -3.031 -2.651 22.835 1.00 89.88 335 LYS A CA 1
ATOM 2714 C C . LYS A 1 335 ? -1.611 -3.147 23.141 1.00 89.88 335 LYS A C 1
ATOM 2716 O O . LYS A 1 335 ? -0.933 -3.633 22.244 1.00 89.88 335 LYS A O 1
ATOM 2721 N N . SER A 1 336 ? -1.181 -3.053 24.400 1.00 89.31 336 SER A N 1
ATOM 2722 C CA . SER A 1 336 ? 0.126 -3.544 24.853 1.00 89.31 336 SER A CA 1
ATOM 2723 C C . SER A 1 336 ? 0.240 -5.069 24.796 1.00 89.31 336 SER A C 1
ATOM 2725 O O . SER A 1 336 ? 1.290 -5.586 24.434 1.00 89.31 336 SER A O 1
ATOM 2727 N N . GLU A 1 337 ? -0.836 -5.790 25.112 1.00 90.12 337 GLU A N 1
ATOM 2728 C CA . GLU A 1 337 ? -0.900 -7.254 25.017 1.00 90.12 337 GLU A CA 1
ATOM 2729 C C . GLU A 1 337 ? -0.859 -7.698 23.551 1.00 90.12 337 GLU A C 1
ATOM 2731 O O . GLU A 1 337 ? -0.046 -8.543 23.195 1.00 90.12 337 GLU A O 1
ATOM 2736 N N . LEU A 1 338 ? -1.623 -7.036 22.673 1.00 90.44 338 LEU A N 1
ATOM 2737 C CA . LEU A 1 338 ? -1.561 -7.279 21.226 1.00 90.44 338 LEU A CA 1
ATOM 2738 C C . LEU A 1 338 ? -0.149 -7.064 20.668 1.00 90.44 338 LEU A C 1
ATOM 2740 O O . LEU A 1 338 ? 0.321 -7.848 19.849 1.00 90.44 338 LEU A O 1
ATOM 2744 N N . LYS A 1 339 ? 0.550 -6.016 21.115 1.00 89.56 339 LYS A N 1
ATOM 2745 C CA . LYS A 1 339 ? 1.930 -5.748 20.692 1.00 89.56 339 LYS A CA 1
ATOM 2746 C C . LYS A 1 339 ? 2.901 -6.813 21.200 1.00 89.56 339 LYS A C 1
ATOM 2748 O O . LYS A 1 339 ? 3.785 -7.220 20.455 1.00 89.56 339 LYS A O 1
ATOM 2753 N N . ARG A 1 340 ? 2.723 -7.304 22.431 1.00 90.06 340 ARG A N 1
ATOM 2754 C CA . ARG A 1 340 ? 3.500 -8.439 22.954 1.00 90.06 340 ARG A CA 1
ATOM 2755 C C . ARG A 1 340 ? 3.315 -9.682 22.095 1.00 90.06 340 ARG A C 1
ATOM 2757 O O . ARG A 1 340 ? 4.311 -10.252 21.681 1.00 90.06 340 ARG A O 1
ATOM 2764 N N . GLU A 1 341 ? 2.080 -10.029 21.742 1.00 90.12 341 GLU A N 1
ATOM 2765 C CA . GLU A 1 341 ? 1.799 -11.156 20.839 1.00 90.12 341 GLU A CA 1
ATOM 2766 C C . GLU A 1 341 ? 2.376 -10.954 19.427 1.00 90.12 341 GLU A C 1
ATOM 2768 O O . GLU A 1 341 ? 2.735 -11.899 18.734 1.00 90.12 341 GLU A O 1
ATOM 2773 N N . GLU A 1 342 ? 2.443 -9.713 18.938 1.00 90.69 342 GLU A N 1
ATOM 2774 C CA . GLU A 1 342 ? 3.115 -9.413 17.665 1.00 90.69 342 GLU A CA 1
ATOM 2775 C C . GLU A 1 342 ? 4.627 -9.621 17.762 1.00 90.69 342 GLU A C 1
ATOM 2777 O O . GLU A 1 342 ? 5.236 -10.196 16.856 1.00 90.69 342 GLU A O 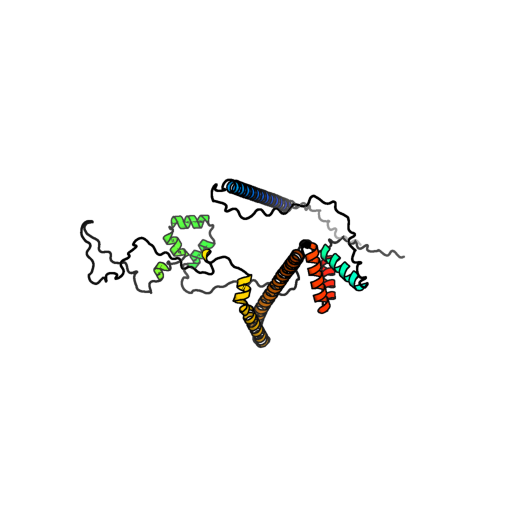1
ATOM 2782 N N . LEU A 1 343 ? 5.227 -9.192 18.875 1.00 90.31 343 LEU A N 1
ATOM 2783 C CA . LEU A 1 343 ? 6.643 -9.392 19.144 1.00 90.31 343 LEU A CA 1
ATOM 2784 C C . LEU A 1 343 ? 6.973 -10.878 19.304 1.00 90.31 343 LEU A C 1
ATOM 2786 O O . LEU A 1 343 ? 7.918 -11.323 18.660 1.00 90.31 343 LEU A O 1
ATOM 2790 N N . THR A 1 344 ? 6.203 -11.659 20.067 1.00 90.56 344 THR A N 1
ATOM 2791 C CA . THR A 1 344 ? 6.444 -13.106 20.219 1.00 90.56 344 THR A CA 1
ATOM 2792 C C . THR A 1 344 ? 6.410 -13.820 18.867 1.00 90.56 344 THR A C 1
ATOM 2794 O O . THR A 1 344 ? 7.398 -14.448 18.491 1.00 90.56 344 THR A O 1
ATOM 2797 N N . GLU A 1 345 ? 5.364 -13.608 18.057 1.00 90.88 345 GLU A N 1
ATOM 2798 C CA . GLU A 1 345 ? 5.273 -14.182 16.706 1.00 90.88 345 GLU A CA 1
ATOM 2799 C C . GLU A 1 345 ? 6.468 -13.792 15.820 1.00 90.88 345 GLU A C 1
ATOM 2801 O O . GLU A 1 345 ? 6.918 -14.553 14.958 1.00 90.88 345 GLU A O 1
ATOM 2806 N N . ARG A 1 346 ? 6.956 -12.555 15.960 1.00 89.75 346 ARG A N 1
ATOM 2807 C CA . ARG A 1 346 ? 8.106 -12.060 15.202 1.00 89.75 346 ARG A CA 1
ATOM 2808 C C . ARG A 1 346 ? 9.404 -12.722 15.666 1.00 89.75 346 ARG A C 1
ATOM 2810 O O . ARG A 1 346 ? 10.226 -13.068 14.816 1.00 89.75 346 ARG A O 1
ATOM 2817 N N . PHE A 1 347 ? 9.582 -12.902 16.971 1.00 91.31 347 PHE A N 1
ATOM 2818 C CA . PHE A 1 347 ? 10.719 -13.601 17.564 1.00 91.31 347 PHE A CA 1
ATOM 2819 C C . PHE A 1 347 ? 10.766 -15.060 17.115 1.00 91.31 347 PHE A C 1
ATOM 2821 O O . PHE A 1 347 ? 11.797 -15.487 16.602 1.00 91.31 347 PHE A O 1
ATOM 2828 N N . GLU A 1 348 ? 9.645 -15.776 17.172 1.00 92.12 348 GLU A N 1
ATOM 2829 C CA . GLU A 1 348 ? 9.522 -17.151 16.668 1.00 92.12 348 GLU A CA 1
ATOM 2830 C C . GLU A 1 348 ? 9.894 -17.238 15.181 1.00 92.12 348 GLU A C 1
ATOM 2832 O O . GLU A 1 348 ? 10.714 -18.058 14.766 1.00 92.12 348 GLU A O 1
ATOM 2837 N N . LYS A 1 349 ? 9.370 -16.325 14.349 1.00 90.50 349 LYS A N 1
ATOM 2838 C CA . LYS A 1 349 ? 9.724 -16.256 12.918 1.00 90.50 349 LYS A CA 1
ATOM 2839 C C . LYS A 1 349 ? 11.217 -15.991 12.695 1.00 90.50 349 LYS A C 1
ATOM 2841 O O . LYS A 1 349 ? 11.760 -16.449 11.689 1.00 90.50 349 LYS A O 1
ATOM 2846 N N . LEU A 1 350 ? 11.879 -15.230 13.569 1.00 92.19 350 LEU A N 1
ATOM 2847 C CA . LEU A 1 350 ? 13.319 -14.958 13.494 1.00 92.19 350 LEU A CA 1
ATOM 2848 C C . LEU A 1 350 ? 14.162 -16.136 13.990 1.00 92.19 350 LEU A C 1
ATOM 2850 O O . LEU A 1 350 ? 15.192 -16.415 13.373 1.00 92.19 350 LEU A O 1
ATOM 2854 N N . GLN A 1 351 ? 13.716 -16.829 15.041 1.00 92.75 351 GLN A N 1
ATOM 2855 C CA . GLN A 1 351 ? 14.319 -18.068 15.540 1.00 92.75 351 GLN A CA 1
ATOM 2856 C C . GLN A 1 351 ? 14.285 -19.149 14.463 1.00 92.75 351 GLN A C 1
ATOM 2858 O O . GLN A 1 351 ? 15.335 -19.649 14.071 1.00 92.75 351 GLN A O 1
ATOM 2863 N N . ASN A 1 352 ? 13.113 -19.392 13.870 1.00 94.25 352 ASN A N 1
ATOM 2864 C CA . ASN A 1 352 ? 12.933 -20.369 12.792 1.00 94.25 352 ASN A CA 1
ATOM 2865 C C . ASN A 1 352 ? 13.792 -20.058 11.554 1.00 94.25 352 ASN A C 1
ATOM 2867 O O . ASN A 1 352 ? 14.180 -20.956 10.815 1.00 94.25 352 ASN A O 1
ATOM 2871 N N . LYS A 1 353 ? 14.101 -18.777 11.313 1.00 92.44 353 LYS A N 1
ATOM 2872 C CA . LYS A 1 353 ? 14.978 -18.334 10.216 1.00 92.44 353 LYS A CA 1
ATOM 2873 C C . LYS A 1 353 ? 16.467 -18.304 10.585 1.00 92.44 353 LYS A C 1
ATOM 2875 O O . LYS A 1 353 ? 17.268 -17.960 9.718 1.00 92.44 353 LYS A O 1
ATOM 2880 N N . GLY A 1 354 ? 16.836 -18.558 11.843 1.00 92.88 354 GLY A N 1
ATOM 2881 C CA . GLY A 1 354 ? 18.212 -18.434 12.341 1.00 92.88 354 GLY A CA 1
ATOM 2882 C C . GLY A 1 354 ? 18.757 -16.999 12.338 1.00 92.88 354 GLY A C 1
ATOM 2883 O O . GLY A 1 354 ? 19.965 -16.789 12.306 1.00 92.88 354 GLY A O 1
ATOM 2884 N N . LYS A 1 355 ? 17.883 -15.981 12.320 1.00 93.44 355 LYS A N 1
ATOM 2885 C CA . LYS A 1 355 ? 18.265 -14.554 12.243 1.00 93.44 355 LYS A CA 1
ATOM 2886 C C . LYS A 1 355 ? 18.080 -13.805 13.566 1.00 93.44 355 LYS A C 1
ATOM 2888 O O . LYS A 1 355 ? 18.236 -12.582 13.590 1.00 93.44 355 LYS A O 1
ATOM 2893 N N . LEU A 1 356 ? 17.753 -14.516 14.647 1.00 90.50 356 LEU A N 1
ATOM 2894 C CA . LEU A 1 356 ? 17.491 -13.923 15.957 1.00 90.50 356 LEU A CA 1
ATOM 2895 C C . LEU A 1 356 ? 18.719 -13.182 16.505 1.00 90.50 356 LEU A C 1
ATOM 2897 O O . LEU A 1 356 ? 18.614 -12.003 16.828 1.00 90.50 356 LEU A O 1
ATOM 2901 N N . ASP A 1 357 ? 19.895 -13.809 16.514 1.00 90.19 357 ASP A N 1
ATOM 2902 C CA . ASP A 1 357 ? 21.112 -13.206 17.080 1.00 90.19 357 ASP A CA 1
ATOM 2903 C C . ASP A 1 357 ? 21.495 -11.894 16.393 1.00 90.19 357 ASP A C 1
ATOM 2905 O O . ASP A 1 357 ? 21.888 -10.925 17.043 1.00 90.19 357 ASP A O 1
ATOM 2909 N N . LYS A 1 358 ? 21.345 -11.831 15.063 1.00 91.62 358 LYS A N 1
ATOM 2910 C CA . LYS A 1 358 ? 21.589 -10.606 14.289 1.00 91.62 358 LYS A CA 1
ATOM 2911 C C . LYS A 1 358 ? 20.611 -9.501 14.690 1.00 91.62 358 LYS A C 1
ATOM 2913 O O . LYS A 1 358 ? 21.015 -8.348 14.830 1.00 91.62 358 LYS A O 1
ATOM 2918 N N . TYR A 1 359 ? 19.340 -9.851 14.880 1.00 88.56 359 TYR A N 1
ATOM 2919 C CA . TYR A 1 359 ? 18.317 -8.914 15.334 1.00 88.56 359 TYR A CA 1
ATOM 2920 C C . TYR A 1 359 ? 18.614 -8.395 16.746 1.00 88.56 359 TYR A C 1
ATOM 2922 O O . TYR A 1 359 ? 18.564 -7.184 16.962 1.00 88.56 359 TYR A O 1
ATOM 2930 N N . LEU A 1 360 ? 19.007 -9.276 17.669 1.00 88.88 360 LEU A N 1
ATOM 2931 C CA . LEU A 1 360 ? 19.381 -8.900 19.031 1.00 88.88 360 LEU A CA 1
ATOM 2932 C C . LEU A 1 360 ? 20.600 -7.985 19.050 1.00 88.88 360 LEU A C 1
ATOM 2934 O O . LEU A 1 360 ? 20.522 -6.912 19.635 1.00 88.88 360 LEU A O 1
ATOM 2938 N N . LYS A 1 361 ? 21.671 -8.328 18.326 1.00 88.12 361 LYS A N 1
ATOM 2939 C CA . LYS A 1 361 ? 22.862 -7.470 18.190 1.00 88.12 361 LYS A CA 1
ATOM 2940 C C . LYS A 1 361 ? 22.523 -6.083 17.637 1.00 88.12 361 LYS A C 1
ATOM 2942 O O . LYS A 1 361 ? 23.077 -5.083 18.088 1.00 88.12 361 LYS A O 1
ATOM 2947 N N . ARG A 1 362 ? 21.607 -5.995 16.663 1.00 87.12 362 ARG A N 1
ATOM 2948 C CA . ARG A 1 362 ? 21.151 -4.704 16.124 1.00 87.12 362 ARG A CA 1
ATOM 2949 C C . ARG A 1 362 ? 20.344 -3.920 17.158 1.00 87.12 362 ARG A C 1
ATOM 2951 O O . ARG A 1 362 ? 20.587 -2.728 17.329 1.00 87.12 362 ARG A O 1
ATOM 2958 N N . LYS A 1 363 ? 19.406 -4.570 17.851 1.00 85.00 363 LYS A N 1
ATOM 2959 C CA . LYS A 1 363 ? 18.561 -3.922 18.863 1.00 85.00 363 LYS A CA 1
ATOM 2960 C C . LYS A 1 363 ? 19.362 -3.473 20.085 1.00 85.00 363 LYS A C 1
ATOM 2962 O O . LYS A 1 363 ? 19.143 -2.353 20.531 1.00 85.00 363 LYS A O 1
ATOM 2967 N N . THR A 1 364 ? 20.331 -4.257 20.559 1.00 83.31 364 THR A N 1
ATOM 2968 C CA . THR A 1 364 ? 21.239 -3.834 21.637 1.00 83.31 364 THR A CA 1
ATOM 2969 C C . THR A 1 364 ? 22.102 -2.652 21.198 1.00 83.31 364 THR A C 1
ATOM 2971 O O . THR A 1 364 ? 22.147 -1.650 21.903 1.00 83.31 364 THR A O 1
ATOM 2974 N N . LYS A 1 365 ? 22.690 -2.688 19.991 1.00 84.69 365 LYS A N 1
ATOM 2975 C CA . LYS A 1 365 ? 23.468 -1.561 19.439 1.00 84.69 365 LYS A CA 1
ATOM 2976 C C . LYS A 1 365 ? 22.633 -0.280 19.287 1.00 84.69 365 LYS A C 1
ATOM 2978 O O . LYS A 1 365 ? 23.128 0.801 19.597 1.00 84.69 365 LYS A O 1
ATOM 2983 N N . LYS A 1 366 ? 21.384 -0.378 18.815 1.00 80.44 366 LYS A N 1
ATOM 2984 C CA . LYS A 1 366 ? 20.470 0.776 18.681 1.00 80.44 366 LYS A CA 1
ATOM 2985 C C . LYS A 1 366 ? 20.044 1.306 20.056 1.00 80.44 366 LYS A C 1
ATOM 2987 O O . LYS A 1 366 ? 20.087 2.511 20.263 1.00 80.44 366 LYS A O 1
ATOM 2992 N N . GLY A 1 367 ? 19.746 0.420 21.011 1.00 73.94 367 GLY A N 1
ATOM 2993 C CA . GLY A 1 367 ? 19.446 0.789 22.400 1.00 73.94 367 GLY A CA 1
ATOM 2994 C C . GLY A 1 367 ? 20.608 1.500 23.105 1.00 73.94 367 GLY A C 1
ATOM 2995 O O . GLY A 1 367 ? 20.389 2.509 23.764 1.00 73.94 367 GLY A O 1
ATOM 2996 N N . MET A 1 368 ? 21.850 1.049 22.891 1.00 63.19 368 MET A N 1
ATOM 2997 C CA . MET A 1 368 ? 23.055 1.718 23.406 1.00 63.19 368 MET A CA 1
ATOM 2998 C C . MET A 1 368 ? 23.284 3.101 22.782 1.00 63.19 368 MET A C 1
ATOM 3000 O O . MET A 1 368 ? 23.781 3.994 23.454 1.00 63.19 368 MET A O 1
ATOM 3004 N N . ARG A 1 369 ? 22.928 3.289 21.505 1.00 60.91 369 ARG A N 1
ATOM 3005 C CA . ARG A 1 369 ? 23.018 4.590 20.818 1.00 60.91 369 ARG A CA 1
ATOM 3006 C C . ARG A 1 369 ? 21.929 5.578 21.244 1.00 60.91 369 ARG A C 1
ATOM 3008 O O . ARG A 1 369 ? 22.153 6.778 21.159 1.00 60.91 369 ARG A O 1
ATOM 3015 N N . ALA A 1 370 ? 20.762 5.076 21.648 1.00 60.72 370 ALA A N 1
ATOM 3016 C CA . ALA A 1 370 ? 19.623 5.884 22.081 1.00 60.72 370 ALA A CA 1
ATOM 3017 C C . ALA A 1 370 ? 19.701 6.301 23.561 1.00 60.72 370 ALA A C 1
ATOM 3019 O O . ALA A 1 370 ? 19.013 7.235 23.968 1.00 60.72 370 ALA A O 1
ATOM 3020 N N . ALA A 1 371 ? 20.537 5.638 24.368 1.00 51.19 371 ALA A N 1
ATOM 3021 C CA . ALA A 1 371 ? 20.862 6.112 25.705 1.00 51.19 371 ALA A CA 1
ATOM 3022 C C . ALA A 1 371 ? 21.718 7.392 25.586 1.00 51.19 371 ALA A C 1
ATOM 3024 O O . ALA A 1 371 ? 22.776 7.344 24.952 1.00 51.19 371 ALA A O 1
ATOM 3025 N N . PRO A 1 372 ? 21.292 8.545 26.142 1.00 48.41 372 PRO A N 1
ATOM 3026 C CA . PRO A 1 372 ? 22.124 9.741 26.151 1.00 48.41 372 PRO A CA 1
ATOM 3027 C C . PRO A 1 372 ? 23.425 9.417 26.887 1.00 48.41 372 PRO A C 1
ATOM 3029 O O . PRO A 1 372 ? 23.394 8.913 28.007 1.00 48.41 372 PRO A O 1
ATOM 3032 N N . GLY A 1 373 ? 24.560 9.662 26.229 1.00 46.44 373 GLY A N 1
ATOM 3033 C CA . GLY A 1 373 ? 25.876 9.393 26.789 1.00 46.44 373 GLY A CA 1
ATOM 3034 C C . GLY A 1 373 ? 26.067 10.132 28.108 1.00 46.44 373 GLY A C 1
ATOM 3035 O O . GLY A 1 373 ? 26.282 11.342 28.121 1.00 46.44 373 GLY A O 1
ATOM 3036 N N . GLU A 1 374 ? 26.031 9.399 29.216 1.00 45.19 374 GLU A N 1
ATOM 3037 C CA . GLU A 1 374 ? 26.756 9.805 30.409 1.00 45.19 374 GLU A CA 1
ATOM 3038 C C . GLU A 1 374 ? 28.234 9.818 30.012 1.00 45.19 374 GLU A C 1
ATOM 3040 O O . GLU A 1 374 ? 28.820 8.786 29.680 1.00 45.19 374 GLU A O 1
ATOM 3045 N N . GLY A 1 375 ? 28.804 11.021 29.917 1.00 43.97 375 GLY A N 1
ATOM 3046 C CA . GLY A 1 375 ? 30.203 11.231 29.581 1.00 43.97 375 GLY A CA 1
ATOM 3047 C C . GLY A 1 375 ? 31.090 10.535 30.604 1.00 43.97 375 GLY A C 1
ATOM 3048 O O . GLY A 1 375 ? 31.361 11.086 31.667 1.00 43.97 375 GLY A O 1
ATOM 3049 N N . GLY A 1 376 ? 31.541 9.328 30.269 1.00 40.00 376 GLY A N 1
ATOM 3050 C CA . GLY A 1 376 ? 32.614 8.649 30.973 1.00 40.00 376 GLY A CA 1
ATOM 3051 C C . GLY A 1 376 ? 33.874 9.489 30.842 1.00 40.00 376 GLY A C 1
ATOM 3052 O O . GLY A 1 376 ? 34.526 9.497 29.798 1.00 40.00 376 GLY A O 1
ATOM 3053 N N . THR A 1 377 ? 34.194 10.228 31.897 1.00 43.97 377 THR A N 1
ATOM 3054 C CA . THR A 1 377 ? 35.510 10.808 32.112 1.00 43.97 377 THR A CA 1
ATOM 3055 C C . THR A 1 377 ? 36.526 9.669 32.073 1.00 43.97 377 THR A C 1
ATOM 3057 O O . THR A 1 377 ? 36.617 8.860 32.994 1.00 43.97 377 THR A O 1
ATOM 3060 N N . GLN A 1 378 ? 37.281 9.568 30.978 1.00 44.34 378 GLN A N 1
ATOM 3061 C CA . GLN A 1 378 ? 38.519 8.798 30.968 1.00 44.34 378 GLN A CA 1
ATOM 3062 C C . GLN A 1 378 ? 39.460 9.468 31.970 1.00 44.34 378 GLN A C 1
ATOM 3064 O O . GLN A 1 378 ? 40.070 10.496 31.679 1.00 44.34 378 GLN A O 1
ATOM 3069 N N . GLN A 1 379 ? 39.528 8.914 33.178 1.00 41.41 379 GLN A N 1
ATOM 3070 C CA . GLN A 1 379 ? 40.641 9.160 34.078 1.00 41.41 379 GLN A CA 1
ATOM 3071 C C . GLN A 1 379 ? 41.877 8.560 33.405 1.00 41.41 379 GLN A C 1
ATOM 3073 O O . GLN A 1 379 ? 42.073 7.347 33.407 1.00 41.41 379 GLN A O 1
ATOM 3078 N N . PHE A 1 380 ? 42.675 9.412 32.765 1.00 38.59 380 PHE A N 1
ATOM 3079 C CA . PHE A 1 380 ? 44.066 9.095 32.480 1.00 38.59 380 PHE A CA 1
ATOM 3080 C C . PHE A 1 380 ? 44.763 8.956 33.835 1.00 38.59 380 PHE A C 1
ATOM 3082 O O . PHE A 1 380 ? 45.004 9.953 34.514 1.00 38.59 380 PHE A O 1
ATOM 3089 N N . ALA A 1 381 ? 45.015 7.716 34.249 1.00 42.88 381 ALA A N 1
ATOM 3090 C CA . ALA A 1 381 ? 45.957 7.430 35.314 1.00 42.88 381 ALA A CA 1
ATOM 3091 C C . ALA A 1 381 ? 47.339 7.883 34.826 1.00 42.88 381 ALA A C 1
ATOM 3093 O O . ALA A 1 381 ? 47.868 7.350 33.851 1.00 42.88 381 ALA A O 1
ATOM 3094 N N . PHE A 1 382 ? 47.866 8.933 35.448 1.00 41.06 382 PHE A N 1
ATOM 3095 C CA . PHE A 1 382 ? 49.282 9.252 35.389 1.00 41.06 382 PHE A CA 1
ATOM 3096 C C . PHE A 1 382 ? 49.941 8.288 36.380 1.00 41.06 382 PHE A C 1
ATOM 3098 O O . PHE A 1 382 ? 49.725 8.410 37.585 1.00 41.06 382 PHE A O 1
ATOM 3105 N N . ASP A 1 383 ? 50.626 7.268 35.866 1.00 47.47 383 ASP A N 1
ATOM 3106 C CA . ASP A 1 383 ? 51.509 6.429 36.671 1.00 47.47 383 ASP A CA 1
ATOM 3107 C C . ASP A 1 383 ? 52.692 7.298 37.120 1.00 47.47 383 ASP A C 1
ATOM 3109 O O . ASP A 1 383 ? 53.591 7.595 36.334 1.00 47.47 383 ASP A O 1
ATOM 3113 N N . ASP A 1 384 ? 52.670 7.727 38.382 1.00 46.53 384 ASP A N 1
ATOM 3114 C CA . ASP A 1 384 ? 53.876 8.108 39.109 1.00 46.53 384 ASP A CA 1
ATOM 3115 C C . ASP A 1 384 ? 54.549 6.815 39.588 1.00 46.53 384 ASP A C 1
ATOM 3117 O O . ASP A 1 384 ? 54.006 6.083 40.420 1.00 46.53 384 ASP A O 1
ATOM 3121 N N . SER A 1 385 ? 55.733 6.512 39.059 1.00 50.00 385 SER A N 1
ATOM 3122 C CA . SER A 1 385 ? 56.673 5.558 39.653 1.00 50.00 385 SER A CA 1
ATOM 3123 C C . SER A 1 385 ? 58.106 5.938 39.269 1.00 50.00 385 SER A C 1
ATOM 3125 O O . SER A 1 385 ? 58.503 5.744 38.123 1.00 50.00 385 SER A O 1
ATOM 3127 N N . ASP A 1 386 ? 58.781 6.506 40.278 1.00 46.31 386 ASP A N 1
ATOM 3128 C CA . ASP A 1 386 ? 60.221 6.643 40.588 1.00 46.31 386 ASP A CA 1
ATOM 3129 C C . ASP A 1 386 ? 61.248 7.056 39.516 1.00 46.31 386 ASP A C 1
ATOM 3131 O O . ASP A 1 386 ? 61.548 6.274 38.583 1.00 46.31 386 ASP A O 1
#

InterPro domains:
  IPR009292 rRNA biogenesis protein RRP36 [PF06102] (205-366)
  IPR009292 rRNA biogenesis protein RRP36 [PTHR21738] (114-367)

Organism: NCBI:txid2011161

pLDDT: mean 71.37, std 21.97, range [29.44, 97.5]

Solvent-accessible surface area (backbone atoms only — not comparable to full-atom values): 25175 Å² total; per-residue (Å²): 133,90,81,89,86,85,90,79,86,83,79,80,94,78,87,81,90,77,91,87,77,67,67,64,57,53,54,52,53,50,54,52,50,53,52,53,52,52,51,49,52,54,51,51,53,53,50,54,53,53,49,55,51,50,50,53,51,52,51,52,54,57,60,70,71,66,72,84,88,83,81,90,82,82,89,77,77,93,74,86,77,78,81,80,75,91,73,81,84,73,84,70,77,75,79,72,76,68,76,76,86,68,55,84,68,53,56,56,51,50,54,48,52,52,53,55,59,68,72,63,79,84,71,77,96,75,81,82,79,92,89,79,81,91,74,93,75,83,86,82,79,90,84,74,100,80,58,88,73,44,53,61,56,42,54,53,54,71,73,45,58,68,74,57,52,50,53,47,34,68,72,64,29,64,72,56,41,48,36,54,68,69,40,78,56,66,91,68,62,70,48,62,93,89,52,77,78,85,71,74,83,72,72,82,58,99,44,95,89,52,85,73,84,72,69,86,85,60,80,76,76,88,70,77,70,89,57,85,79,66,75,81,77,71,68,86,78,48,71,91,78,36,79,87,66,60,79,92,52,69,66,62,48,53,60,79,51,46,65,55,58,58,51,52,52,50,52,50,50,51,48,52,54,51,26,63,65,26,53,83,78,38,53,70,64,20,48,57,42,48,52,53,49,49,52,52,52,51,48,52,50,51,52,52,53,52,48,53,53,52,49,52,54,50,50,53,51,51,56,25,51,53,28,46,74,71,74,40,79,68,72,81,79,51,73,69,55,53,50,48,56,52,49,52,57,49,49,52,57,26,51,79,66,74,45,39,68,62,50,49,56,49,51,52,55,50,52,62,68,69,48,80,79,76,81,77,76,78,77,77,80,77,83,85,76,136

Sequence (386 aa):
MENERRTFPKKFSGTTAGYAGQGDLKKRKRSTKLKQEAEAMAKHTANSMKEKRRERRALASKAKIKAPSGANMIPLGTSSMRIPQKGKWEKKQEEKRLPQHEGPADDAQKTMVDYLASYNDDEGDDDEMEDAEDGEEQTDAPGDEDDGINDEFREEIANMPLSEVMALRDKLGLKLYDKAVFGADPVTSSSVAGQEPFKRKVFSRDHAKRPREMSSKRPVSKFRNIYPDQKLTKTRLDPRFDERCGEFDDYIFAQNYSFVKDIRSQEKNLLKTEMQKLRKVEPEKSARIKDIVTRIENQERSESLMERKKDRIRRLRADNMDRLRQGKNPFFMKKSELKREELTERFEKLQNKGKLDKYLKRKTKKGMRAAPGEGGTQQFAFDDSD